Protein AF-A0A2N9HCP3-F1 (afdb_monomer)

Structure (mmCIF, N/CA/C/O backbone):
data_AF-A0A2N9HCP3-F1
#
_entry.id   AF-A0A2N9HCP3-F1
#
loop_
_atom_site.group_PDB
_atom_site.id
_atom_site.type_symbol
_atom_site.label_atom_id
_atom_site.label_alt_id
_atom_site.label_comp_id
_atom_site.label_asym_id
_atom_site.label_entity_id
_atom_site.label_seq_id
_atom_site.pdbx_PDB_ins_code
_atom_site.Cartn_x
_atom_site.Cartn_y
_atom_site.Cartn_z
_atom_site.occupancy
_atom_site.B_iso_or_equiv
_atom_site.auth_seq_id
_atom_site.auth_comp_id
_atom_site.auth_asym_id
_atom_site.auth_atom_id
_atom_site.pdbx_PDB_model_num
ATOM 1 N N . MET A 1 1 ? 8.131 -17.422 -1.091 1.00 90.94 1 MET A N 1
ATOM 2 C CA . MET A 1 1 ? 7.825 -18.192 0.134 1.00 90.94 1 MET A CA 1
ATOM 3 C C . MET A 1 1 ? 8.214 -17.453 1.401 1.00 90.94 1 MET A C 1
ATOM 5 O O . MET A 1 1 ? 7.305 -17.164 2.160 1.00 90.94 1 MET A O 1
ATOM 9 N N . LEU A 1 2 ? 9.488 -17.087 1.620 1.00 93.19 2 LEU A N 1
ATOM 10 C CA . LEU A 1 2 ? 9.896 -16.408 2.864 1.00 93.19 2 LEU A CA 1
ATOM 11 C C . LEU A 1 2 ? 9.061 -15.152 3.173 1.00 93.19 2 LEU A C 1
ATOM 13 O O . LEU A 1 2 ? 8.519 -15.057 4.262 1.00 93.19 2 LEU A O 1
ATOM 17 N N . GLY A 1 3 ? 8.860 -14.251 2.203 1.00 93.44 3 GLY A N 1
ATOM 18 C CA . GLY A 1 3 ? 8.042 -13.052 2.434 1.00 93.44 3 GLY A CA 1
ATOM 19 C C . GLY A 1 3 ? 6.576 -13.341 2.785 1.00 93.44 3 GLY A C 1
ATOM 20 O O . GLY A 1 3 ? 6.014 -12.707 3.671 1.00 93.44 3 GLY A O 1
ATOM 21 N N . SER A 1 4 ? 5.968 -14.349 2.151 1.00 95.44 4 SER A N 1
ATOM 22 C CA . SER A 1 4 ? 4.615 -14.809 2.492 1.00 95.44 4 SER A CA 1
ATOM 23 C C . SER A 1 4 ? 4.559 -15.384 3.908 1.00 95.44 4 SER A C 1
ATOM 25 O O . SER A 1 4 ? 3.630 -15.086 4.647 1.00 95.44 4 SER A O 1
ATOM 27 N N . LEU A 1 5 ? 5.575 -16.158 4.305 1.00 93.81 5 LEU A N 1
ATOM 28 C CA . LEU A 1 5 ? 5.695 -16.676 5.666 1.00 93.81 5 LEU A CA 1
ATOM 29 C C . LEU A 1 5 ? 5.814 -15.536 6.683 1.00 93.81 5 LEU A C 1
ATOM 31 O O . LEU A 1 5 ? 5.150 -15.583 7.707 1.00 93.81 5 LEU A O 1
ATOM 35 N N . THR A 1 6 ? 6.594 -14.491 6.396 1.00 93.25 6 THR A N 1
ATOM 36 C CA . THR A 1 6 ? 6.708 -13.317 7.275 1.00 93.25 6 THR A CA 1
ATOM 37 C C . THR A 1 6 ? 5.353 -12.625 7.493 1.00 93.25 6 THR A C 1
ATOM 39 O O . THR A 1 6 ? 5.028 -12.269 8.621 1.00 93.25 6 THR A O 1
ATOM 42 N N . ILE A 1 7 ? 4.524 -12.498 6.449 1.00 95.31 7 ILE A N 1
ATOM 43 C CA . ILE A 1 7 ? 3.150 -11.968 6.564 1.00 95.31 7 ILE A CA 1
ATOM 44 C C . ILE A 1 7 ? 2.271 -12.895 7.414 1.00 95.31 7 ILE A C 1
ATOM 46 O O . ILE A 1 7 ? 1.548 -12.432 8.290 1.00 95.31 7 ILE A O 1
ATOM 50 N N . VAL A 1 8 ? 2.357 -14.212 7.209 1.00 96.69 8 VAL A N 1
ATOM 51 C CA . VAL A 1 8 ? 1.625 -15.190 8.033 1.00 96.69 8 VAL A CA 1
ATOM 52 C C . VAL A 1 8 ? 2.047 -15.098 9.502 1.00 96.69 8 VAL A C 1
ATOM 54 O O . VAL A 1 8 ? 1.189 -15.117 10.380 1.00 96.69 8 VAL A O 1
ATOM 57 N N . VAL A 1 9 ? 3.343 -14.922 9.779 1.00 90.12 9 VAL A N 1
ATOM 58 C CA . VAL A 1 9 ? 3.865 -14.699 11.136 1.00 90.12 9 VAL A CA 1
ATOM 59 C C . VAL A 1 9 ? 3.240 -13.451 11.761 1.00 90.12 9 VAL A C 1
ATOM 61 O O . VAL A 1 9 ? 2.775 -13.539 12.893 1.00 90.12 9 VAL A O 1
ATOM 64 N N . ALA A 1 10 ? 3.133 -12.332 11.031 1.00 89.00 10 ALA A N 1
ATOM 65 C CA . ALA A 1 10 ? 2.427 -11.144 11.521 1.00 89.00 10 ALA A CA 1
ATOM 66 C C . ALA A 1 10 ? 0.981 -11.470 11.932 1.00 89.00 10 ALA A C 1
ATOM 68 O O . ALA A 1 10 ? 0.579 -11.158 13.052 1.00 89.00 10 ALA A O 1
ATOM 69 N N . HIS A 1 11 ? 0.222 -12.144 11.060 1.00 97.00 11 HIS A N 1
ATOM 70 C CA . HIS A 1 11 ? -1.175 -12.499 11.326 1.00 97.00 11 HIS A CA 1
ATOM 71 C C . HIS A 1 11 ? -1.348 -13.484 12.494 1.00 97.00 11 HIS A C 1
ATOM 73 O O . HIS A 1 11 ? -2.288 -13.363 13.280 1.00 97.00 11 HIS A O 1
ATOM 79 N N . HIS A 1 12 ? -0.441 -14.448 12.637 1.00 95.12 12 HIS A N 1
ATOM 80 C CA . HIS A 1 12 ? -0.489 -15.415 13.730 1.00 95.12 12 HIS A CA 1
ATOM 81 C C . HIS A 1 12 ? -0.080 -14.786 15.066 1.00 95.12 12 HIS A C 1
ATOM 83 O O . HIS A 1 12 ? -0.744 -15.023 16.067 1.00 95.12 12 HIS A O 1
ATOM 89 N N . MET A 1 13 ? 0.965 -13.954 15.103 1.00 86.38 13 MET A N 1
ATOM 90 C CA . MET A 1 13 ? 1.481 -13.394 16.358 1.00 86.38 13 MET A CA 1
ATOM 91 C C . MET A 1 13 ? 0.506 -12.441 17.056 1.00 86.38 13 MET A C 1
ATOM 93 O O . MET A 1 13 ? 0.482 -12.416 18.286 1.00 86.38 13 MET A O 1
ATOM 97 N N . TYR A 1 14 ? -0.297 -11.670 16.313 1.00 91.69 14 TYR A N 1
ATOM 98 C CA . TYR A 1 14 ? -1.253 -10.758 16.954 1.00 91.69 14 TYR A CA 1
ATOM 99 C C . TYR A 1 14 ? -2.490 -11.486 17.492 1.00 91.69 14 TYR A C 1
ATOM 101 O O . TYR A 1 14 ? -3.024 -11.114 18.533 1.00 91.69 14 TYR A O 1
ATOM 109 N N . SER A 1 15 ? -2.951 -12.519 16.780 1.00 92.88 15 SER A N 1
ATOM 110 C CA . SER A 1 15 ? -4.164 -13.270 17.124 1.00 92.88 15 SER A CA 1
ATOM 111 C C . SER A 1 15 ? -3.888 -14.428 18.089 1.00 92.88 15 SER A C 1
ATOM 113 O O . SER A 1 15 ? -4.799 -14.892 18.775 1.00 92.88 15 SER A O 1
ATOM 115 N N . MET A 1 16 ? -2.634 -14.875 18.182 1.00 92.00 16 MET A N 1
ATOM 116 C CA . MET A 1 16 ? -2.144 -15.882 19.124 1.00 92.00 16 MET A CA 1
ATOM 117 C C . MET A 1 16 ? -0.826 -15.396 19.758 1.00 92.00 16 MET A C 1
ATOM 119 O O . MET A 1 16 ? 0.238 -15.913 19.411 1.00 92.00 16 MET A O 1
ATOM 123 N N . PRO A 1 17 ? -0.862 -14.389 20.658 1.00 86.12 17 PRO A N 1
ATOM 124 C CA . PRO A 1 17 ? 0.331 -13.815 21.280 1.00 86.12 17 PRO A CA 1
ATOM 125 C C . PRO A 1 17 ? 1.179 -14.895 21.972 1.00 86.12 17 PRO A C 1
ATOM 127 O O . PRO A 1 17 ? 0.749 -15.441 22.989 1.00 86.12 17 PRO A O 1
ATOM 130 N N . PRO A 1 18 ? 2.382 -15.219 21.457 1.00 83.56 18 PRO A N 1
ATOM 131 C CA . PRO A 1 18 ? 3.138 -16.379 21.932 1.00 83.56 18 PRO A CA 1
ATOM 132 C C . PRO A 1 18 ? 3.980 -16.083 23.180 1.00 83.56 18 PRO A C 1
ATOM 134 O O . PRO A 1 18 ? 4.555 -17.000 23.764 1.00 83.56 18 PRO A O 1
ATOM 137 N N . TYR A 1 19 ? 4.086 -14.811 23.579 1.00 78.75 19 TYR A N 1
ATOM 138 C CA . TYR A 1 19 ? 4.931 -14.368 24.686 1.00 78.75 19 TYR A CA 1
ATOM 139 C C . TYR A 1 19 ? 4.096 -13.817 25.853 1.00 78.75 19 TYR A C 1
ATOM 141 O O . TYR A 1 19 ? 3.109 -13.110 25.615 1.00 78.75 19 TYR A O 1
ATOM 149 N N . PRO A 1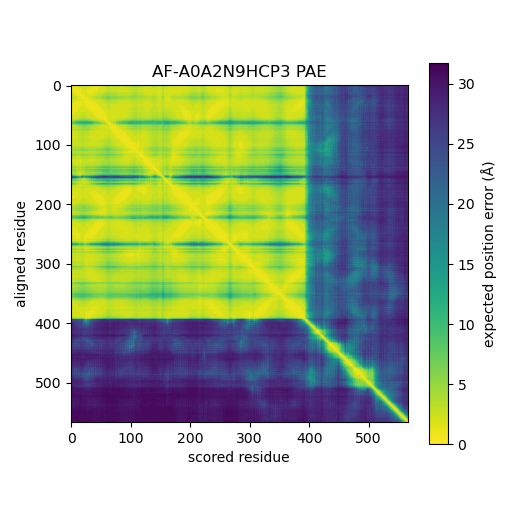 20 ? 4.494 -14.082 27.115 1.00 76.00 20 PRO A N 1
ATOM 150 C CA . PRO A 1 20 ? 3.836 -13.516 28.290 1.00 76.00 20 PRO A CA 1
ATOM 151 C C . PRO A 1 20 ? 3.773 -11.986 28.233 1.00 76.00 20 PRO A C 1
ATOM 153 O O . PRO A 1 20 ? 4.736 -11.340 27.828 1.00 76.00 20 PRO A O 1
ATOM 156 N N . TYR A 1 21 ? 2.638 -11.415 28.647 1.00 80.69 21 TYR A N 1
ATOM 157 C CA . TYR A 1 21 ? 2.368 -9.966 28.709 1.00 80.69 21 TYR A CA 1
ATOM 158 C C . TYR A 1 21 ? 2.412 -9.197 27.376 1.00 80.69 21 TYR A C 1
ATOM 160 O O . TYR A 1 21 ? 2.069 -8.016 27.346 1.00 80.69 21 TYR A O 1
ATOM 168 N N . LEU A 1 22 ? 2.732 -9.859 26.260 1.00 77.81 22 LEU A N 1
ATOM 169 C CA . LEU A 1 22 ? 2.772 -9.236 24.937 1.00 77.81 22 LEU A CA 1
ATOM 170 C C . LEU A 1 22 ? 1.396 -8.726 24.491 1.00 77.81 22 LEU A C 1
ATOM 172 O O . LEU A 1 22 ? 1.299 -7.681 23.861 1.00 77.81 22 LEU A O 1
ATOM 176 N N . ALA A 1 23 ? 0.324 -9.459 24.799 1.00 77.94 23 ALA A N 1
ATOM 177 C CA . ALA A 1 23 ? -1.033 -9.126 24.357 1.00 77.94 23 ALA A CA 1
ATOM 178 C C . ALA A 1 23 ? -1.521 -7.755 24.869 1.00 77.94 23 ALA A C 1
ATOM 180 O O . ALA A 1 23 ? -2.246 -7.055 24.170 1.00 77.94 23 ALA A O 1
ATOM 181 N N . THR A 1 24 ? -1.085 -7.355 26.066 1.00 83.25 24 THR A N 1
ATOM 182 C CA . THR A 1 24 ? -1.418 -6.061 26.686 1.00 83.25 24 THR A CA 1
ATOM 183 C C . THR A 1 24 ? -0.412 -4.951 26.385 1.00 83.25 24 THR A C 1
ATOM 185 O O . THR A 1 24 ? -0.650 -3.789 26.726 1.00 83.25 24 THR A O 1
ATOM 188 N N . ASP A 1 25 ? 0.708 -5.291 25.746 1.00 83.44 25 ASP A N 1
ATOM 189 C CA . ASP A 1 25 ? 1.641 -4.331 25.167 1.00 83.44 25 ASP A CA 1
ATOM 190 C C . ASP A 1 25 ? 1.242 -4.040 23.712 1.00 83.44 25 ASP A C 1
ATOM 192 O O . ASP A 1 25 ? 1.786 -4.580 22.742 1.00 83.44 25 ASP A O 1
ATOM 196 N N . TYR A 1 26 ? 0.242 -3.167 23.570 1.00 89.06 26 TYR A N 1
ATOM 197 C CA . TYR A 1 26 ? -0.317 -2.783 22.273 1.00 89.06 26 TYR A CA 1
ATOM 198 C C . TYR A 1 26 ? 0.733 -2.172 21.336 1.00 89.06 26 TYR A C 1
ATOM 200 O O . TYR A 1 26 ? 0.665 -2.364 20.121 1.00 89.06 26 TYR A O 1
ATOM 208 N N . GLY A 1 27 ? 1.727 -1.467 21.889 1.00 84.56 27 GLY A N 1
ATOM 209 C CA . GLY A 1 27 ? 2.794 -0.854 21.104 1.00 84.56 27 GLY A CA 1
ATOM 210 C C . GLY A 1 27 ? 3.689 -1.895 20.452 1.00 84.56 27 GLY A C 1
ATOM 211 O O . GLY A 1 27 ? 3.954 -1.817 19.247 1.00 84.56 27 GLY A O 1
ATOM 212 N N . THR A 1 28 ? 4.087 -2.916 21.208 1.00 80.81 28 THR A N 1
ATOM 213 C CA . THR A 1 28 ? 4.877 -4.025 20.667 1.00 80.81 28 THR A CA 1
ATOM 214 C C . THR A 1 28 ? 4.066 -4.851 19.665 1.00 80.81 28 THR A C 1
ATOM 216 O O . THR A 1 28 ? 4.587 -5.175 18.598 1.00 80.81 28 THR A O 1
ATOM 219 N N . GLN A 1 29 ? 2.780 -5.117 19.922 1.00 83.88 29 GLN A N 1
ATOM 220 C CA . GLN A 1 29 ? 1.900 -5.814 18.970 1.00 83.88 29 GLN A CA 1
ATOM 221 C C . GLN A 1 29 ? 1.777 -5.078 17.627 1.00 83.88 29 GLN A C 1
ATOM 223 O O . GLN A 1 29 ? 2.025 -5.661 16.568 1.00 83.88 29 GLN A O 1
ATOM 228 N N . LEU A 1 30 ? 1.470 -3.775 17.661 1.00 92.56 30 LEU A N 1
ATOM 229 C CA . LEU A 1 30 ? 1.380 -2.943 16.457 1.00 92.56 30 LEU A CA 1
ATOM 230 C C . LEU A 1 30 ? 2.705 -2.891 15.692 1.00 92.56 30 LEU A C 1
ATOM 232 O O . LEU A 1 30 ? 2.720 -2.981 14.459 1.00 92.56 30 LEU A O 1
ATOM 236 N N . SER A 1 31 ? 3.815 -2.786 16.421 1.00 85.81 31 SER A N 1
ATOM 237 C CA . SER A 1 31 ? 5.159 -2.743 15.848 1.00 85.81 31 SER A CA 1
ATOM 238 C C . SER A 1 31 ? 5.525 -4.051 15.159 1.00 85.81 31 SER A C 1
ATOM 240 O O . SER A 1 31 ? 5.950 -4.028 14.006 1.00 85.81 31 SER A O 1
ATOM 242 N N . LEU A 1 32 ? 5.338 -5.190 15.832 1.00 80.81 32 LEU A N 1
ATOM 243 C CA . LEU A 1 32 ? 5.680 -6.507 15.298 1.00 80.81 32 LEU A CA 1
ATOM 244 C C . LEU A 1 32 ? 4.843 -6.849 14.069 1.00 80.81 32 LEU A C 1
ATOM 246 O O . LEU A 1 32 ? 5.414 -7.305 13.076 1.00 80.81 32 LEU A O 1
ATOM 250 N N . PHE A 1 33 ? 3.534 -6.582 14.109 1.00 96.25 33 PHE A N 1
ATOM 251 C CA . PHE A 1 33 ? 2.654 -6.774 12.959 1.00 96.25 33 PHE A CA 1
ATOM 252 C C . PHE A 1 33 ? 3.134 -5.932 11.771 1.00 96.25 33 PHE A C 1
ATOM 254 O O . PHE A 1 33 ? 3.464 -6.467 10.713 1.00 96.25 33 PHE A O 1
ATOM 261 N N . THR A 1 34 ? 3.274 -4.618 11.967 1.00 93.06 34 THR A N 1
ATOM 262 C CA . THR A 1 34 ? 3.684 -3.681 10.909 1.00 93.06 34 THR A CA 1
ATOM 263 C C . THR A 1 34 ? 5.061 -4.026 10.334 1.00 93.06 34 THR A C 1
ATOM 265 O O . THR A 1 34 ? 5.252 -4.019 9.119 1.00 93.06 34 THR A O 1
ATOM 268 N N . HIS A 1 35 ? 6.021 -4.372 11.192 1.00 87.31 35 HIS A N 1
ATOM 269 C CA . HIS A 1 35 ? 7.385 -4.724 10.805 1.00 87.31 35 HIS A CA 1
ATOM 270 C C . HIS A 1 35 ? 7.434 -5.964 9.902 1.00 87.31 35 HIS A C 1
ATOM 272 O O . HIS A 1 35 ? 8.016 -5.925 8.815 1.00 87.31 35 HIS A O 1
ATOM 278 N N . HIS A 1 36 ? 6.789 -7.052 10.323 1.00 88.00 36 HIS A N 1
ATOM 279 C CA . HIS A 1 36 ? 6.761 -8.303 9.568 1.00 88.00 36 HIS A CA 1
ATOM 280 C C . HIS A 1 36 ? 5.973 -8.161 8.255 1.00 88.00 36 HIS A C 1
ATOM 282 O O . HIS A 1 36 ? 6.387 -8.714 7.233 1.00 88.00 36 HIS A O 1
ATOM 288 N N . MET A 1 37 ? 4.905 -7.355 8.238 1.00 97.50 37 MET A N 1
ATOM 289 C CA . MET A 1 37 ? 4.178 -7.022 7.008 1.00 97.50 37 MET A CA 1
ATOM 290 C C . MET A 1 37 ? 5.080 -6.320 5.981 1.00 97.50 37 MET A C 1
ATOM 292 O O . MET A 1 37 ? 5.126 -6.735 4.820 1.00 97.50 37 MET A O 1
ATOM 296 N N . TRP A 1 38 ? 5.855 -5.311 6.402 1.00 97.38 38 TRP A N 1
ATOM 297 C CA . TRP A 1 38 ? 6.799 -4.619 5.517 1.00 97.38 38 TRP A CA 1
ATOM 298 C C . TRP A 1 38 ? 7.891 -5.547 4.987 1.00 97.38 38 TRP A C 1
ATOM 300 O O . TRP A 1 38 ? 8.102 -5.602 3.773 1.00 97.38 38 TRP A O 1
ATOM 310 N N . ILE A 1 39 ? 8.553 -6.314 5.861 1.00 88.69 39 ILE A N 1
ATOM 311 C CA . ILE A 1 39 ? 9.579 -7.286 5.443 1.00 88.69 39 ILE A CA 1
ATOM 312 C C . ILE A 1 39 ? 8.998 -8.269 4.424 1.00 88.69 39 ILE A C 1
ATOM 314 O O . ILE A 1 39 ? 9.605 -8.516 3.379 1.00 88.69 39 ILE A O 1
ATOM 318 N N . GLY A 1 40 ? 7.805 -8.796 4.695 1.00 93.44 40 GLY A N 1
ATOM 319 C CA . GLY A 1 40 ? 7.133 -9.723 3.801 1.00 93.44 40 GLY A CA 1
ATOM 320 C C . GLY A 1 40 ? 6.874 -9.136 2.414 1.00 93.44 40 GLY A C 1
ATOM 321 O O . GLY A 1 40 ? 7.213 -9.767 1.408 1.00 93.44 40 GLY A O 1
ATOM 322 N N . GLY A 1 41 ? 6.364 -7.903 2.354 1.00 96.06 41 GLY A N 1
ATOM 323 C CA . GLY A 1 41 ? 6.152 -7.166 1.107 1.00 96.06 41 GLY A CA 1
ATOM 324 C C . GLY A 1 41 ? 7.439 -6.983 0.293 1.00 96.06 41 GLY A C 1
ATOM 325 O O . GLY A 1 41 ? 7.474 -7.326 -0.893 1.00 96.06 41 GLY A O 1
ATOM 326 N N . PHE A 1 42 ? 8.525 -6.525 0.926 1.00 97.25 42 PHE A N 1
ATOM 327 C CA . PHE A 1 42 ? 9.826 -6.361 0.264 1.00 97.25 42 PHE A CA 1
ATOM 328 C C . PHE A 1 42 ? 10.375 -7.679 -0.292 1.00 97.25 42 PHE A C 1
ATOM 330 O O . PHE A 1 42 ? 10.833 -7.724 -1.437 1.00 97.25 42 PHE A O 1
ATOM 337 N N . LEU A 1 43 ? 10.294 -8.767 0.477 1.00 95.12 43 LEU A N 1
ATOM 338 C CA . LEU A 1 43 ? 10.767 -10.084 0.045 1.00 95.12 43 LEU A CA 1
ATOM 339 C C . LEU A 1 43 ? 9.932 -10.661 -1.110 1.00 95.12 43 LEU A C 1
ATOM 341 O O . LEU A 1 43 ? 10.485 -11.327 -1.986 1.00 95.12 43 LEU A O 1
ATOM 345 N N . ILE A 1 44 ? 8.620 -10.400 -1.151 1.00 98.19 44 ILE A N 1
ATOM 346 C CA . ILE A 1 44 ? 7.748 -10.812 -2.264 1.00 98.19 44 ILE A CA 1
ATOM 347 C C . ILE A 1 44 ? 8.113 -10.060 -3.551 1.00 98.19 44 ILE A C 1
ATOM 349 O O . ILE A 1 44 ? 8.277 -10.688 -4.600 1.00 98.19 44 ILE A O 1
ATOM 353 N N . VAL A 1 45 ? 8.306 -8.739 -3.480 1.00 98.25 45 VAL A N 1
ATOM 354 C CA . VAL A 1 45 ? 8.759 -7.944 -4.636 1.00 98.25 45 VAL A CA 1
ATOM 355 C C . VAL A 1 45 ? 10.149 -8.398 -5.093 1.00 98.25 45 VAL A C 1
ATOM 357 O O . VAL A 1 45 ? 10.384 -8.564 -6.292 1.00 98.25 45 VAL A O 1
ATOM 360 N N . GLY A 1 46 ? 11.052 -8.677 -4.148 1.00 96.81 46 GLY A N 1
ATOM 361 C CA . GLY A 1 46 ? 12.372 -9.242 -4.422 1.00 96.81 46 GLY A CA 1
ATOM 362 C C . GLY A 1 46 ? 12.301 -10.587 -5.150 1.00 96.81 46 GLY A C 1
ATOM 363 O O . GLY A 1 46 ? 13.009 -10.790 -6.134 1.00 96.81 46 GLY A O 1
ATOM 364 N N . ALA A 1 47 ? 11.395 -11.483 -4.753 1.00 98.19 47 ALA A N 1
ATOM 365 C CA . ALA A 1 47 ? 11.205 -12.762 -5.438 1.00 98.19 47 ALA A CA 1
ATOM 366 C C . ALA A 1 47 ? 10.813 -12.575 -6.915 1.00 98.19 47 ALA A C 1
ATOM 368 O O . ALA A 1 47 ? 11.381 -13.230 -7.790 1.00 98.19 47 ALA A O 1
ATOM 369 N N . ALA A 1 48 ? 9.905 -11.642 -7.215 1.00 97.94 48 ALA A N 1
ATOM 370 C CA . ALA A 1 48 ? 9.540 -11.323 -8.595 1.00 97.94 48 ALA A CA 1
ATOM 371 C C . ALA A 1 48 ? 10.691 -10.671 -9.381 1.00 97.94 48 ALA A C 1
ATOM 373 O O . ALA A 1 48 ? 10.891 -10.987 -10.555 1.00 97.94 48 ALA A O 1
ATOM 374 N N . ALA A 1 49 ? 11.483 -9.808 -8.736 1.00 98.25 49 ALA A N 1
ATOM 375 C CA . ALA A 1 49 ? 12.680 -9.231 -9.342 1.00 98.25 49 ALA A CA 1
ATOM 376 C C . ALA A 1 49 ? 13.673 -10.324 -9.764 1.00 98.25 49 ALA A C 1
ATOM 378 O O . ALA A 1 49 ? 14.137 -10.334 -10.903 1.00 98.25 49 ALA A O 1
ATOM 379 N N . HIS A 1 50 ? 13.942 -11.285 -8.878 1.00 98.56 50 HIS A N 1
ATOM 380 C CA . HIS A 1 50 ? 14.834 -12.408 -9.162 1.00 98.56 50 HIS A CA 1
ATOM 381 C C . HIS A 1 50 ? 14.261 -13.377 -10.202 1.00 98.56 50 HIS A C 1
ATOM 383 O O . HIS A 1 50 ? 15.013 -13.859 -11.045 1.00 98.56 50 HIS A O 1
ATOM 389 N N . ALA A 1 51 ? 12.943 -13.597 -10.226 1.00 98.38 51 ALA A N 1
ATOM 390 C CA . ALA A 1 51 ? 12.299 -14.361 -11.293 1.00 98.38 51 ALA A CA 1
ATOM 391 C C . ALA A 1 51 ? 12.505 -13.699 -12.667 1.00 98.38 51 ALA A C 1
ATOM 393 O O . ALA A 1 51 ? 12.829 -14.373 -13.641 1.00 98.38 51 ALA A O 1
ATOM 394 N N . ALA A 1 52 ? 12.389 -12.372 -12.756 1.00 98.19 52 ALA A N 1
ATOM 395 C CA . ALA A 1 52 ? 12.663 -11.654 -13.996 1.00 98.19 52 ALA A CA 1
ATOM 396 C C . ALA A 1 52 ? 14.154 -11.669 -14.382 1.00 98.19 52 ALA A C 1
ATOM 398 O O . ALA A 1 52 ? 14.471 -11.780 -15.566 1.00 98.19 52 ALA A O 1
ATOM 399 N N . ILE A 1 53 ? 15.070 -11.588 -13.410 1.00 98.38 53 ILE A N 1
ATOM 400 C CA . ILE A 1 53 ? 16.515 -11.733 -13.655 1.00 98.38 53 ILE A CA 1
ATOM 401 C C . ILE A 1 53 ? 16.815 -13.114 -14.244 1.00 98.38 53 ILE A C 1
ATOM 403 O O . ILE A 1 53 ? 17.485 -13.184 -15.274 1.00 98.38 53 ILE A O 1
ATOM 407 N N . PHE A 1 54 ? 16.260 -14.175 -13.651 1.00 98.31 54 PHE A N 1
ATOM 408 C CA . PHE A 1 54 ? 16.353 -15.542 -14.166 1.00 98.31 54 PHE A CA 1
ATOM 409 C C . PHE A 1 54 ? 15.841 -15.628 -15.611 1.00 98.31 54 PHE A C 1
ATOM 411 O O . PHE A 1 54 ? 16.542 -16.123 -16.490 1.00 98.31 54 PHE A O 1
ATOM 418 N N . MET A 1 55 ? 14.662 -15.059 -15.896 1.00 97.94 55 MET A N 1
ATOM 419 C CA . MET A 1 55 ? 14.099 -15.053 -17.252 1.00 97.94 55 MET A CA 1
ATOM 420 C C . MET A 1 55 ? 15.004 -14.365 -18.281 1.00 97.94 55 MET A C 1
ATOM 422 O O . MET A 1 55 ? 15.017 -14.760 -19.446 1.00 97.94 55 MET A O 1
ATOM 426 N N . VAL A 1 56 ? 15.741 -13.324 -17.892 1.00 97.56 56 VAL A N 1
ATOM 427 C CA . VAL A 1 56 ? 16.643 -12.610 -18.806 1.00 97.56 56 VAL A CA 1
ATOM 428 C C . VAL A 1 56 ? 17.967 -13.348 -18.982 1.00 97.56 56 VAL A C 1
ATOM 430 O O . VAL A 1 56 ? 18.430 -13.463 -20.113 1.00 97.56 56 VAL A O 1
ATOM 433 N N . ARG A 1 57 ? 18.582 -13.812 -17.889 1.00 97.25 57 ARG A N 1
ATOM 434 C CA . ARG A 1 57 ? 19.972 -14.293 -17.888 1.00 97.25 57 ARG A CA 1
ATOM 435 C C . ARG A 1 57 ? 20.112 -15.800 -18.060 1.00 97.25 57 ARG A C 1
ATOM 437 O O . ARG A 1 57 ? 20.991 -16.227 -18.796 1.00 97.25 57 ARG A O 1
ATOM 444 N N . ASP A 1 58 ? 19.243 -16.569 -17.414 1.00 97.06 58 ASP A N 1
ATOM 445 C CA . ASP A 1 58 ? 19.478 -17.998 -17.179 1.00 97.06 58 ASP A CA 1
ATOM 446 C C . ASP A 1 58 ? 18.447 -18.891 -17.889 1.00 97.06 58 ASP A C 1
ATOM 448 O O . ASP A 1 58 ? 18.673 -20.085 -18.074 1.00 97.06 58 ASP A O 1
ATOM 452 N N . TYR A 1 59 ? 17.300 -18.335 -18.296 1.00 95.38 59 TYR A N 1
ATOM 453 C CA . TYR A 1 59 ? 16.297 -19.080 -19.053 1.00 95.38 59 TYR A CA 1
ATOM 454 C C . TYR A 1 59 ? 16.794 -19.414 -20.465 1.00 95.38 59 TYR A C 1
ATOM 456 O O . TYR A 1 59 ? 17.038 -18.521 -21.286 1.00 95.38 59 TYR A O 1
ATOM 464 N N . ASP A 1 60 ? 16.825 -20.711 -20.759 1.00 93.88 60 ASP A N 1
ATOM 465 C CA . ASP A 1 60 ? 17.129 -21.272 -22.068 1.00 93.88 60 ASP A CA 1
ATOM 466 C C . ASP A 1 60 ? 15.900 -22.026 -22.621 1.00 93.88 60 ASP A C 1
ATOM 468 O O . ASP A 1 60 ? 15.461 -23.014 -22.023 1.00 93.88 60 ASP A O 1
ATOM 472 N N . PRO A 1 61 ? 15.320 -21.588 -23.756 1.00 90.44 61 PRO A N 1
ATOM 473 C CA . PRO A 1 61 ? 14.165 -22.252 -24.354 1.00 90.44 61 PRO A CA 1
ATOM 474 C C . PRO A 1 61 ? 14.472 -23.667 -24.869 1.00 90.44 61 PRO A C 1
ATOM 476 O O . PRO A 1 61 ? 13.545 -24.463 -25.006 1.00 90.44 61 PRO A O 1
ATOM 479 N N . THR A 1 62 ? 15.738 -24.006 -25.143 1.00 91.12 62 THR A N 1
ATOM 480 C CA . THR A 1 62 ? 16.110 -25.329 -25.673 1.00 91.12 62 THR A CA 1
ATOM 481 C C . THR A 1 62 ? 16.002 -26.425 -24.613 1.00 91.12 62 THR A C 1
ATOM 483 O O . THR A 1 62 ? 15.553 -27.530 -24.907 1.00 91.12 62 THR A O 1
ATOM 486 N N . THR A 1 63 ? 16.324 -26.103 -23.358 1.00 91.00 63 THR A N 1
ATOM 487 C CA . THR A 1 63 ? 16.265 -27.041 -22.223 1.00 91.00 63 THR A CA 1
ATOM 488 C C . THR A 1 63 ? 14.887 -27.103 -21.561 1.00 91.00 63 THR A C 1
ATOM 490 O O . THR A 1 63 ? 14.625 -27.995 -20.756 1.00 91.00 63 THR A O 1
ATOM 493 N N . ARG A 1 64 ? 13.992 -26.165 -21.891 1.00 88.00 64 ARG A N 1
ATOM 494 C CA . ARG A 1 64 ? 12.667 -25.992 -21.270 1.00 88.00 64 ARG A CA 1
ATOM 495 C C . ARG A 1 64 ? 11.508 -26.176 -22.249 1.00 88.00 64 ARG A C 1
ATOM 497 O O . ARG A 1 64 ? 10.408 -25.686 -22.015 1.00 88.00 64 ARG A O 1
ATOM 504 N N . TYR A 1 65 ? 11.734 -26.885 -23.351 1.00 89.06 65 TYR A N 1
ATOM 505 C CA . TYR A 1 65 ? 10.725 -27.066 -24.390 1.00 89.06 65 TYR A CA 1
ATOM 506 C C . TYR A 1 65 ? 9.468 -27.789 -23.875 1.00 89.06 65 TYR A C 1
ATOM 508 O O . TYR A 1 65 ? 9.541 -28.896 -23.344 1.00 89.06 65 TYR A O 1
ATOM 516 N N . ASN A 1 66 ? 8.299 -27.171 -24.084 1.00 92.25 66 ASN A N 1
ATOM 517 C CA . ASN A 1 66 ? 6.972 -27.705 -23.754 1.00 92.25 66 ASN A CA 1
ATOM 518 C C . ASN A 1 66 ? 6.761 -28.131 -22.285 1.00 92.25 66 ASN A C 1
ATOM 520 O O . ASN A 1 66 ? 5.792 -28.842 -21.985 1.00 92.25 66 ASN A O 1
ATOM 524 N N . ASP A 1 67 ? 7.618 -27.662 -21.375 1.00 95.44 67 ASP A N 1
ATOM 525 C CA . ASP A 1 67 ? 7.412 -27.793 -19.937 1.00 95.44 67 ASP A CA 1
ATOM 526 C C . ASP A 1 67 ? 6.341 -26.800 -19.442 1.00 95.44 67 ASP A C 1
ATOM 528 O O . ASP A 1 67 ? 5.703 -26.077 -20.217 1.00 95.44 67 ASP A O 1
ATOM 532 N N . LEU A 1 68 ? 6.093 -26.778 -18.131 1.00 96.94 68 LEU A N 1
ATOM 533 C CA . LEU A 1 68 ? 5.108 -25.866 -17.547 1.00 96.94 68 LEU A CA 1
ATOM 534 C C . LEU A 1 68 ? 5.468 -24.389 -17.775 1.00 96.94 68 LEU A C 1
ATOM 536 O O . LEU A 1 68 ? 4.573 -23.584 -18.031 1.00 96.94 68 LEU A O 1
ATOM 540 N N . LEU A 1 69 ? 6.753 -24.029 -17.714 1.00 95.38 69 LEU A N 1
ATOM 541 C CA . LEU A 1 69 ? 7.207 -22.650 -17.872 1.00 95.38 69 LEU A CA 1
ATOM 542 C C . LEU A 1 69 ? 7.037 -22.178 -19.320 1.00 95.38 69 LEU A C 1
ATOM 544 O O . LEU A 1 69 ? 6.473 -21.108 -19.547 1.00 95.38 69 LEU A O 1
ATOM 548 N N . ASP A 1 70 ? 7.450 -22.983 -20.299 1.00 94.56 70 ASP A N 1
ATOM 549 C CA . ASP A 1 70 ? 7.240 -22.678 -21.718 1.00 94.56 70 ASP A CA 1
ATOM 550 C C . ASP A 1 70 ? 5.749 -22.555 -22.059 1.00 94.56 70 ASP A C 1
ATOM 552 O O . ASP A 1 70 ? 5.332 -21.609 -22.737 1.00 94.56 70 ASP A O 1
ATOM 556 N N . ARG A 1 71 ? 4.910 -23.456 -21.530 1.00 96.31 71 ARG A N 1
ATOM 557 C CA . ARG A 1 71 ? 3.456 -23.360 -21.703 1.00 96.31 71 ARG A CA 1
ATOM 558 C C . ARG A 1 71 ? 2.942 -22.020 -21.196 1.00 96.31 71 ARG A C 1
ATOM 560 O O . ARG A 1 71 ? 2.271 -21.340 -21.966 1.00 96.31 71 ARG A O 1
ATOM 567 N N . VAL A 1 72 ? 3.288 -21.616 -19.970 1.00 97.69 72 VAL A N 1
ATOM 568 C CA . VAL A 1 72 ? 2.895 -20.319 -19.379 1.00 97.69 72 VAL A CA 1
ATOM 569 C C . VAL A 1 72 ? 3.309 -19.138 -20.262 1.00 97.69 72 VAL A C 1
ATOM 571 O O . VAL A 1 72 ? 2.505 -18.237 -20.508 1.00 97.69 72 VAL A O 1
ATOM 574 N N . LEU A 1 73 ? 4.529 -19.149 -20.805 1.00 96.56 73 LEU A N 1
ATOM 575 C CA . LEU A 1 73 ? 5.010 -18.078 -21.683 1.00 96.56 73 LEU A CA 1
ATOM 576 C C . LEU A 1 73 ? 4.201 -17.974 -22.983 1.00 96.56 73 LEU A C 1
ATOM 578 O O . LEU A 1 73 ? 3.942 -16.860 -23.444 1.00 96.56 73 LEU A O 1
ATOM 582 N N . ARG A 1 74 ? 3.746 -19.101 -23.547 1.00 96.38 74 ARG A N 1
ATOM 583 C CA . ARG A 1 74 ? 2.942 -19.125 -24.783 1.00 96.38 74 ARG A CA 1
ATOM 584 C C . ARG A 1 74 ? 1.556 -18.496 -24.639 1.00 96.38 74 ARG A C 1
ATOM 586 O O . ARG A 1 74 ? 1.035 -17.981 -25.623 1.00 96.38 74 ARG A O 1
ATOM 593 N N . HIS A 1 75 ? 0.974 -18.481 -23.440 1.00 96.94 75 HIS A N 1
ATOM 594 C CA . HIS A 1 75 ? -0.330 -17.855 -23.173 1.00 96.94 75 HIS A CA 1
ATOM 595 C C . HIS A 1 75 ? -0.252 -16.665 -22.201 1.00 96.94 75 HIS A C 1
ATOM 597 O O . HIS A 1 75 ? -1.254 -16.271 -21.602 1.00 96.94 75 HIS A O 1
ATOM 603 N N . ARG A 1 76 ? 0.921 -16.026 -22.087 1.00 98.00 76 ARG A N 1
ATOM 604 C CA . ARG A 1 76 ? 1.152 -14.863 -21.210 1.00 98.00 76 ARG A CA 1
ATOM 605 C C . ARG A 1 76 ? 0.191 -13.691 -21.432 1.00 98.00 76 ARG A C 1
ATOM 607 O O . ARG A 1 76 ? -0.173 -13.018 -20.472 1.00 98.00 76 ARG A O 1
ATOM 614 N N . ASP A 1 77 ? -0.238 -13.453 -22.674 1.00 97.06 77 ASP A N 1
ATOM 615 C CA . ASP A 1 77 ? -1.204 -12.393 -22.996 1.00 97.06 77 ASP A CA 1
ATOM 616 C C . ASP A 1 77 ? -2.583 -12.695 -22.381 1.00 97.06 77 ASP A C 1
ATOM 618 O O . ASP A 1 77 ? -3.243 -11.791 -21.865 1.00 97.06 77 ASP A O 1
ATOM 622 N N . ALA A 1 78 ? -3.005 -13.965 -22.375 1.00 97.44 78 ALA A N 1
ATOM 623 C CA . ALA A 1 78 ? -4.252 -14.384 -21.739 1.00 97.44 78 ALA A CA 1
ATOM 624 C C . ALA A 1 78 ? -4.174 -14.191 -20.218 1.00 97.44 78 ALA A C 1
ATOM 626 O O . ALA A 1 78 ? -5.062 -13.571 -19.642 1.00 97.44 78 ALA A O 1
ATOM 627 N N . ILE A 1 79 ? -3.081 -14.621 -19.578 1.00 98.19 79 ILE A N 1
ATOM 628 C CA . ILE A 1 79 ? -2.879 -14.452 -18.128 1.00 98.19 79 ILE A CA 1
ATOM 629 C C . ILE A 1 79 ? -2.962 -12.971 -17.734 1.00 98.19 79 ILE A C 1
ATOM 631 O O . ILE A 1 79 ? -3.727 -12.603 -16.843 1.00 98.19 79 ILE A O 1
ATOM 635 N N . ILE A 1 80 ? -2.201 -12.106 -18.413 1.00 98.00 80 ILE A N 1
ATOM 636 C CA . ILE A 1 80 ? -2.145 -10.680 -18.068 1.00 98.00 80 ILE A CA 1
ATOM 637 C C . ILE A 1 80 ? -3.454 -9.952 -18.393 1.00 98.00 80 ILE A C 1
ATOM 639 O O . ILE A 1 80 ? -3.851 -9.082 -17.624 1.00 98.00 80 ILE A O 1
ATOM 643 N N . SER A 1 81 ? -4.152 -10.296 -19.479 1.00 96.00 81 SER A N 1
ATOM 644 C CA . SER A 1 81 ? -5.444 -9.668 -19.802 1.00 96.00 81 SER A CA 1
ATOM 645 C C . SER A 1 81 ? -6.546 -10.033 -18.805 1.00 96.00 81 SER A C 1
ATOM 647 O O . SER A 1 81 ? -7.283 -9.142 -18.382 1.00 96.00 81 SER A O 1
ATOM 649 N N . HIS A 1 82 ? -6.619 -11.291 -18.361 1.00 97.69 82 HIS A N 1
ATOM 650 C CA . HIS A 1 82 ? -7.572 -11.705 -17.327 1.00 97.69 82 HIS A CA 1
ATOM 651 C C . HIS A 1 82 ? -7.243 -11.059 -15.983 1.00 97.69 82 HIS A C 1
ATOM 653 O O . HIS A 1 82 ? -8.131 -10.518 -15.332 1.00 97.69 82 HIS A O 1
ATOM 659 N N . LEU A 1 83 ? -5.967 -11.040 -15.587 1.00 95.81 83 LEU A N 1
ATOM 660 C CA . LEU A 1 83 ? -5.563 -10.392 -14.342 1.00 95.81 83 LEU A CA 1
ATOM 661 C C . LEU A 1 83 ? -5.813 -8.876 -14.379 1.00 95.81 83 LEU A C 1
ATOM 663 O O . LEU A 1 83 ? -6.249 -8.303 -13.387 1.00 95.81 83 LEU A O 1
ATOM 667 N N . ASN A 1 84 ? -5.621 -8.228 -15.531 1.00 94.12 84 ASN A N 1
ATOM 668 C CA . ASN A 1 84 ? -6.003 -6.831 -15.726 1.00 94.12 84 ASN A CA 1
ATOM 669 C C . ASN A 1 84 ? -7.515 -6.619 -15.544 1.00 94.12 84 ASN A C 1
ATOM 671 O O . ASN A 1 84 ? -7.920 -5.694 -14.844 1.00 94.12 84 ASN A O 1
ATOM 675 N N . TRP A 1 85 ? -8.348 -7.488 -16.125 1.00 95.62 85 TRP A N 1
ATOM 676 C CA . TRP A 1 85 ? -9.797 -7.445 -15.922 1.00 95.62 85 TRP A CA 1
ATOM 677 C C . TRP A 1 85 ? -10.173 -7.612 -14.443 1.00 95.62 85 TRP A C 1
ATOM 679 O O . TRP A 1 85 ? -10.943 -6.802 -13.934 1.00 95.62 85 TRP A O 1
ATOM 689 N N . VAL A 1 86 ? -9.576 -8.579 -13.733 1.00 95.94 86 VAL A N 1
ATOM 690 C CA . VAL A 1 86 ? -9.798 -8.775 -12.288 1.00 95.94 86 VAL A CA 1
ATOM 691 C C . VAL A 1 86 ? -9.418 -7.522 -11.498 1.00 95.94 86 VAL A C 1
ATOM 693 O O . VAL A 1 86 ? -10.183 -7.094 -10.641 1.00 95.94 86 VAL A O 1
ATOM 696 N N . CYS A 1 87 ? -8.278 -6.892 -11.793 1.00 93.12 87 CYS A N 1
ATOM 697 C CA . CYS A 1 87 ? -7.865 -5.656 -11.126 1.00 93.12 87 CYS A CA 1
ATOM 698 C C . CYS A 1 87 ? -8.863 -4.511 -11.348 1.00 93.12 87 CYS A C 1
ATOM 700 O O . CYS A 1 87 ? -9.189 -3.795 -10.404 1.00 93.12 87 CYS A O 1
ATOM 702 N N . ILE A 1 88 ? -9.363 -4.346 -12.576 1.00 86.81 88 ILE A N 1
ATOM 703 C CA . ILE A 1 88 ? -10.373 -3.330 -12.902 1.00 86.81 88 ILE A CA 1
ATOM 704 C C . ILE A 1 88 ? -11.683 -3.632 -12.164 1.00 86.81 88 ILE A C 1
ATOM 706 O O . ILE A 1 88 ? -12.252 -2.744 -11.532 1.00 86.81 88 ILE A O 1
ATOM 710 N N . PHE A 1 89 ? -12.134 -4.887 -12.203 1.00 91.00 89 PHE A N 1
ATOM 711 C CA . PHE A 1 89 ? -13.330 -5.341 -11.502 1.00 91.00 89 PHE A CA 1
ATOM 712 C C . PHE A 1 89 ? -13.227 -5.074 -9.998 1.00 91.00 89 PHE A C 1
ATOM 714 O O . PHE A 1 89 ? -14.095 -4.404 -9.442 1.00 91.00 89 PHE A O 1
ATOM 721 N N . LEU A 1 90 ? -12.146 -5.526 -9.356 1.00 91.69 90 LEU A N 1
ATOM 722 C CA . LEU A 1 90 ? -11.913 -5.312 -7.932 1.00 91.69 90 LEU A CA 1
ATOM 723 C C . LEU A 1 90 ? -11.836 -3.822 -7.601 1.00 91.69 90 LEU A C 1
ATOM 725 O O . LEU A 1 90 ? -12.451 -3.409 -6.628 1.00 91.69 90 LEU A O 1
ATOM 729 N N . GLY A 1 91 ? -11.156 -3.001 -8.405 1.00 86.81 91 GLY A N 1
ATOM 730 C CA . GLY A 1 91 ? -11.082 -1.554 -8.183 1.00 86.81 91 GLY A CA 1
ATOM 731 C C . GLY A 1 91 ? -12.461 -0.884 -8.172 1.00 86.81 91 GLY A C 1
ATOM 732 O O . GLY A 1 91 ? -12.786 -0.156 -7.234 1.00 86.81 91 GLY A O 1
ATOM 733 N N . PHE A 1 92 ? -13.306 -1.178 -9.166 1.00 86.94 92 PHE A N 1
ATOM 734 C CA . PHE A 1 92 ? -14.666 -0.628 -9.230 1.00 86.94 92 PHE A CA 1
ATOM 735 C C . PHE A 1 92 ? -15.575 -1.138 -8.105 1.00 86.94 92 PHE A C 1
ATOM 737 O O . PHE A 1 92 ? -16.323 -0.350 -7.535 1.00 86.94 92 PHE A O 1
ATOM 744 N N . HIS A 1 93 ? -15.490 -2.420 -7.746 1.00 94.31 93 HIS A N 1
ATOM 745 C CA . HIS A 1 93 ? -16.386 -3.048 -6.763 1.00 94.31 93 HIS A CA 1
ATOM 746 C C . HIS A 1 93 ? -15.821 -3.069 -5.334 1.00 94.31 93 HIS A C 1
ATOM 748 O O . HIS A 1 93 ? -16.381 -3.723 -4.461 1.00 94.31 93 HIS A O 1
ATOM 754 N N . SER A 1 94 ? -14.721 -2.358 -5.077 1.00 94.62 94 SER A N 1
ATOM 755 C CA . SER A 1 94 ? -14.204 -2.112 -3.726 1.00 94.62 94 SER A CA 1
ATOM 756 C C . SER A 1 94 ? -14.078 -0.614 -3.477 1.00 94.62 94 SER A C 1
ATOM 758 O O . SER A 1 94 ? -14.912 -0.031 -2.794 1.00 94.62 94 SER A O 1
ATOM 760 N N . PHE A 1 95 ? -13.102 0.047 -4.101 1.00 90.62 95 PHE A N 1
ATOM 761 C CA . PHE A 1 95 ? -12.875 1.483 -3.940 1.00 90.62 95 PHE A CA 1
ATOM 762 C C . PHE A 1 95 ? -14.046 2.323 -4.470 1.00 90.62 95 PHE A C 1
ATOM 764 O O . PHE A 1 95 ? -14.388 3.346 -3.883 1.00 90.62 95 PHE A O 1
ATOM 771 N N . GLY A 1 96 ? -14.734 1.863 -5.520 1.00 84.94 96 GLY A N 1
ATOM 772 C CA . GLY A 1 96 ? -15.964 2.513 -5.984 1.00 84.94 96 GLY A CA 1
ATOM 773 C C . GLY A 1 96 ? -17.087 2.529 -4.937 1.00 84.94 96 GLY A C 1
ATOM 774 O O . GLY A 1 96 ? -17.841 3.498 -4.887 1.00 84.94 96 GLY A O 1
ATOM 775 N N . LEU A 1 97 ? -17.160 1.525 -4.052 1.00 92.69 97 LEU A N 1
ATOM 776 C CA . LEU A 1 97 ? -18.145 1.487 -2.960 1.00 92.69 97 LEU A CA 1
ATOM 777 C C . LEU A 1 97 ? -17.841 2.536 -1.883 1.00 92.69 97 LEU A C 1
ATOM 779 O O . LEU A 1 97 ? -18.761 3.145 -1.345 1.00 92.69 97 LEU A O 1
ATOM 783 N N . TYR A 1 98 ? -16.561 2.806 -1.624 1.00 91.19 98 TYR A N 1
ATOM 784 C CA . TYR A 1 98 ? -16.150 3.902 -0.746 1.00 91.19 98 TYR A CA 1
ATOM 785 C C . TYR A 1 98 ? -16.571 5.264 -1.307 1.00 91.19 98 TYR A C 1
ATOM 787 O O . TYR A 1 98 ? -17.185 6.053 -0.595 1.00 91.19 98 TYR A O 1
ATOM 795 N N . ILE A 1 99 ? -16.321 5.510 -2.599 1.00 87.31 99 ILE A N 1
ATOM 796 C CA . ILE A 1 99 ? -16.752 6.747 -3.274 1.00 87.31 99 ILE A CA 1
ATOM 797 C C . ILE A 1 99 ? -18.279 6.883 -3.251 1.00 87.31 99 ILE A C 1
ATOM 799 O O . ILE A 1 99 ? -18.797 7.977 -3.007 1.00 87.31 99 ILE A O 1
ATOM 803 N N . HIS A 1 100 ? -19.007 5.787 -3.494 1.00 90.94 100 HIS A N 1
ATOM 804 C CA . HIS A 1 100 ? -20.465 5.748 -3.368 1.00 90.94 100 HIS A CA 1
ATOM 805 C C . HIS A 1 100 ? -20.900 6.164 -1.962 1.00 90.94 100 HIS A C 1
ATOM 807 O O . HIS A 1 100 ? -21.705 7.082 -1.829 1.00 90.94 100 HIS A O 1
ATOM 813 N N . ASN A 1 101 ? -20.319 5.562 -0.923 1.00 92.00 101 ASN A N 1
ATOM 814 C CA . ASN A 1 101 ? -20.642 5.866 0.468 1.00 92.00 101 ASN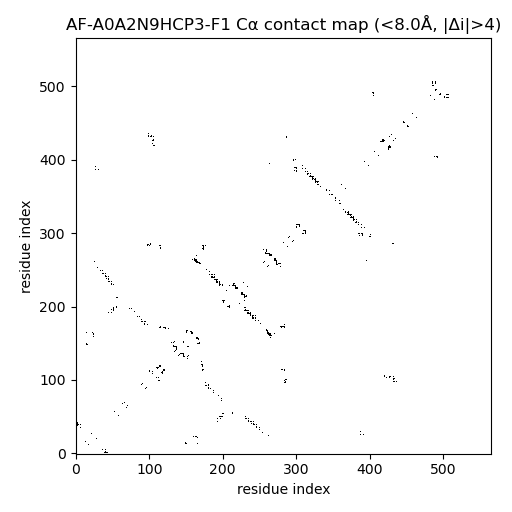 A CA 1
ATOM 815 C C . ASN A 1 101 ? -20.323 7.318 0.848 1.00 92.00 101 ASN A C 1
ATOM 817 O O . ASN A 1 101 ? -21.165 7.973 1.460 1.00 92.00 101 ASN A O 1
ATOM 821 N N . ASP A 1 102 ? -19.163 7.853 0.450 1.00 84.81 102 ASP A N 1
ATOM 822 C CA . ASP A 1 102 ? -18.830 9.271 0.648 1.00 84.81 102 ASP A CA 1
ATOM 823 C C . ASP A 1 102 ? -19.865 10.182 -0.025 1.00 84.81 102 ASP A C 1
ATOM 825 O O . ASP A 1 102 ? -20.299 11.177 0.553 1.00 84.81 102 ASP A O 1
ATOM 829 N N . THR A 1 103 ? -20.293 9.832 -1.241 1.00 81.75 103 THR A N 1
ATOM 830 C CA . THR A 1 103 ? -21.273 10.617 -2.001 1.00 81.75 103 THR A CA 1
ATOM 831 C C . THR A 1 103 ? -22.658 10.549 -1.360 1.00 81.75 103 THR A C 1
ATOM 833 O O . THR A 1 103 ? -23.291 11.585 -1.177 1.00 81.75 103 THR A O 1
ATOM 836 N N . MET A 1 104 ? -23.134 9.361 -0.979 1.00 84.00 104 MET A N 1
ATOM 837 C CA . MET A 1 104 ? -24.436 9.200 -0.321 1.00 84.00 104 MET A CA 1
ATOM 838 C C . MET A 1 104 ? -24.467 9.891 1.045 1.00 84.00 104 MET A C 1
ATOM 840 O O . MET A 1 104 ? -25.430 10.594 1.348 1.00 84.00 104 MET A O 1
ATOM 844 N N . SER A 1 105 ? -23.390 9.779 1.825 1.00 82.00 105 SER A N 1
ATOM 845 C CA . SER A 1 105 ? -23.234 10.497 3.093 1.00 82.00 105 SER A CA 1
ATOM 846 C C . SER A 1 105 ? -23.278 12.017 2.887 1.00 82.00 105 SER A C 1
ATOM 848 O O . SER A 1 105 ? -24.059 12.708 3.538 1.00 82.00 105 SER A O 1
ATOM 850 N N . ALA A 1 106 ? -22.533 12.543 1.906 1.00 79.69 106 ALA A N 1
ATOM 851 C CA . ALA A 1 106 ? -22.519 13.973 1.579 1.00 79.69 106 ALA A CA 1
ATOM 852 C C . ALA A 1 106 ? -23.857 14.509 1.052 1.00 79.69 106 ALA A C 1
ATOM 854 O O . ALA A 1 106 ? -24.186 15.675 1.267 1.00 79.69 106 ALA A O 1
ATOM 855 N N . LEU A 1 107 ? -24.649 13.666 0.390 1.00 78.25 107 LEU A N 1
ATOM 856 C CA . LEU A 1 107 ? -26.001 14.005 -0.053 1.00 78.25 107 LEU A CA 1
ATOM 857 C C . LEU A 1 107 ? -27.049 13.904 1.069 1.00 78.25 107 LEU A C 1
ATOM 859 O O . LEU A 1 107 ? -28.227 14.143 0.805 1.00 78.25 107 LEU A O 1
ATOM 863 N N . GLY A 1 108 ? -26.654 13.557 2.300 1.00 85.88 108 GLY A N 1
ATOM 864 C CA . GLY A 1 108 ? -27.577 13.368 3.421 1.00 85.88 108 GLY A CA 1
ATOM 865 C C . GLY A 1 108 ? -28.469 12.136 3.251 1.00 85.88 108 GLY A C 1
ATOM 866 O O . GLY A 1 108 ? -29.622 12.148 3.676 1.00 85.88 108 GLY A O 1
ATOM 867 N N . ARG A 1 109 ? -27.960 11.088 2.590 1.00 88.50 109 ARG A N 1
ATOM 868 C CA . ARG A 1 109 ? -28.670 9.833 2.298 1.00 88.50 109 ARG A CA 1
ATOM 869 C C . ARG A 1 109 ? -28.002 8.622 2.972 1.00 88.50 109 ARG A C 1
ATOM 871 O O . ARG A 1 109 ? -27.569 7.700 2.277 1.00 88.50 109 ARG A O 1
ATOM 878 N N . PRO A 1 110 ? -27.900 8.583 4.315 1.00 89.69 110 PRO A N 1
ATOM 879 C CA . PRO A 1 110 ? -27.241 7.480 5.017 1.00 89.69 110 PRO A CA 1
ATOM 880 C C . PRO A 1 110 ? -27.934 6.123 4.812 1.00 89.69 110 PRO A C 1
ATOM 882 O O . PRO A 1 110 ? -27.271 5.092 4.832 1.00 89.69 110 PRO A O 1
ATOM 885 N N . GLN A 1 111 ? -29.244 6.108 4.545 1.00 93.25 111 GLN A N 1
ATOM 886 C CA . GLN A 1 111 ? -30.003 4.889 4.242 1.00 93.25 111 GLN A CA 1
ATOM 887 C C . GLN A 1 111 ? -29.604 4.210 2.920 1.00 93.25 111 GLN A C 1
ATOM 889 O O . GLN A 1 111 ? -29.944 3.053 2.703 1.00 93.25 111 GLN A O 1
ATOM 894 N N . ASP A 1 112 ? -28.901 4.922 2.035 1.00 94.50 112 ASP A N 1
ATOM 895 C CA . ASP A 1 112 ? -28.452 4.415 0.733 1.00 94.50 112 ASP A CA 1
ATOM 896 C C . ASP A 1 112 ? -26.962 4.015 0.744 1.00 94.50 112 ASP A C 1
ATOM 898 O O . ASP A 1 112 ? -26.374 3.722 -0.301 1.00 94.50 112 ASP A O 1
ATOM 902 N N . MET A 1 113 ? -26.328 4.030 1.921 1.00 93.88 113 MET A N 1
ATOM 903 C CA . MET A 1 113 ? -24.937 3.621 2.105 1.00 93.88 113 MET A CA 1
ATOM 904 C C . MET A 1 113 ? -24.811 2.104 2.274 1.00 93.88 113 MET A C 1
ATOM 906 O O . MET A 1 113 ? -25.682 1.439 2.838 1.00 93.88 113 MET A O 1
ATOM 910 N N . PHE A 1 114 ? -23.669 1.568 1.846 1.00 97.12 114 PHE A N 1
ATOM 911 C CA . PHE A 1 114 ? -23.224 0.233 2.222 1.00 97.12 114 PHE A CA 1
ATOM 912 C C . PHE A 1 114 ? -22.657 0.266 3.643 1.00 97.12 114 PHE A C 1
ATOM 914 O O . PHE A 1 114 ? -21.526 0.712 3.854 1.00 97.12 114 PHE A O 1
ATOM 921 N N . SER A 1 115 ? -23.454 -0.172 4.615 1.00 95.62 115 SER A N 1
ATOM 922 C CA . SER A 1 115 ? -23.120 -0.192 6.042 1.00 95.62 115 SER A CA 1
ATOM 923 C C . SER A 1 115 ? -23.923 -1.275 6.766 1.00 95.62 115 SER A C 1
ATOM 925 O O . SER A 1 115 ? -24.881 -1.826 6.224 1.00 95.62 115 SER A O 1
ATOM 927 N N . ASP A 1 116 ? -23.578 -1.552 8.024 1.00 95.38 116 ASP A N 1
ATOM 928 C CA . ASP A 1 116 ? -24.313 -2.533 8.833 1.00 95.38 116 ASP A CA 1
ATOM 929 C C . ASP A 1 116 ? -25.748 -2.088 9.183 1.00 95.38 116 ASP A C 1
ATOM 931 O O . ASP A 1 116 ? -26.592 -2.921 9.508 1.00 95.38 116 ASP A O 1
ATOM 935 N N . THR A 1 117 ? -26.056 -0.791 9.090 1.00 93.50 117 THR A N 1
ATOM 936 C CA . THR A 1 117 ? -27.367 -0.215 9.447 1.00 93.50 117 THR A CA 1
ATOM 937 C C . THR A 1 117 ? -28.265 0.084 8.247 1.00 93.50 117 THR A C 1
ATOM 939 O O . THR A 1 117 ? -29.437 0.404 8.438 1.00 93.50 117 THR A O 1
ATOM 942 N N . ALA A 1 118 ? -27.736 -0.017 7.027 1.00 93.50 118 ALA A N 1
ATOM 943 C CA . ALA A 1 118 ? -28.449 0.260 5.786 1.00 93.50 118 ALA A CA 1
ATOM 944 C C . ALA A 1 118 ? -28.312 -0.927 4.816 1.00 93.50 118 ALA A C 1
ATOM 946 O O . ALA A 1 118 ? -28.875 -1.995 5.067 1.00 93.50 118 ALA A O 1
ATOM 947 N N . ILE A 1 119 ? -27.572 -0.777 3.713 1.00 95.75 119 ILE A N 1
ATOM 948 C CA . ILE A 1 119 ? -27.370 -1.853 2.738 1.00 95.75 119 ILE A CA 1
ATOM 949 C C . ILE A 1 119 ? -26.178 -2.708 3.180 1.00 95.75 119 ILE A C 1
ATOM 951 O O . ILE A 1 119 ? -25.020 -2.339 2.992 1.00 95.75 119 ILE A O 1
ATOM 955 N N . GLN A 1 120 ? -26.458 -3.867 3.767 1.00 97.44 120 GLN A N 1
ATOM 956 C CA . GLN A 1 120 ? -25.420 -4.713 4.354 1.00 97.44 120 GLN A CA 1
ATOM 957 C C . GLN A 1 120 ? -24.671 -5.536 3.302 1.00 97.44 120 GLN A C 1
ATOM 959 O O . GLN A 1 120 ? -25.281 -6.179 2.446 1.00 97.44 120 GLN A O 1
ATOM 964 N N . LEU A 1 121 ? -23.344 -5.598 3.430 1.00 97.38 121 LEU A N 1
ATOM 965 C CA . LEU A 1 121 ? -22.488 -6.522 2.681 1.00 97.38 121 LEU A CA 1
ATOM 966 C C . LEU A 1 121 ? -21.695 -7.367 3.680 1.00 97.38 121 LEU A C 1
ATOM 968 O O . LEU A 1 121 ? -20.527 -7.105 3.956 1.00 97.38 121 LEU A O 1
ATOM 972 N N . GLN A 1 122 ? -22.357 -8.365 4.266 1.00 97.12 122 GLN A N 1
ATOM 973 C CA . GLN A 1 122 ? -21.766 -9.175 5.330 1.00 97.12 122 GLN A CA 1
ATOM 974 C C . GLN A 1 122 ? -20.706 -10.154 4.792 1.00 97.12 122 GLN A C 1
ATOM 976 O O . GLN A 1 122 ? -20.951 -10.849 3.798 1.00 97.12 122 GLN A O 1
ATOM 981 N N . PRO A 1 123 ? -19.549 -10.303 5.466 1.00 97.44 123 PRO A N 1
ATOM 982 C CA . PRO A 1 123 ? -18.532 -11.289 5.119 1.00 97.44 123 PRO A CA 1
ATOM 983 C C . PRO A 1 123 ? -18.916 -12.688 5.638 1.00 97.44 123 PRO A C 1
ATOM 985 O O . PRO A 1 123 ? -18.212 -13.288 6.451 1.00 97.44 123 PRO A O 1
ATOM 988 N N . VAL A 1 124 ? -20.032 -13.232 5.139 1.00 98.06 124 VAL A N 1
ATOM 989 C CA . VAL A 1 124 ? -20.661 -14.472 5.638 1.00 98.06 124 VAL A CA 1
ATOM 990 C C . VAL A 1 124 ? -19.725 -15.681 5.636 1.00 98.06 124 VAL A C 1
ATOM 992 O O . VAL A 1 124 ? -19.756 -16.489 6.559 1.00 98.06 124 VAL A O 1
ATOM 995 N N . PHE A 1 125 ? -18.839 -15.7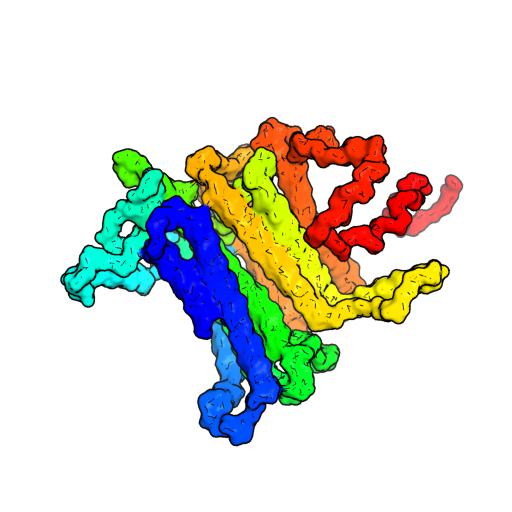94 4.642 1.00 98.12 125 PHE A N 1
ATOM 996 C CA . PHE A 1 125 ? -17.861 -16.882 4.592 1.00 98.12 125 PHE A CA 1
ATOM 997 C C . PHE A 1 125 ? -16.817 -16.766 5.704 1.00 98.12 125 PHE A C 1
ATOM 999 O O . PHE A 1 125 ? -16.438 -17.776 6.288 1.00 98.12 125 PHE A O 1
ATOM 1006 N N . ALA A 1 126 ? -16.373 -15.550 6.029 1.00 96.75 126 ALA A N 1
ATOM 1007 C CA . ALA A 1 126 ? -15.432 -15.343 7.122 1.00 96.75 126 ALA A CA 1
ATOM 1008 C C . ALA A 1 126 ? -16.103 -15.635 8.470 1.00 96.75 126 ALA A C 1
ATOM 1010 O O . ALA A 1 126 ? -15.547 -16.384 9.264 1.00 96.75 126 ALA A O 1
ATOM 1011 N N . GLN A 1 127 ? -17.326 -15.140 8.683 1.00 96.25 127 GLN A N 1
ATOM 1012 C CA . GLN A 1 127 ? -18.124 -15.426 9.884 1.00 96.25 127 GLN A CA 1
ATOM 1013 C C . GLN A 1 127 ? -18.382 -16.934 10.054 1.00 96.25 127 GLN A C 1
ATOM 1015 O O . GLN A 1 127 ? -18.277 -17.471 11.155 1.00 96.25 127 GLN A O 1
ATOM 1020 N N . TRP A 1 128 ? -18.651 -17.654 8.961 1.00 97.25 128 TRP A N 1
ATOM 1021 C CA . TRP A 1 128 ? -18.791 -19.112 8.981 1.00 97.25 128 TRP A CA 1
ATOM 1022 C C . TRP A 1 128 ? -17.500 -19.826 9.417 1.00 97.25 128 TRP A C 1
ATOM 1024 O O . TRP A 1 128 ? -17.555 -20.748 10.236 1.00 97.25 128 TRP A O 1
ATOM 1034 N N . ILE A 1 129 ? -16.333 -19.375 8.940 1.00 96.19 129 ILE A N 1
ATOM 1035 C CA . ILE A 1 129 ? -15.033 -19.891 9.397 1.00 96.19 129 ILE A CA 1
ATOM 1036 C C . ILE A 1 129 ? -14.796 -19.565 10.879 1.00 96.19 129 ILE A C 1
ATOM 1038 O O . ILE A 1 129 ? -14.375 -20.452 11.621 1.00 96.19 129 ILE A O 1
ATOM 1042 N N . GLN A 1 130 ? -15.112 -18.343 11.333 1.00 94.19 130 GLN A N 1
ATOM 1043 C CA . GLN A 1 130 ? -15.016 -17.965 12.752 1.00 94.19 130 GLN A CA 1
ATOM 1044 C C . GLN A 1 130 ? -15.847 -18.919 13.625 1.00 94.19 130 GLN A C 1
ATOM 1046 O O . GLN A 1 130 ? -15.316 -19.513 14.561 1.00 94.19 130 GLN A O 1
ATOM 1051 N N . ASN A 1 131 ? -17.107 -19.162 13.254 1.00 94.25 131 ASN A N 1
ATOM 1052 C CA . ASN A 1 131 ? -17.999 -20.075 13.973 1.00 94.25 131 ASN A CA 1
ATOM 1053 C C . ASN A 1 131 ? -17.488 -21.521 13.973 1.00 94.25 131 ASN A C 1
ATOM 1055 O O . ASN A 1 131 ? -17.546 -22.196 14.998 1.00 94.25 131 ASN A O 1
ATOM 1059 N N . THR A 1 132 ? -16.946 -21.992 12.848 1.00 94.75 132 THR A N 1
ATOM 1060 C CA . THR A 1 132 ? -16.371 -23.342 12.750 1.00 94.75 132 THR A CA 1
ATOM 1061 C C . THR A 1 132 ? -15.196 -23.513 13.715 1.00 94.75 132 THR A C 1
ATOM 1063 O O . THR A 1 132 ? -15.105 -24.530 14.395 1.00 94.75 132 THR A O 1
ATOM 1066 N N . HIS A 1 133 ? -14.315 -22.515 13.824 1.00 93.94 133 HIS A N 1
ATOM 1067 C CA . HIS A 1 133 ? -13.183 -22.556 14.755 1.00 93.94 133 HIS A CA 1
ATOM 1068 C C . HIS A 1 133 ? -13.592 -22.353 16.219 1.00 93.94 133 HIS A C 1
ATOM 1070 O O . HIS A 1 133 ? -13.000 -22.976 17.101 1.00 93.94 133 HIS A O 1
ATOM 1076 N N . ALA A 1 134 ? -14.593 -21.513 16.488 1.00 91.69 134 ALA A N 1
ATOM 1077 C CA . ALA A 1 134 ? -15.124 -21.295 17.832 1.00 91.69 134 ALA A CA 1
ATOM 1078 C C . ALA A 1 134 ? -15.794 -22.560 18.397 1.00 91.69 134 ALA A C 1
ATOM 1080 O O . ALA A 1 134 ? -15.629 -22.867 19.573 1.00 91.69 134 ALA A O 1
ATOM 1081 N N . LEU A 1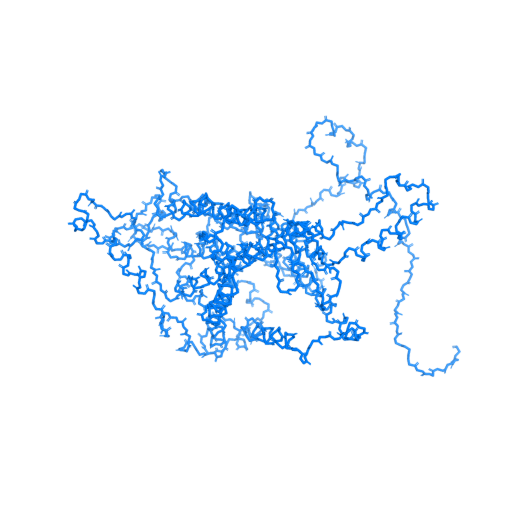 135 ? -16.499 -23.320 17.550 1.00 93.00 135 LEU A N 1
ATOM 1082 C CA . LEU A 1 135 ? -17.200 -24.556 17.920 1.00 93.00 135 LEU A CA 1
ATOM 1083 C C . LEU A 1 135 ? -16.346 -25.828 17.782 1.00 93.00 135 LEU A C 1
ATOM 1085 O O . LEU A 1 135 ? -16.827 -26.921 18.068 1.00 93.00 135 LEU A O 1
ATOM 1089 N N . ALA A 1 136 ? -15.095 -25.718 17.327 1.00 93.38 136 ALA A N 1
ATOM 1090 C CA . ALA A 1 136 ? -14.218 -26.872 17.145 1.00 93.38 136 ALA A CA 1
ATOM 1091 C C . ALA A 1 136 ? -13.893 -27.639 18.448 1.00 93.38 136 ALA A C 1
ATOM 1093 O O . ALA A 1 136 ? -13.900 -28.877 18.402 1.00 93.38 136 ALA A O 1
ATOM 1094 N N . PRO A 1 137 ? -13.604 -26.980 19.593 1.00 92.88 137 PRO A N 1
ATOM 1095 C CA . PRO A 1 137 ? -13.276 -27.671 20.844 1.00 92.88 137 PRO A CA 1
ATOM 1096 C C . PRO A 1 137 ? -14.406 -28.599 21.297 1.00 92.88 137 PRO A C 1
ATOM 1098 O O . PRO A 1 137 ? -15.570 -28.211 21.319 1.00 92.88 137 PRO A O 1
ATOM 1101 N N . GLY A 1 138 ? -14.077 -29.848 21.630 1.00 92.31 138 GLY A N 1
ATOM 1102 C CA . GLY A 1 138 ? -15.060 -30.855 22.053 1.00 92.31 138 GLY A CA 1
ATOM 1103 C C . GLY A 1 138 ? -15.909 -31.471 20.928 1.00 92.31 138 GLY A C 1
ATOM 1104 O O . GLY A 1 138 ? -16.514 -32.516 21.151 1.00 92.31 138 GLY A O 1
ATOM 1105 N N . ALA A 1 139 ? -15.918 -30.890 19.721 1.00 93.94 139 ALA A N 1
ATOM 1106 C CA . ALA A 1 139 ? -16.617 -31.424 18.550 1.00 93.94 139 ALA A CA 1
ATOM 1107 C C . ALA A 1 139 ? -15.629 -31.968 17.506 1.00 93.94 139 ALA A C 1
ATOM 1109 O O . ALA A 1 139 ? -15.249 -33.137 17.547 1.00 93.94 139 ALA A O 1
ATOM 1110 N N . THR A 1 140 ? -15.174 -31.129 16.573 1.00 96.38 140 THR A N 1
ATOM 1111 C CA . THR A 1 140 ? -14.208 -31.529 15.534 1.00 96.38 140 THR A CA 1
ATOM 1112 C C . THR A 1 140 ? -12.774 -31.622 16.060 1.00 96.38 140 THR A C 1
ATOM 1114 O O . THR A 1 140 ? -11.920 -32.209 15.399 1.00 96.38 140 THR A O 1
ATOM 1117 N N . ALA A 1 141 ? -12.507 -31.080 17.251 1.00 94.94 141 ALA A N 1
ATOM 1118 C CA . ALA A 1 141 ? -11.258 -31.222 17.991 1.00 94.94 141 ALA A CA 1
ATOM 1119 C C . ALA A 1 141 ? -11.532 -31.690 19.440 1.00 94.94 141 ALA A C 1
ATOM 1121 O O . ALA A 1 141 ? -11.434 -30.890 20.373 1.00 94.94 141 ALA A O 1
ATOM 1122 N N . PRO A 1 142 ? -11.853 -32.984 19.668 1.00 93.44 142 PRO A N 1
ATOM 1123 C CA . PRO A 1 142 ? -12.243 -33.491 20.991 1.00 93.44 142 PRO A CA 1
ATOM 1124 C C . PRO A 1 142 ? -11.175 -33.327 22.082 1.00 93.44 142 PRO A C 1
ATOM 1126 O O . PRO A 1 142 ? -11.507 -33.196 23.253 1.0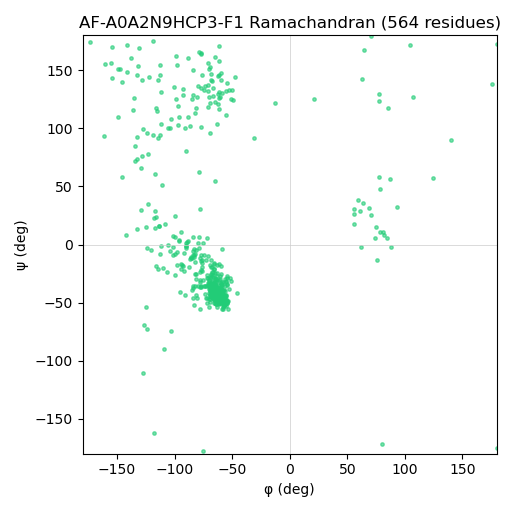0 93.44 142 PRO A O 1
ATOM 1129 N N . GLY A 1 143 ? -9.891 -33.340 21.705 1.00 94.06 143 GLY A N 1
ATOM 1130 C CA . GLY A 1 143 ? -8.772 -33.164 22.638 1.00 94.06 143 GLY A CA 1
ATOM 1131 C C . GLY A 1 143 ? -8.417 -31.705 22.947 1.00 94.06 143 GLY A C 1
ATOM 1132 O O . GLY A 1 143 ? -7.537 -31.468 23.770 1.00 94.06 143 GLY A O 1
ATOM 1133 N N . ALA A 1 144 ? -9.048 -30.734 22.280 1.00 92.12 144 ALA A N 1
ATOM 1134 C CA . ALA A 1 144 ? -8.809 -29.314 22.515 1.00 92.12 144 ALA A CA 1
ATOM 1135 C C . ALA A 1 144 ? -9.806 -28.767 23.544 1.00 92.12 144 ALA A C 1
ATOM 1137 O O . ALA A 1 144 ? -11.007 -29.012 23.442 1.00 92.12 144 ALA A O 1
ATOM 1138 N N . THR A 1 145 ? -9.307 -28.000 24.513 1.00 88.31 145 THR A N 1
ATOM 1139 C CA . THR A 1 145 ? -10.125 -27.352 25.552 1.00 88.31 145 THR A CA 1
ATOM 1140 C C . THR A 1 145 ? -10.569 -25.940 25.172 1.00 88.31 145 THR A C 1
ATOM 1142 O O . THR A 1 145 ? -11.561 -25.451 25.704 1.00 88.31 145 THR A O 1
ATOM 1145 N N . THR A 1 146 ? -9.858 -25.282 24.255 1.00 87.94 146 THR A N 1
ATOM 1146 C CA . THR A 1 146 ? -10.143 -23.926 23.768 1.00 87.94 146 THR A CA 1
ATOM 1147 C C . THR A 1 146 ? -9.968 -23.845 22.253 1.00 87.94 146 THR A C 1
ATOM 1149 O O . THR A 1 146 ? -9.340 -24.711 21.635 1.00 87.94 146 THR A O 1
ATOM 1152 N N . SER A 1 147 ? -10.561 -22.821 21.634 1.00 88.06 147 SER A N 1
ATOM 1153 C CA . SER A 1 147 ? -10.421 -22.551 20.201 1.00 88.06 147 SER A CA 1
ATOM 1154 C C . SER A 1 147 ? -8.974 -22.185 19.844 1.00 88.06 147 SER A C 1
ATOM 1156 O O . SER A 1 147 ? -8.188 -21.765 20.692 1.00 88.06 147 SER A O 1
ATOM 1158 N N . THR A 1 148 ? -8.615 -22.286 18.559 1.00 89.38 148 THR A N 1
ATOM 1159 C CA . THR A 1 148 ? -7.261 -21.956 18.066 1.00 89.38 148 THR A CA 1
ATOM 1160 C C . THR A 1 148 ? -6.819 -20.532 18.432 1.00 89.38 148 THR A C 1
ATOM 1162 O O . THR A 1 148 ? -5.640 -20.275 18.642 1.00 89.38 148 THR A O 1
ATOM 1165 N N . SER A 1 149 ? -7.767 -19.599 18.499 1.00 90.56 149 SER A N 1
ATOM 1166 C CA . SER A 1 149 ? -7.584 -18.237 18.999 1.00 90.56 149 SER A CA 1
ATOM 1167 C C . SER A 1 149 ? -8.892 -17.756 19.622 1.00 90.56 149 SER A C 1
ATOM 1169 O O . SER A 1 149 ? -9.983 -18.133 19.191 1.00 90.56 149 SER A O 1
ATOM 1171 N N . LEU A 1 150 ? -8.790 -16.862 20.599 1.00 87.69 150 LEU A N 1
ATOM 1172 C CA . LEU A 1 150 ? -9.946 -16.219 21.227 1.00 87.69 150 LEU A CA 1
ATOM 1173 C C . LEU A 1 150 ? -10.610 -15.182 20.301 1.00 87.69 150 LEU A C 1
ATOM 1175 O O . LEU A 1 150 ? -11.738 -14.764 20.538 1.00 87.69 150 LEU A O 1
ATOM 1179 N N . THR A 1 151 ? -9.939 -14.805 19.207 1.00 87.44 151 THR A N 1
ATOM 1180 C CA . THR A 1 151 ? -10.463 -13.853 18.213 1.00 87.44 151 THR A CA 1
ATOM 1181 C C . THR A 1 151 ? -11.642 -14.400 17.399 1.00 87.44 151 THR A C 1
ATOM 1183 O O . THR A 1 151 ? -12.389 -13.609 16.827 1.00 87.44 151 THR A O 1
ATOM 1186 N N . TRP A 1 152 ? -11.833 -15.727 17.352 1.00 82.19 152 TRP A N 1
ATOM 1187 C CA . TRP A 1 152 ? -12.903 -16.379 16.585 1.00 82.19 152 TRP A CA 1
ATOM 1188 C C . TRP A 1 152 ? -14.289 -16.282 17.246 1.00 82.19 152 TRP A C 1
ATOM 1190 O O . TRP A 1 152 ? -15.289 -16.461 16.561 1.00 82.19 152 TRP A O 1
ATOM 1200 N N . GLY A 1 153 ? -14.359 -16.004 18.553 1.00 73.00 153 GLY A N 1
ATOM 1201 C CA . GLY A 1 153 ? -15.596 -16.075 19.341 1.00 73.00 153 GLY A CA 1
ATOM 1202 C C . GLY A 1 153 ? -15.673 -17.305 20.252 1.00 73.00 153 GLY A C 1
ATOM 1203 O O . GLY A 1 153 ? -14.828 -18.195 20.187 1.00 73.00 153 GLY A O 1
ATOM 1204 N N . GLY A 1 154 ? -16.690 -17.342 21.120 1.00 61.97 154 GLY A N 1
ATOM 1205 C CA . GLY A 1 154 ? -17.032 -18.510 21.948 1.00 61.97 154 GLY A CA 1
ATOM 1206 C C . GLY A 1 154 ? -16.330 -18.635 23.307 1.00 61.97 154 GLY A C 1
ATOM 1207 O O . GLY A 1 154 ? -16.649 -19.559 24.047 1.00 61.97 154 GLY A O 1
ATOM 1208 N N . ALA A 1 155 ? -15.420 -17.725 23.663 1.00 61.34 155 ALA A N 1
ATOM 1209 C CA . ALA A 1 155 ? -14.714 -17.729 24.946 1.00 61.34 155 ALA A CA 1
ATOM 1210 C C . ALA A 1 155 ? -14.736 -16.345 25.617 1.00 61.34 155 ALA A C 1
ATOM 1212 O O . ALA A 1 155 ? -14.851 -15.324 24.932 1.00 61.34 155 ALA A O 1
ATOM 1213 N N . ASP A 1 156 ? -14.627 -16.337 26.949 1.00 70.50 156 ASP A N 1
ATOM 1214 C CA . ASP A 1 156 ? -14.643 -15.131 27.778 1.00 70.50 156 ASP A CA 1
ATOM 1215 C C . ASP A 1 156 ? -13.510 -14.161 27.413 1.00 70.50 156 ASP A C 1
ATOM 1217 O O . ASP A 1 156 ? -12.404 -14.551 27.027 1.00 70.50 156 ASP A O 1
ATOM 1221 N N . LEU A 1 157 ? -13.800 -12.870 27.565 1.00 80.06 157 LEU A N 1
ATOM 1222 C CA . LEU A 1 157 ? -12.834 -11.782 27.485 1.00 80.06 157 LEU A CA 1
ATOM 1223 C C . LEU A 1 157 ? -11.606 -12.079 28.358 1.00 80.06 157 LEU A C 1
ATOM 1225 O O . LEU A 1 157 ? -11.732 -12.253 29.569 1.00 80.06 157 LEU A O 1
ATOM 1229 N N . VAL A 1 158 ? -10.407 -12.053 27.769 1.00 85.31 158 VAL A N 1
ATOM 1230 C CA . VAL A 1 158 ? -9.165 -12.163 28.545 1.00 85.31 158 VAL A CA 1
ATOM 1231 C C . VAL A 1 158 ? -8.612 -10.772 28.788 1.00 85.31 158 VAL A C 1
ATOM 1233 O O . VAL A 1 158 ? -8.263 -10.056 27.847 1.00 85.31 158 VAL A O 1
ATOM 1236 N N . ALA A 1 159 ? -8.494 -10.406 30.061 1.00 86.25 159 ALA A N 1
ATOM 1237 C CA . ALA A 1 159 ? -7.904 -9.152 30.496 1.00 86.25 159 ALA A CA 1
ATOM 1238 C C . ALA A 1 159 ? -6.728 -9.393 31.448 1.00 86.25 159 ALA A C 1
ATOM 1240 O O . ALA A 1 159 ? -6.748 -10.309 32.268 1.00 86.25 159 ALA A O 1
ATOM 1241 N N . VAL A 1 160 ? -5.700 -8.550 31.349 1.00 83.12 160 VAL A N 1
ATOM 1242 C CA . VAL A 1 160 ? -4.530 -8.562 32.237 1.00 83.12 160 VAL A CA 1
ATOM 1243 C C . VAL A 1 160 ? -4.224 -7.122 32.638 1.00 83.12 160 VAL A C 1
ATOM 1245 O O . VAL A 1 160 ? -4.101 -6.246 31.786 1.00 83.12 160 VAL A O 1
ATOM 1248 N N . GLY A 1 161 ? -4.134 -6.853 33.944 1.00 80.62 161 GLY A N 1
ATOM 1249 C CA . GLY A 1 161 ? -3.792 -5.521 34.460 1.00 80.62 161 GLY A CA 1
ATOM 1250 C C . GLY A 1 161 ? -4.758 -4.409 34.026 1.00 80.62 161 GLY A C 1
ATOM 1251 O O . GLY A 1 161 ? -4.310 -3.318 33.685 1.00 80.62 161 GLY A O 1
ATOM 1252 N N . GLY A 1 162 ? -6.064 -4.698 33.967 1.00 84.69 162 GLY A N 1
ATOM 1253 C CA . GLY A 1 162 ? -7.090 -3.730 33.551 1.00 84.69 162 GLY A CA 1
ATOM 1254 C C . GLY A 1 162 ? -7.127 -3.438 32.044 1.00 84.69 162 GLY A C 1
ATOM 1255 O O . GLY A 1 162 ? -7.888 -2.574 31.612 1.00 84.69 162 GLY A O 1
ATOM 1256 N N . LYS A 1 163 ? -6.336 -4.152 31.230 1.00 86.88 163 LYS A N 1
ATOM 1257 C CA . LYS A 1 163 ? -6.311 -4.042 29.765 1.00 86.88 163 LYS A CA 1
ATOM 1258 C C . LYS A 1 163 ? -6.843 -5.305 29.104 1.00 86.88 163 LYS A C 1
ATOM 1260 O O . LYS A 1 163 ? -6.600 -6.412 29.585 1.00 86.88 163 LYS A O 1
ATOM 1265 N N . VAL A 1 164 ? -7.514 -5.135 27.970 1.00 89.75 164 VAL A N 1
ATOM 1266 C CA . VAL A 1 164 ? -7.970 -6.242 27.122 1.00 89.75 164 VAL A CA 1
ATOM 1267 C C . VAL A 1 164 ? -6.765 -6.896 26.442 1.00 89.75 164 VAL A C 1
ATOM 1269 O O . VAL A 1 164 ? -6.065 -6.255 25.667 1.00 89.75 164 VAL A O 1
ATOM 1272 N N . ALA A 1 165 ? -6.518 -8.177 26.709 1.00 85.06 165 ALA A N 1
ATOM 1273 C CA . ALA A 1 165 ? -5.475 -8.942 26.032 1.00 85.06 165 ALA A CA 1
ATOM 1274 C C . ALA A 1 165 ? -5.980 -9.488 24.686 1.00 85.06 165 ALA A C 1
ATOM 1276 O O . ALA A 1 165 ? -5.346 -9.281 23.653 1.00 85.06 165 ALA A O 1
ATOM 1277 N N . LEU A 1 166 ? -7.128 -10.170 24.695 1.00 85.31 166 LEU A N 1
ATOM 1278 C CA . LEU A 1 166 ? -7.775 -10.731 23.508 1.00 85.31 166 LEU A CA 1
ATOM 1279 C C . LEU A 1 166 ? -9.300 -10.666 23.660 1.00 85.31 166 LEU A C 1
ATOM 1281 O O . LEU A 1 166 ? -9.834 -10.936 24.737 1.00 85.31 166 LEU A O 1
ATOM 1285 N N . LEU A 1 167 ? -9.981 -10.338 22.562 1.00 87.50 167 LEU A N 1
ATOM 1286 C CA . LEU A 1 167 ? -11.440 -10.260 22.437 1.00 87.50 167 LEU A CA 1
ATOM 1287 C C . LEU A 1 167 ? -11.836 -10.811 21.053 1.00 87.50 167 LEU A C 1
ATOM 1289 O O . LEU A 1 167 ? -11.039 -10.683 20.113 1.00 87.50 167 LEU A O 1
ATOM 1293 N N . PRO A 1 168 ? -13.020 -11.435 20.901 1.00 91.06 168 PRO A N 1
ATOM 1294 C CA . PRO A 1 168 ? -13.559 -11.784 19.588 1.00 91.06 168 PRO A CA 1
ATOM 1295 C C . PRO A 1 168 ? -13.542 -10.592 18.623 1.00 91.06 168 PRO A C 1
ATOM 1297 O O . PRO A 1 168 ? -13.957 -9.498 18.982 1.00 91.06 168 PRO A O 1
ATOM 1300 N N . ILE A 1 169 ? -13.076 -10.782 17.390 1.00 94.25 169 ILE A N 1
ATOM 1301 C CA . ILE A 1 169 ? -13.016 -9.688 16.411 1.00 94.25 169 ILE A CA 1
ATOM 1302 C C . ILE A 1 169 ? -14.260 -9.783 15.522 1.00 94.25 169 ILE A C 1
ATOM 1304 O O . ILE A 1 169 ? -14.296 -10.656 14.647 1.00 94.25 169 ILE A O 1
ATOM 1308 N N . PRO A 1 170 ? -15.287 -8.931 15.721 1.00 92.88 170 PRO A N 1
ATOM 1309 C CA . PRO A 1 170 ? -16.477 -8.967 14.884 1.00 92.88 170 PRO A CA 1
ATOM 1310 C C . PRO A 1 170 ? -16.125 -8.533 13.462 1.00 92.88 170 PRO A C 1
ATOM 1312 O O . PRO A 1 170 ? -15.340 -7.603 13.270 1.00 92.88 170 PRO A O 1
ATOM 1315 N N . LEU A 1 171 ? -16.718 -9.194 12.469 1.00 96.62 171 LEU A N 1
ATOM 1316 C CA . LEU A 1 171 ? -16.543 -8.868 11.055 1.00 96.62 171 LEU A CA 1
ATOM 1317 C C . LEU A 1 171 ? -17.875 -8.392 10.476 1.00 96.62 171 LEU A C 1
ATOM 1319 O O . LEU A 1 171 ? -18.813 -9.184 10.402 1.00 96.62 171 LEU A O 1
ATOM 1323 N N . GLY A 1 172 ? -17.946 -7.127 10.066 1.00 97.12 172 GLY A N 1
ATOM 1324 C CA . GLY A 1 172 ? -19.130 -6.506 9.466 1.00 97.12 172 GLY A CA 1
ATOM 1325 C C . GLY A 1 172 ? -18.902 -6.024 8.033 1.00 97.12 172 GLY A C 1
ATOM 1326 O O . GLY A 1 172 ? -17.940 -6.404 7.358 1.00 97.12 172 GLY A O 1
ATOM 1327 N N . THR A 1 173 ? -19.780 -5.136 7.566 1.00 98.00 173 THR A N 1
ATOM 1328 C CA . THR A 1 173 ? -19.716 -4.542 6.218 1.00 98.00 173 THR A CA 1
ATOM 1329 C C . THR A 1 173 ? -18.420 -3.754 6.003 1.00 98.00 173 THR A C 1
ATOM 1331 O O . THR A 1 173 ? -17.802 -3.841 4.943 1.00 98.00 173 THR A O 1
ATOM 1334 N N . ALA A 1 174 ? -17.952 -3.031 7.023 1.00 97.81 174 ALA A N 1
ATOM 1335 C CA . ALA A 1 174 ? -16.665 -2.334 6.996 1.00 97.81 174 ALA A CA 1
ATOM 1336 C C . ALA A 1 174 ? -15.485 -3.283 6.710 1.00 97.81 174 ALA A C 1
ATOM 1338 O O . ALA A 1 174 ? -14.650 -3.019 5.837 1.00 97.81 174 ALA A O 1
ATOM 1339 N N . ASP A 1 175 ? -15.454 -4.428 7.398 1.00 98.38 175 ASP A N 1
ATOM 1340 C CA . ASP A 1 175 ? -14.433 -5.454 7.202 1.00 98.38 175 ASP A CA 1
ATOM 1341 C C . ASP A 1 175 ? -14.527 -6.053 5.790 1.00 98.38 175 ASP A C 1
ATOM 1343 O O . ASP A 1 175 ? -13.504 -6.234 5.126 1.00 98.38 175 ASP A O 1
ATOM 1347 N N . PHE A 1 176 ? -15.737 -6.292 5.273 1.00 98.56 176 PHE A N 1
ATOM 1348 C CA . PHE A 1 176 ? -15.930 -6.742 3.892 1.00 98.56 176 PHE A CA 1
ATOM 1349 C C . PHE A 1 176 ? -15.306 -5.770 2.878 1.00 98.56 176 PHE A C 1
ATOM 1351 O O . PHE A 1 176 ? -14.554 -6.200 1.995 1.00 98.56 176 PHE A O 1
ATOM 1358 N N . LEU A 1 177 ? -15.565 -4.465 3.017 1.00 98.00 177 LEU A N 1
ATOM 1359 C CA . LEU A 1 177 ? -15.052 -3.442 2.104 1.00 98.00 177 LEU A CA 1
ATOM 1360 C C . LEU A 1 177 ? -13.519 -3.398 2.104 1.00 98.00 177 LEU A C 1
ATOM 1362 O O . LEU A 1 177 ? -12.895 -3.445 1.040 1.00 98.00 177 LEU A O 1
ATOM 1366 N N . VAL A 1 178 ? -12.889 -3.333 3.281 1.00 98.25 178 VAL A N 1
ATOM 1367 C CA . VAL A 1 178 ? -11.425 -3.215 3.382 1.00 98.25 178 VAL A CA 1
ATOM 1368 C C . VAL A 1 178 ? -10.699 -4.488 2.925 1.00 98.25 178 VAL A C 1
ATOM 1370 O O . VAL A 1 178 ? -9.663 -4.397 2.265 1.00 98.25 178 VAL A O 1
ATOM 1373 N N . HIS A 1 179 ? -11.268 -5.680 3.144 1.00 98.69 179 HIS A N 1
ATOM 1374 C CA . HIS A 1 179 ? -10.687 -6.925 2.623 1.00 98.69 179 HIS A CA 1
ATOM 1375 C C . HIS A 1 179 ? -10.698 -6.981 1.089 1.00 98.69 179 HIS A C 1
ATOM 1377 O O . HIS A 1 179 ? -9.742 -7.480 0.489 1.00 98.69 179 HIS A O 1
ATOM 1383 N N . HIS A 1 180 ? -11.711 -6.408 0.431 1.00 98.50 180 HIS A N 1
ATOM 1384 C CA . HIS A 1 180 ? -11.715 -6.294 -1.030 1.00 98.50 180 HIS A CA 1
ATOM 1385 C C . HIS A 1 180 ? -10.712 -5.246 -1.541 1.00 98.50 180 HIS A C 1
ATOM 1387 O O . HIS A 1 180 ? -10.143 -5.436 -2.617 1.00 98.50 180 HIS A O 1
ATOM 1393 N N . ILE A 1 181 ? -10.400 -4.204 -0.758 1.00 98.50 181 ILE A N 1
ATOM 1394 C CA . ILE A 1 181 ? -9.276 -3.295 -1.050 1.00 98.50 181 ILE A CA 1
ATOM 1395 C C . ILE A 1 181 ? -7.929 -4.023 -0.919 1.00 98.50 181 ILE A C 1
ATOM 1397 O O . ILE A 1 181 ? -7.053 -3.849 -1.772 1.00 98.50 181 ILE A O 1
ATOM 1401 N N . HIS A 1 182 ? -7.748 -4.880 0.094 1.00 98.75 182 HIS A N 1
ATOM 1402 C CA . HIS A 1 182 ? -6.546 -5.719 0.191 1.00 98.75 182 HIS A CA 1
ATOM 1403 C C . HIS A 1 182 ? -6.417 -6.626 -1.033 1.00 98.75 182 HIS A C 1
ATOM 1405 O O . HIS A 1 182 ? -5.365 -6.661 -1.669 1.00 98.75 182 HIS A O 1
ATOM 1411 N N . ALA A 1 183 ? -7.501 -7.306 -1.419 1.00 98.38 183 ALA A N 1
ATOM 1412 C CA . ALA A 1 183 ? -7.514 -8.133 -2.617 1.00 98.38 183 ALA A CA 1
ATOM 1413 C C . ALA A 1 183 ? -7.139 -7.309 -3.858 1.00 98.38 183 ALA A C 1
ATOM 1415 O O . ALA A 1 183 ? -6.227 -7.697 -4.585 1.00 98.38 183 ALA A O 1
ATOM 1416 N N . PHE A 1 184 ? -7.770 -6.154 -4.072 1.00 98.50 184 PHE A N 1
ATOM 1417 C CA . PHE A 1 184 ? -7.470 -5.251 -5.184 1.00 98.50 184 PHE A CA 1
ATOM 1418 C C . PHE A 1 184 ? -5.983 -4.872 -5.246 1.00 98.50 184 PHE A C 1
ATOM 1420 O O . PHE A 1 184 ? -5.318 -5.097 -6.259 1.00 98.50 184 PHE A O 1
ATOM 1427 N N . THR A 1 185 ? -5.438 -4.334 -4.156 1.00 98.44 185 THR A N 1
ATOM 1428 C CA . THR A 1 185 ? -4.052 -3.841 -4.109 1.00 98.44 185 THR A CA 1
ATOM 1429 C C . THR A 1 185 ? -3.021 -4.964 -4.274 1.00 98.44 185 THR A C 1
ATOM 1431 O O . THR A 1 185 ? -2.019 -4.783 -4.978 1.00 98.44 185 THR A O 1
ATOM 1434 N N . ILE A 1 186 ? -3.285 -6.155 -3.724 1.00 98.50 186 ILE A N 1
ATOM 1435 C CA . ILE A 1 186 ? -2.457 -7.350 -3.937 1.00 98.50 186 ILE A CA 1
ATOM 1436 C C . ILE A 1 186 ? -2.504 -7.782 -5.408 1.00 98.50 186 ILE A C 1
ATOM 1438 O O . ILE A 1 186 ? -1.448 -7.986 -6.009 1.00 98.50 186 ILE A O 1
ATOM 1442 N N . HIS A 1 187 ? -3.689 -7.872 -6.021 1.00 98.69 187 HIS A N 1
ATOM 1443 C CA . HIS A 1 187 ? -3.824 -8.293 -7.420 1.00 98.69 187 HIS A CA 1
ATOM 1444 C C . HIS A 1 187 ? -3.137 -7.319 -8.382 1.00 98.69 187 HIS A C 1
ATOM 1446 O O . HIS A 1 187 ? -2.476 -7.767 -9.319 1.00 98.69 187 HIS A O 1
ATOM 1452 N N . VAL A 1 188 ? -3.199 -6.005 -8.135 1.00 98.62 188 VAL A N 1
ATOM 1453 C CA . VAL A 1 188 ? -2.465 -5.027 -8.956 1.00 98.62 188 VAL A CA 1
ATOM 1454 C C . VAL A 1 188 ? -0.952 -5.165 -8.775 1.00 98.62 188 VAL A C 1
ATOM 1456 O O . VAL A 1 188 ? -0.207 -5.120 -9.757 1.00 98.62 188 VAL A O 1
ATOM 1459 N N . THR A 1 189 ? -0.480 -5.408 -7.550 1.00 98.62 189 THR A N 1
ATOM 1460 C CA . THR A 1 189 ? 0.942 -5.689 -7.301 1.00 98.62 189 THR A CA 1
ATOM 1461 C C . THR A 1 189 ? 1.392 -6.928 -8.084 1.00 98.62 189 THR A C 1
ATOM 1463 O O . THR A 1 189 ? 2.400 -6.886 -8.791 1.00 98.62 189 THR A O 1
ATOM 1466 N N . VAL A 1 190 ? 0.609 -8.013 -8.042 1.00 98.75 190 VAL A N 1
ATOM 1467 C CA . VAL A 1 190 ? 0.871 -9.238 -8.814 1.00 98.75 190 VAL A CA 1
ATOM 1468 C C . VAL A 1 190 ? 0.824 -8.967 -10.317 1.00 98.75 190 VAL A C 1
ATOM 1470 O O . VAL A 1 190 ? 1.711 -9.430 -11.027 1.00 98.75 190 VAL A O 1
ATOM 1473 N N . LEU A 1 191 ? -0.139 -8.185 -10.813 1.00 98.62 191 LEU A N 1
ATOM 1474 C CA . LEU A 1 191 ? -0.253 -7.817 -12.228 1.00 98.62 191 LEU A CA 1
ATOM 1475 C C . LEU A 1 191 ? 1.032 -7.173 -12.742 1.00 98.62 191 LEU A C 1
ATOM 1477 O O . LEU A 1 191 ? 1.560 -7.582 -13.776 1.00 98.62 191 LEU A O 1
ATOM 1481 N N . ILE A 1 192 ? 1.546 -6.186 -12.012 1.00 98.38 192 ILE A N 1
ATOM 1482 C CA . ILE A 1 192 ? 2.752 -5.452 -12.395 1.00 98.38 192 ILE A CA 1
ATOM 1483 C C . ILE A 1 192 ? 3.966 -6.381 -12.390 1.00 98.38 192 ILE A C 1
ATOM 1485 O O . ILE A 1 192 ? 4.700 -6.448 -13.380 1.00 98.38 192 ILE A O 1
ATOM 1489 N N . LEU A 1 193 ? 4.160 -7.124 -11.300 1.00 98.69 193 LEU A N 1
ATOM 1490 C CA . LEU A 1 193 ? 5.314 -8.000 -11.123 1.00 98.69 193 LEU A CA 1
ATOM 1491 C C . LEU A 1 193 ? 5.306 -9.166 -12.119 1.00 98.69 193 LEU A C 1
ATOM 1493 O O . LEU A 1 193 ? 6.301 -9.399 -12.806 1.00 98.69 193 LEU A O 1
ATOM 1497 N N . LEU A 1 194 ? 4.174 -9.856 -12.265 1.00 98.69 194 LEU A N 1
ATOM 1498 C CA . LEU A 1 194 ? 4.024 -10.987 -13.179 1.00 98.69 194 LEU A CA 1
ATOM 1499 C C . LEU A 1 194 ? 4.172 -10.547 -14.637 1.00 98.69 194 LEU A C 1
ATOM 1501 O O . LEU A 1 194 ? 4.862 -11.211 -15.411 1.00 98.69 194 LEU A O 1
ATOM 1505 N N . LYS A 1 195 ? 3.608 -9.393 -15.016 1.00 98.56 195 LYS A N 1
ATOM 1506 C CA . LYS A 1 195 ? 3.836 -8.810 -16.344 1.00 98.56 195 LYS A CA 1
ATOM 1507 C C . LYS A 1 195 ? 5.320 -8.509 -16.569 1.00 98.56 195 LYS A C 1
ATOM 1509 O O . LYS A 1 195 ? 5.830 -8.776 -17.655 1.00 98.56 195 LYS A O 1
ATOM 1514 N N . GLY A 1 196 ? 6.018 -8.000 -15.554 1.00 98.12 196 GLY A N 1
ATOM 1515 C CA . GLY A 1 196 ? 7.463 -7.776 -15.601 1.00 98.12 196 GLY A CA 1
ATOM 1516 C C . GLY A 1 196 ? 8.254 -9.048 -15.901 1.00 98.12 196 GLY A C 1
ATOM 1517 O O . GLY A 1 196 ? 9.138 -9.019 -16.753 1.00 98.12 196 GLY A O 1
ATOM 1518 N N . VAL A 1 197 ? 7.891 -10.166 -15.268 1.00 98.62 197 VAL A N 1
ATOM 1519 C CA . VAL A 1 197 ? 8.528 -11.479 -15.470 1.00 98.62 197 VAL A CA 1
ATOM 1520 C C . VAL A 1 197 ? 8.203 -12.057 -16.854 1.00 98.62 197 VAL A C 1
ATOM 1522 O O . VAL A 1 197 ? 9.112 -12.375 -17.621 1.00 98.62 197 VAL A O 1
ATOM 1525 N N . LEU A 1 198 ? 6.920 -12.154 -17.217 1.00 98.31 198 LEU A N 1
ATOM 1526 C CA . LEU A 1 198 ? 6.478 -12.822 -18.452 1.00 98.31 198 LEU A CA 1
ATOM 1527 C C . LEU A 1 198 ? 6.887 -12.076 -19.736 1.00 98.31 198 LEU A C 1
ATOM 1529 O O . LEU A 1 198 ? 7.037 -12.686 -20.799 1.00 98.31 198 LEU A O 1
ATOM 1533 N N . PHE A 1 199 ? 7.076 -10.756 -19.654 1.00 98.38 199 PHE A N 1
ATOM 1534 C CA . PHE A 1 199 ? 7.475 -9.897 -20.777 1.00 98.38 199 PHE A CA 1
ATOM 1535 C C . PHE A 1 199 ? 8.922 -9.394 -20.667 1.00 98.38 199 PHE A C 1
ATOM 1537 O O . PHE A 1 199 ? 9.288 -8.427 -21.349 1.00 98.38 199 PHE A O 1
ATOM 1544 N N . ALA A 1 200 ? 9.744 -10.034 -19.826 1.00 97.94 200 ALA A N 1
ATOM 1545 C CA . ALA A 1 200 ? 11.150 -9.680 -19.643 1.00 97.94 200 ALA A CA 1
ATOM 1546 C C . ALA A 1 200 ? 11.986 -9.945 -20.906 1.00 97.94 200 ALA A C 1
ATOM 1548 O O . ALA A 1 200 ? 12.804 -9.115 -21.290 1.00 97.94 200 ALA A O 1
ATOM 1549 N N . ARG A 1 201 ? 11.750 -11.080 -21.581 1.00 97.56 201 ARG A N 1
ATOM 1550 C CA . ARG A 1 201 ? 12.535 -11.500 -22.756 1.00 97.56 201 ARG A CA 1
ATOM 1551 C C . ARG A 1 201 ? 12.076 -10.879 -24.069 1.00 97.56 201 ARG A C 1
ATOM 1553 O O . ARG A 1 201 ? 12.889 -10.615 -24.944 1.00 97.56 201 ARG A O 1
ATOM 1560 N N . SER A 1 202 ? 10.773 -10.680 -24.223 1.00 97.56 202 SER A N 1
ATOM 1561 C CA . SER A 1 202 ? 10.180 -10.154 -25.452 1.00 97.56 202 SER A CA 1
ATOM 1562 C C . SER A 1 202 ? 8.794 -9.588 -25.183 1.00 97.56 202 SER A C 1
ATOM 1564 O O . SER A 1 202 ? 8.101 -10.007 -24.251 1.00 97.56 202 SER A O 1
ATOM 1566 N N . SER A 1 203 ? 8.361 -8.655 -26.021 1.00 97.38 203 SER A N 1
ATOM 1567 C CA . SER A 1 203 ? 6.969 -8.226 -26.133 1.00 97.38 203 SER A CA 1
ATOM 1568 C C . SER A 1 203 ? 6.628 -7.966 -27.599 1.00 97.38 203 SER A C 1
ATOM 1570 O O . SER A 1 203 ? 7.514 -7.928 -28.447 1.00 97.38 203 SER A O 1
ATOM 1572 N N . ARG A 1 204 ? 5.346 -7.732 -27.906 1.00 95.88 204 ARG A N 1
ATOM 1573 C CA . ARG A 1 204 ? 4.934 -7.313 -29.259 1.00 95.88 204 ARG A CA 1
ATOM 1574 C C . ARG A 1 204 ? 5.576 -5.986 -29.692 1.00 95.88 204 ARG A C 1
ATOM 1576 O O . ARG A 1 204 ? 5.742 -5.754 -30.879 1.00 95.88 204 ARG A O 1
ATOM 1583 N N . LEU A 1 205 ? 5.926 -5.123 -28.731 1.00 95.38 205 LEU A N 1
ATOM 1584 C CA . LEU A 1 205 ? 6.529 -3.811 -28.988 1.00 95.38 205 LEU A CA 1
ATOM 1585 C C . LEU A 1 205 ? 8.054 -3.880 -29.162 1.00 95.38 205 LEU A C 1
ATOM 1587 O O . LEU A 1 205 ? 8.602 -3.153 -29.984 1.00 95.38 205 LEU A O 1
ATOM 1591 N N . ILE A 1 206 ? 8.725 -4.719 -28.365 1.00 96.56 206 ILE A N 1
ATOM 1592 C CA . ILE A 1 206 ? 10.184 -4.902 -28.372 1.00 96.56 206 ILE A CA 1
ATOM 1593 C C . ILE A 1 206 ? 10.452 -6.414 -28.393 1.00 96.56 206 ILE A C 1
ATOM 1595 O O . ILE A 1 206 ? 10.450 -7.052 -27.329 1.00 96.56 206 ILE A O 1
ATOM 1599 N N . PRO A 1 207 ? 10.603 -7.010 -29.589 1.00 96.50 207 PRO A N 1
ATOM 1600 C CA . PRO A 1 207 ? 10.780 -8.453 -29.740 1.00 96.50 207 PRO A CA 1
ATOM 1601 C C . PRO A 1 207 ? 12.085 -8.976 -29.127 1.00 96.50 207 PRO A C 1
ATOM 1603 O O . PRO A 1 207 ? 12.104 -10.066 -28.566 1.00 96.50 207 PRO A O 1
ATOM 1606 N N . ASP A 1 208 ? 13.147 -8.179 -29.177 1.00 96.06 208 ASP A N 1
ATOM 1607 C CA . ASP A 1 208 ? 14.524 -8.506 -28.797 1.00 96.06 208 ASP A CA 1
ATOM 1608 C C . ASP A 1 208 ? 14.910 -7.988 -27.400 1.00 96.06 208 ASP A C 1
ATOM 1610 O O . ASP A 1 208 ? 16.085 -7.801 -27.087 1.00 96.06 208 ASP A O 1
ATOM 1614 N N . LYS A 1 209 ? 13.922 -7.784 -26.518 1.00 97.50 209 LYS A N 1
ATOM 1615 C CA . LYS A 1 209 ? 14.123 -7.168 -25.196 1.00 97.50 209 LYS A CA 1
ATOM 1616 C C . LYS A 1 209 ? 15.176 -7.883 -24.336 1.00 97.50 209 LYS A C 1
ATOM 1618 O O . LYS A 1 209 ? 15.875 -7.227 -23.570 1.00 97.50 209 LYS A O 1
ATOM 1623 N N . ALA A 1 210 ? 15.324 -9.200 -24.480 1.00 96.31 210 ALA A N 1
ATOM 1624 C CA . ALA A 1 210 ? 16.349 -9.980 -23.787 1.00 96.31 210 ALA A CA 1
ATOM 1625 C C . ALA A 1 210 ? 17.773 -9.436 -24.021 1.00 96.31 210 ALA A C 1
ATOM 1627 O O . ALA A 1 210 ? 18.573 -9.428 -23.087 1.00 96.31 210 ALA A O 1
ATOM 1628 N N . ASN A 1 211 ? 18.062 -8.910 -25.218 1.00 97.06 211 ASN A N 1
ATOM 1629 C CA . ASN A 1 211 ? 19.377 -8.370 -25.578 1.00 97.06 211 ASN A CA 1
ATOM 1630 C C . ASN A 1 211 ? 19.681 -7.037 -24.878 1.00 97.06 211 ASN A C 1
ATOM 1632 O O . ASN A 1 211 ? 20.841 -6.713 -24.639 1.00 97.06 211 ASN A O 1
ATOM 1636 N N . LEU A 1 212 ? 18.645 -6.278 -24.502 1.00 96.88 212 LEU A N 1
ATOM 1637 C CA . LEU A 1 212 ? 18.775 -5.036 -23.728 1.00 96.88 212 LEU A CA 1
ATOM 1638 C C . LEU A 1 212 ? 19.059 -5.308 -22.237 1.00 96.88 212 LEU A C 1
ATOM 1640 O O . LEU A 1 212 ? 19.439 -4.408 -21.486 1.00 96.88 212 LEU A O 1
ATOM 164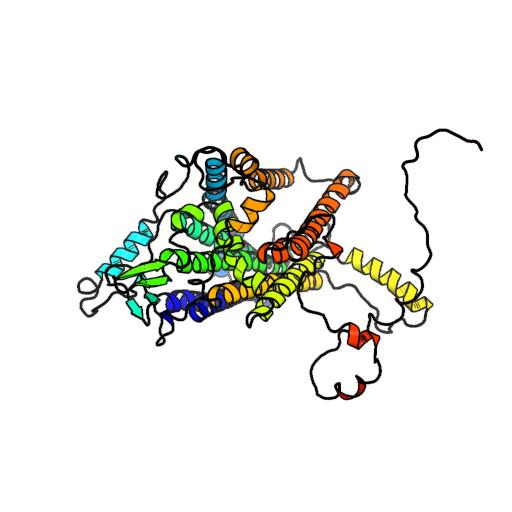4 N N . GLY A 1 213 ? 18.885 -6.558 -21.801 1.00 97.25 213 GLY A N 1
ATOM 1645 C CA . GLY A 1 213 ? 19.126 -7.004 -20.438 1.00 97.25 213 GLY A CA 1
ATOM 1646 C C . GLY A 1 213 ? 17.989 -6.680 -19.464 1.00 97.25 213 GLY A C 1
ATOM 1647 O O . GLY A 1 213 ? 16.898 -6.251 -19.822 1.00 97.25 213 GLY A O 1
ATOM 1648 N N . PHE A 1 214 ? 18.237 -6.917 -18.176 1.00 98.12 214 PHE A N 1
ATOM 1649 C CA . PHE A 1 214 ? 17.217 -6.763 -17.132 1.00 98.12 214 PHE A CA 1
ATOM 1650 C C . PHE A 1 214 ? 16.960 -5.293 -16.763 1.00 98.12 214 PHE A C 1
ATOM 1652 O O . PHE A 1 214 ? 15.824 -4.909 -16.474 1.00 98.12 214 PHE A O 1
ATOM 1659 N N . ARG A 1 215 ? 18.022 -4.478 -16.763 1.00 98.25 215 ARG A N 1
ATOM 1660 C CA . ARG A 1 215 ? 18.031 -3.112 -16.231 1.00 98.25 215 ARG A CA 1
ATOM 1661 C C . ARG A 1 215 ? 18.492 -2.117 -17.292 1.00 98.25 215 ARG A C 1
ATOM 1663 O O . ARG A 1 215 ? 19.688 -1.876 -17.435 1.00 98.25 215 ARG A O 1
ATOM 1670 N N . PHE A 1 216 ? 17.528 -1.506 -17.968 1.00 97.81 216 PHE A N 1
ATOM 1671 C CA . PHE A 1 216 ? 17.730 -0.451 -18.961 1.00 97.81 216 PHE A CA 1
ATOM 1672 C C . PHE A 1 216 ? 16.537 0.527 -18.918 1.00 97.81 216 PHE A C 1
ATOM 1674 O O . PHE A 1 216 ? 15.443 0.127 -18.526 1.00 97.81 216 PHE A O 1
ATOM 1681 N N . PRO A 1 217 ? 16.709 1.817 -19.262 1.00 93.12 217 PRO A N 1
ATOM 1682 C CA . PRO A 1 217 ? 15.677 2.825 -19.000 1.00 93.12 217 PRO A CA 1
ATOM 1683 C C . PRO A 1 217 ? 14.508 2.840 -20.002 1.00 93.12 217 PRO A C 1
ATOM 1685 O O . PRO A 1 217 ? 13.374 3.162 -19.614 1.00 93.12 217 PRO A O 1
ATOM 1688 N N . CYS A 1 218 ? 14.808 2.576 -21.277 1.00 95.25 218 CYS A N 1
ATOM 1689 C CA . CYS A 1 218 ? 13.911 2.570 -22.436 1.00 95.25 218 CYS A CA 1
ATOM 1690 C C . CYS A 1 218 ? 14.656 2.048 -23.684 1.00 95.25 218 CYS A C 1
ATOM 1692 O O . CYS A 1 218 ? 15.871 1.864 -23.638 1.00 95.25 218 CYS A O 1
ATOM 1694 N N . ASP A 1 219 ? 13.930 1.871 -24.788 1.00 95.44 219 ASP A N 1
ATOM 1695 C CA . ASP A 1 219 ? 14.433 1.634 -26.154 1.00 95.44 219 ASP A CA 1
ATOM 1696 C C . ASP A 1 219 ? 14.140 2.868 -27.045 1.00 95.44 219 ASP A C 1
ATOM 1698 O O . ASP A 1 219 ? 13.467 2.812 -28.076 1.00 95.44 219 ASP A O 1
ATOM 1702 N N . GLY A 1 220 ? 14.533 4.049 -26.553 1.00 91.62 220 GLY A N 1
ATOM 1703 C CA . GLY A 1 220 ? 14.347 5.333 -27.238 1.00 91.62 220 GLY A CA 1
ATOM 1704 C C . GLY A 1 220 ? 12.898 5.863 -27.320 1.00 91.62 220 GLY A C 1
ATOM 1705 O O . GLY A 1 220 ? 11.947 5.248 -26.830 1.00 91.62 220 GLY A O 1
ATOM 1706 N N . PRO A 1 221 ? 12.700 7.050 -27.928 1.00 92.44 221 PRO A N 1
ATOM 1707 C CA . PRO A 1 221 ? 11.387 7.697 -28.048 1.00 92.44 221 PRO A CA 1
ATOM 1708 C C . PRO A 1 221 ? 10.525 7.153 -29.202 1.00 92.44 221 PRO A C 1
ATOM 1710 O O . PRO A 1 221 ? 9.375 7.563 -29.356 1.00 92.44 221 PRO A O 1
ATOM 1713 N N . GLY A 1 222 ? 11.064 6.251 -30.029 1.00 88.44 222 GLY A N 1
ATOM 1714 C CA . GLY A 1 222 ? 10.345 5.639 -31.146 1.00 88.44 222 GLY A CA 1
ATOM 1715 C C . GLY A 1 222 ? 9.121 4.825 -30.705 1.00 88.44 222 GLY A C 1
ATOM 1716 O O . GLY A 1 222 ? 8.894 4.589 -29.519 1.00 88.44 222 GLY A O 1
ATOM 1717 N N . ARG A 1 223 ? 8.304 4.389 -31.675 1.00 83.69 223 ARG A N 1
ATOM 1718 C CA . ARG A 1 223 ? 7.092 3.567 -31.450 1.00 83.69 223 ARG A CA 1
ATOM 1719 C C . ARG A 1 223 ? 6.070 4.190 -30.473 1.00 83.69 223 ARG A C 1
ATOM 1721 O O . ARG A 1 223 ? 5.310 3.474 -29.830 1.00 83.69 223 ARG A O 1
ATOM 1728 N N . GLY A 1 224 ? 6.054 5.522 -30.362 1.00 89.88 224 GLY A N 1
ATOM 1729 C CA . GLY A 1 224 ? 5.183 6.266 -29.442 1.00 89.88 224 GLY A CA 1
ATOM 1730 C C . GLY A 1 224 ? 5.725 6.417 -28.013 1.00 89.88 224 GLY A C 1
ATOM 1731 O O . GLY A 1 224 ? 5.015 6.959 -27.170 1.00 89.88 224 GLY A O 1
ATOM 1732 N N . GLY A 1 225 ? 6.962 5.975 -27.754 1.00 89.12 225 GLY A N 1
ATOM 1733 C CA . GLY A 1 225 ? 7.641 6.039 -26.460 1.00 89.12 225 GLY A CA 1
ATOM 1734 C C . GLY A 1 225 ? 7.742 4.672 -25.779 1.00 89.12 225 GLY A C 1
ATOM 1735 O O . GLY A 1 225 ? 6.744 3.988 -25.571 1.00 89.12 225 GLY A O 1
ATOM 1736 N N . THR A 1 226 ? 8.958 4.276 -25.393 1.00 93.69 226 THR A N 1
ATOM 1737 C CA . THR A 1 226 ? 9.251 2.957 -24.791 1.00 93.69 226 THR A CA 1
ATOM 1738 C C . THR A 1 226 ? 9.787 3.059 -23.357 1.00 93.69 226 THR A C 1
ATOM 1740 O O . THR A 1 226 ? 10.566 2.226 -22.887 1.00 93.69 226 THR A O 1
ATOM 1743 N N . CYS A 1 227 ? 9.398 4.107 -22.632 1.00 95.12 227 CYS A N 1
ATOM 1744 C CA . CYS A 1 227 ? 9.770 4.275 -21.231 1.00 95.12 227 CYS A CA 1
ATOM 1745 C C . CYS A 1 227 ? 9.267 3.104 -20.374 1.00 95.12 227 CYS A C 1
ATOM 1747 O O . CYS A 1 227 ? 8.155 2.620 -20.567 1.00 95.12 227 CYS A O 1
ATOM 1749 N N . GLN A 1 228 ? 10.078 2.681 -19.399 1.00 96.25 228 GLN A N 1
ATOM 1750 C CA . GLN A 1 228 ? 9.687 1.713 -18.361 1.00 96.25 228 GLN A CA 1
ATOM 1751 C C . GLN A 1 228 ? 9.266 0.323 -18.875 1.00 96.25 228 GLN A C 1
ATOM 1753 O O . GLN A 1 228 ? 8.491 -0.399 -18.252 1.00 96.25 228 GLN A O 1
ATOM 1758 N N . VAL A 1 229 ? 9.807 -0.090 -20.022 1.00 96.56 229 VAL A N 1
ATOM 1759 C CA . VAL A 1 229 ? 9.546 -1.414 -20.610 1.00 96.56 229 VAL A CA 1
ATOM 1760 C C . VAL A 1 229 ? 10.400 -2.533 -20.010 1.00 96.56 229 VAL A C 1
ATOM 1762 O O . VAL A 1 229 ? 10.080 -3.705 -20.237 1.00 96.56 229 VAL A O 1
ATOM 1765 N N . SER A 1 230 ? 11.475 -2.202 -19.285 1.00 97.88 230 SER A N 1
ATOM 1766 C CA . SER A 1 230 ? 12.377 -3.185 -18.676 1.00 97.88 230 SER A CA 1
ATOM 1767 C C . SER A 1 230 ? 11.711 -3.909 -17.506 1.00 97.88 230 SER A C 1
ATOM 1769 O O . SER A 1 230 ? 10.778 -3.396 -16.882 1.00 97.88 230 SER A O 1
ATOM 1771 N N . ALA A 1 231 ? 12.183 -5.113 -17.181 1.00 97.81 231 ALA A N 1
ATOM 1772 C CA . ALA A 1 231 ? 11.658 -5.832 -16.026 1.00 97.81 231 ALA A CA 1
ATOM 1773 C C . ALA A 1 231 ? 12.070 -5.169 -14.699 1.00 97.81 231 ALA A C 1
ATOM 1775 O O . ALA A 1 231 ? 11.286 -5.175 -13.753 1.00 97.81 231 ALA A O 1
ATOM 1776 N N . TRP A 1 232 ? 13.236 -4.509 -14.648 1.00 98.62 232 TRP A N 1
ATOM 1777 C CA . TRP A 1 232 ? 13.621 -3.669 -13.510 1.00 98.62 232 TRP A CA 1
ATOM 1778 C C . TRP A 1 232 ? 12.603 -2.548 -13.254 1.00 98.62 232 TRP A C 1
ATOM 1780 O O . TRP A 1 232 ? 12.246 -2.288 -12.109 1.00 98.62 232 TRP A O 1
ATOM 1790 N N . ASP A 1 233 ? 12.064 -1.932 -14.309 1.00 98.25 233 ASP A N 1
ATOM 1791 C CA . ASP A 1 233 ? 11.039 -0.895 -14.159 1.00 98.25 233 ASP A CA 1
ATOM 1792 C C . ASP A 1 233 ? 9.700 -1.442 -13.644 1.00 98.25 233 ASP A C 1
ATOM 1794 O O . ASP A 1 233 ? 8.977 -0.739 -12.943 1.00 98.25 233 ASP A O 1
ATOM 1798 N N . HIS A 1 234 ? 9.380 -2.710 -13.918 1.00 98.44 234 HIS A N 1
ATOM 1799 C CA . HIS A 1 234 ? 8.206 -3.353 -13.319 1.00 98.44 234 HIS A CA 1
ATOM 1800 C C . HIS A 1 234 ? 8.423 -3.628 -11.825 1.00 98.44 234 HIS A C 1
ATOM 1802 O O . HIS A 1 234 ? 7.483 -3.497 -11.048 1.00 98.44 234 HIS A O 1
ATOM 1808 N N . VAL A 1 235 ? 9.653 -3.929 -11.391 1.00 98.56 235 VAL A N 1
ATOM 1809 C CA . VAL A 1 235 ? 9.998 -3.991 -9.957 1.00 98.56 235 VAL A CA 1
ATOM 1810 C C . VAL A 1 235 ? 9.854 -2.610 -9.316 1.00 98.56 235 VAL A C 1
ATOM 1812 O O . VAL A 1 235 ? 9.231 -2.491 -8.266 1.00 98.56 235 VAL A O 1
ATOM 1815 N N . PHE A 1 236 ? 10.360 -1.562 -9.973 1.00 98.50 236 PHE A N 1
ATOM 1816 C CA . PHE A 1 236 ? 10.196 -0.171 -9.538 1.00 98.50 236 PHE A CA 1
ATOM 1817 C C . PHE A 1 236 ? 8.717 0.199 -9.342 1.00 98.50 236 PHE A C 1
ATOM 1819 O O . PHE A 1 236 ? 8.363 0.698 -8.281 1.00 98.50 236 PHE A O 1
ATOM 1826 N N . LEU A 1 237 ? 7.839 -0.105 -10.304 1.00 97.88 237 LEU A N 1
ATOM 1827 C CA . LEU A 1 237 ? 6.393 0.135 -10.177 1.00 97.88 237 LEU A CA 1
ATOM 1828 C C . LEU A 1 237 ? 5.740 -0.757 -9.108 1.00 97.88 237 LEU A C 1
ATOM 1830 O O . LEU A 1 237 ? 4.870 -0.304 -8.364 1.00 97.88 237 LEU A O 1
ATOM 1834 N N . GLY A 1 238 ? 6.173 -2.016 -9.015 1.00 97.94 238 GLY A N 1
ATOM 1835 C CA . GLY A 1 238 ? 5.678 -2.982 -8.039 1.00 97.94 238 GLY A CA 1
ATOM 1836 C C . GLY A 1 238 ? 5.967 -2.569 -6.596 1.00 97.94 238 GLY A C 1
ATOM 1837 O O . GLY A 1 238 ? 5.154 -2.845 -5.722 1.00 97.94 238 GLY A O 1
ATOM 1838 N N . LEU A 1 239 ? 7.065 -1.848 -6.344 1.00 98.44 239 LEU A N 1
ATOM 1839 C CA . LEU A 1 239 ? 7.380 -1.300 -5.022 1.00 98.44 239 LEU A CA 1
ATOM 1840 C C . LEU A 1 239 ? 6.348 -0.267 -4.542 1.00 98.44 239 LEU A C 1
ATOM 1842 O O . LEU A 1 239 ? 5.976 -0.302 -3.373 1.00 98.44 239 LEU A O 1
ATOM 1846 N N . PHE A 1 240 ? 5.842 0.610 -5.417 1.00 98.31 240 PHE A N 1
ATOM 1847 C CA . PHE A 1 240 ? 4.797 1.577 -5.041 1.00 98.31 240 PHE A CA 1
ATOM 1848 C C . PHE A 1 240 ? 3.467 0.891 -4.723 1.00 98.31 240 PHE A C 1
ATOM 1850 O O . PHE A 1 240 ? 2.772 1.289 -3.791 1.00 98.31 240 PHE A O 1
ATOM 1857 N N . TRP A 1 241 ? 3.116 -0.153 -5.477 1.00 98.38 241 TRP A N 1
ATOM 1858 C CA . TRP A 1 241 ? 1.887 -0.911 -5.235 1.00 98.38 241 TRP A CA 1
ATOM 1859 C C . TRP A 1 241 ? 1.983 -1.824 -4.018 1.00 98.38 241 TRP A C 1
ATOM 1861 O O . TRP A 1 241 ? 1.016 -1.912 -3.267 1.00 98.38 241 TRP A O 1
ATOM 1871 N N . MET A 1 242 ? 3.155 -2.409 -3.758 1.00 98.56 242 MET A N 1
ATOM 1872 C CA . MET A 1 242 ? 3.440 -3.093 -2.498 1.00 98.56 242 MET A CA 1
ATOM 1873 C C . MET A 1 242 ? 3.329 -2.122 -1.321 1.00 98.56 242 MET A C 1
ATOM 1875 O O . MET A 1 242 ? 2.650 -2.440 -0.352 1.00 98.56 242 MET A O 1
ATOM 1879 N N . TYR A 1 243 ? 3.911 -0.922 -1.435 1.00 98.50 243 TYR A N 1
ATOM 1880 C CA . TYR A 1 243 ? 3.752 0.133 -0.435 1.00 98.50 243 TYR A CA 1
ATOM 1881 C C . TYR A 1 243 ? 2.282 0.448 -0.173 1.00 98.50 243 TYR A C 1
ATOM 1883 O O . TYR A 1 243 ? 1.844 0.389 0.969 1.00 98.50 243 TYR A O 1
ATOM 1891 N N . ASN A 1 244 ? 1.504 0.684 -1.228 1.00 95.50 244 ASN A N 1
ATOM 1892 C CA . ASN A 1 244 ? 0.077 0.951 -1.104 1.00 95.50 244 ASN A CA 1
ATOM 1893 C C . ASN A 1 244 ? -0.677 -0.210 -0.424 1.00 95.50 244 ASN A C 1
ATOM 1895 O O . ASN A 1 244 ? -1.439 0.011 0.512 1.00 95.50 244 ASN A O 1
ATOM 1899 N N . ALA A 1 245 ? -0.429 -1.452 -0.852 1.00 98.25 245 ALA A N 1
ATOM 1900 C CA . ALA A 1 245 ? -1.075 -2.640 -0.299 1.00 98.25 245 ALA A CA 1
ATOM 1901 C C . ALA A 1 245 ? -0.772 -2.817 1.196 1.00 98.25 245 ALA A C 1
ATOM 1903 O O . ALA A 1 245 ? -1.689 -2.974 2.000 1.00 98.25 245 ALA A O 1
ATOM 1904 N N . ILE A 1 246 ? 0.507 -2.753 1.582 1.00 98.19 246 ILE A N 1
ATOM 1905 C CA . ILE A 1 246 ? 0.918 -2.929 2.977 1.00 98.19 246 ILE A CA 1
ATOM 1906 C C . ILE A 1 246 ? 0.412 -1.774 3.844 1.00 98.19 246 ILE A C 1
ATOM 1908 O O . ILE A 1 246 ? -0.120 -2.043 4.918 1.00 98.19 246 ILE A O 1
ATOM 1912 N N . SER A 1 247 ? 0.499 -0.521 3.380 1.00 98.12 247 SER A N 1
ATOM 1913 C CA . SER A 1 247 ? -0.014 0.649 4.105 1.00 98.12 247 SER A CA 1
ATOM 1914 C C . SER A 1 247 ? -1.501 0.524 4.444 1.00 98.12 247 SER A C 1
ATOM 1916 O O . SER A 1 247 ? -1.886 0.786 5.582 1.00 98.12 247 SER A O 1
ATOM 1918 N N . VAL A 1 248 ? -2.339 0.070 3.505 1.00 97.81 248 VAL A N 1
ATOM 1919 C CA . VAL A 1 248 ? -3.769 -0.135 3.785 1.00 97.81 248 VAL A CA 1
ATOM 1920 C C . VAL A 1 248 ? -3.982 -1.258 4.803 1.00 97.81 248 VAL A C 1
ATOM 1922 O O . VAL A 1 248 ? -4.756 -1.076 5.739 1.00 97.81 248 VAL A O 1
ATOM 1925 N N . VAL A 1 249 ? -3.258 -2.380 4.691 1.00 98.69 249 VAL A N 1
ATOM 1926 C CA . VAL A 1 249 ? -3.389 -3.501 5.642 1.00 98.69 249 VAL A CA 1
ATOM 1927 C C . VAL A 1 249 ? -3.005 -3.089 7.065 1.00 98.69 249 VAL A C 1
ATOM 1929 O O . VAL A 1 249 ? -3.697 -3.446 8.018 1.00 98.69 249 VAL A O 1
ATOM 1932 N N . ILE A 1 250 ? -1.925 -2.324 7.235 1.00 98.56 250 ILE A N 1
ATOM 1933 C CA . ILE A 1 250 ? -1.487 -1.885 8.568 1.00 98.56 250 ILE A CA 1
ATOM 1934 C C . ILE A 1 250 ? -2.375 -0.765 9.131 1.00 98.56 250 ILE A C 1
ATOM 1936 O O . ILE A 1 250 ? -2.566 -0.708 10.344 1.00 98.56 250 ILE A O 1
ATOM 1940 N N . PHE A 1 251 ? -2.963 0.094 8.287 1.00 98.50 251 PHE A N 1
ATOM 1941 C CA . PHE A 1 251 ? -3.985 1.058 8.716 1.00 98.50 251 PHE A CA 1
ATOM 1942 C C . PHE A 1 251 ? -5.263 0.355 9.163 1.00 98.50 251 PHE A C 1
ATOM 1944 O O . PHE A 1 251 ? -5.784 0.673 10.230 1.00 98.50 251 PHE A O 1
ATOM 1951 N N . HIS A 1 252 ? -5.713 -0.646 8.405 1.00 98.69 252 HIS A N 1
ATOM 1952 C CA . HIS A 1 252 ? -6.813 -1.514 8.802 1.00 98.69 252 HIS A CA 1
ATOM 1953 C C . HIS A 1 252 ? -6.554 -2.169 10.152 1.00 98.69 252 HIS A C 1
ATOM 1955 O O . HIS A 1 252 ? -7.368 -2.021 11.058 1.00 98.69 252 HIS A O 1
ATOM 1961 N N . PHE A 1 253 ? -5.403 -2.822 10.312 1.00 98.50 253 PHE A N 1
ATOM 1962 C CA . PHE A 1 253 ? -5.030 -3.449 11.572 1.00 98.50 253 PHE A CA 1
ATOM 1963 C C . PHE A 1 253 ? -5.028 -2.441 12.729 1.00 98.50 253 PHE A C 1
ATOM 1965 O O . PHE A 1 253 ? -5.698 -2.651 13.735 1.00 98.50 253 PHE A O 1
ATOM 1972 N N . SER A 1 254 ? -4.328 -1.315 12.573 1.00 97.69 254 SER A N 1
ATOM 1973 C CA . SER A 1 254 ? -4.214 -0.296 13.620 1.00 97.69 254 SER A CA 1
ATOM 1974 C C . SER A 1 254 ? -5.575 0.253 14.055 1.00 97.69 254 SER A C 1
ATOM 1976 O O . SER A 1 254 ? -5.838 0.367 15.255 1.00 97.69 254 SER A O 1
ATOM 1978 N N . TRP A 1 255 ? -6.456 0.570 13.100 1.00 97.81 255 TRP A N 1
ATOM 1979 C CA . TRP A 1 255 ? -7.768 1.119 13.423 1.00 97.81 255 TRP A CA 1
ATOM 1980 C C . TRP A 1 255 ? -8.700 0.064 14.015 1.00 97.81 255 TRP A C 1
ATOM 1982 O O . TRP A 1 255 ? -9.305 0.314 15.056 1.00 97.81 255 TRP A O 1
ATOM 1992 N N . LYS A 1 256 ? -8.764 -1.130 13.411 1.00 97.50 256 LYS A N 1
ATOM 1993 C CA . LYS A 1 256 ? -9.614 -2.229 13.882 1.00 97.50 256 LYS A CA 1
ATOM 1994 C C . LYS A 1 256 ? -9.273 -2.614 15.316 1.00 97.50 256 LYS A C 1
ATOM 1996 O O . LYS A 1 256 ? -10.164 -2.714 16.156 1.00 97.50 256 LYS A O 1
ATOM 2001 N N . MET A 1 257 ? -7.982 -2.761 15.614 1.00 96.06 257 MET A N 1
ATOM 2002 C CA . MET A 1 257 ? -7.536 -3.135 16.952 1.00 96.06 257 MET A CA 1
ATOM 2003 C C . MET A 1 257 ? -7.835 -2.039 17.980 1.00 96.06 257 MET A C 1
ATOM 2005 O O . MET A 1 257 ? -8.314 -2.360 19.057 1.00 96.06 257 MET A O 1
ATOM 2009 N N . GLN A 1 258 ? -7.632 -0.754 17.671 1.00 95.06 258 GLN A N 1
ATOM 2010 C CA . GLN A 1 258 ? -7.963 0.336 18.606 1.00 95.06 258 GLN A CA 1
ATOM 2011 C C . GLN A 1 258 ? -9.476 0.558 18.791 1.00 95.06 258 GLN A C 1
ATOM 2013 O O . GLN A 1 258 ? -9.901 1.036 19.844 1.00 95.06 258 GLN A O 1
ATOM 2018 N N . SER A 1 259 ? -10.281 0.243 17.777 1.00 95.25 259 SER A N 1
ATOM 2019 C CA . SER A 1 259 ? -11.725 0.474 17.803 1.00 95.25 259 SER A CA 1
ATOM 2020 C C . SER A 1 259 ? -12.499 -0.641 18.482 1.00 95.25 259 SER A C 1
ATOM 2022 O O . SER A 1 259 ? -13.371 -0.342 19.293 1.00 95.25 259 SER A O 1
ATOM 2024 N N . ASP A 1 260 ? -12.184 -1.896 18.154 1.00 93.94 260 ASP A N 1
ATOM 2025 C CA . ASP A 1 260 ? -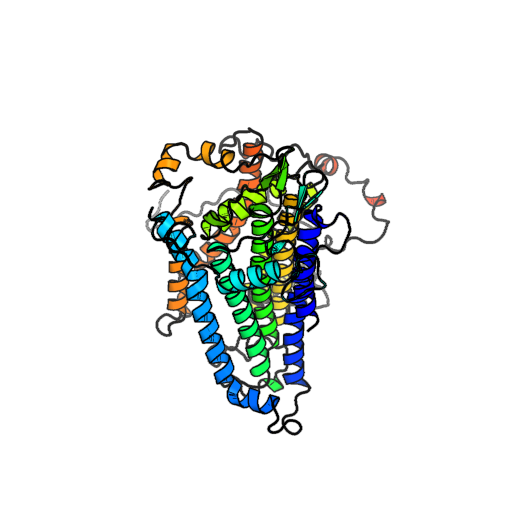13.072 -3.028 18.441 1.00 93.94 260 ASP A CA 1
ATOM 2026 C C . ASP A 1 260 ? -12.415 -4.086 19.347 1.00 93.94 260 ASP A C 1
ATOM 2028 O O . ASP A 1 260 ? -13.063 -5.058 19.726 1.00 93.94 260 ASP A O 1
ATOM 2032 N N . VAL A 1 261 ? -11.129 -3.933 19.698 1.00 93.00 261 VAL A N 1
ATOM 2033 C CA . VAL A 1 261 ? -10.388 -4.933 20.492 1.00 93.00 261 VAL A CA 1
ATOM 2034 C C . VAL A 1 261 ? -9.732 -4.305 21.716 1.00 93.00 261 VAL A C 1
ATOM 2036 O O . VAL A 1 261 ? -10.145 -4.545 22.847 1.00 93.00 261 VAL A O 1
ATOM 2039 N N . TRP A 1 262 ? -8.711 -3.480 21.513 1.00 93.38 262 TRP A N 1
ATOM 2040 C CA . TRP A 1 262 ? -7.911 -2.880 22.569 1.00 93.38 262 TRP A CA 1
ATOM 2041 C C . TRP A 1 262 ? -8.689 -1.819 23.338 1.00 93.38 262 TRP A C 1
ATOM 2043 O O . TRP A 1 262 ? -9.374 -0.967 22.769 1.00 93.38 262 TRP A O 1
ATOM 2053 N N . GLY A 1 263 ? -8.535 -1.857 24.656 1.00 90.81 263 GLY A N 1
ATOM 2054 C CA . GLY A 1 263 ? -9.238 -0.980 25.578 1.00 90.81 263 GLY A CA 1
ATOM 2055 C C . GLY A 1 263 ? -8.870 -1.256 27.028 1.00 90.81 263 GLY A C 1
ATOM 2056 O O . GLY A 1 263 ? -7.994 -2.084 27.313 1.00 90.81 263 GLY A O 1
ATOM 2057 N N . SER A 1 264 ? -9.547 -0.559 27.933 1.00 89.75 264 SER A N 1
ATOM 2058 C CA . SER A 1 264 ? -9.557 -0.872 29.360 1.00 89.75 264 SER A CA 1
ATOM 2059 C C . SER A 1 264 ? -10.801 -1.677 29.724 1.00 89.75 264 SER A C 1
ATOM 2061 O O . SER A 1 264 ? -11.830 -1.593 29.053 1.00 89.75 264 SER A O 1
ATOM 2063 N N . ILE A 1 265 ? -10.701 -2.463 30.792 1.00 88.06 265 ILE A N 1
ATOM 2064 C CA . ILE A 1 265 ? -11.840 -3.135 31.416 1.00 88.06 265 ILE A CA 1
ATOM 2065 C C . ILE A 1 265 ? -12.087 -2.506 32.789 1.00 88.06 265 ILE A C 1
ATOM 2067 O O . ILE A 1 265 ? -11.144 -2.304 33.555 1.00 88.06 265 ILE A O 1
ATOM 2071 N N . SER A 1 266 ? -13.337 -2.151 33.082 1.00 86.38 266 SER A N 1
ATOM 2072 C CA . SER A 1 266 ? -13.730 -1.671 34.410 1.00 86.38 266 SER A CA 1
ATOM 2073 C C . SER A 1 266 ? -13.903 -2.828 35.398 1.00 86.38 266 SER A C 1
ATOM 2075 O O . SER A 1 266 ? -14.072 -3.979 34.995 1.00 86.38 266 SER A O 1
ATOM 2077 N N . ASP A 1 267 ? -13.966 -2.520 36.696 1.00 81.06 267 ASP A N 1
ATOM 2078 C CA . ASP A 1 267 ? -14.254 -3.510 37.750 1.00 81.06 267 ASP A CA 1
ATOM 2079 C C . ASP A 1 267 ? -15.628 -4.192 37.576 1.00 81.06 267 ASP A C 1
ATOM 2081 O O . ASP A 1 267 ? -15.875 -5.263 38.124 1.00 81.06 267 ASP A O 1
ATOM 2085 N N . GLN A 1 268 ? -16.524 -3.587 36.786 1.00 79.75 268 GLN A N 1
ATOM 2086 C CA . GLN A 1 268 ? -17.837 -4.133 36.424 1.00 79.75 268 GLN A CA 1
ATOM 2087 C C . GLN A 1 268 ? -17.799 -5.016 35.162 1.00 79.75 268 GLN A C 1
ATOM 2089 O O . GLN A 1 268 ? -18.846 -5.454 34.693 1.00 79.75 268 GLN A O 1
ATOM 2094 N N . GLY A 1 269 ? -16.618 -5.253 34.580 1.00 81.12 269 GLY A N 1
ATOM 2095 C CA . GLY A 1 269 ? -16.443 -6.062 33.371 1.00 81.12 269 GLY A CA 1
ATOM 2096 C C . GLY A 1 269 ? -16.794 -5.346 32.061 1.00 81.12 269 GLY A C 1
ATOM 2097 O O . GLY A 1 269 ? -16.869 -5.990 31.017 1.00 81.12 269 GLY A O 1
ATOM 2098 N N . VAL A 1 270 ? -17.006 -4.024 32.085 1.00 86.31 270 VAL A N 1
ATOM 2099 C CA . VAL A 1 270 ? -17.346 -3.241 30.885 1.00 86.31 270 VAL A CA 1
ATOM 2100 C C . VAL A 1 270 ? -16.068 -2.838 30.152 1.00 86.31 270 VAL A C 1
ATOM 2102 O O . VAL A 1 270 ? -15.183 -2.210 30.737 1.00 86.31 270 VAL A O 1
ATOM 2105 N N . VAL A 1 271 ? -15.983 -3.171 28.862 1.00 89.00 271 VAL A N 1
ATOM 2106 C CA . VAL A 1 271 ? -14.858 -2.790 27.999 1.00 89.00 271 VAL A CA 1
ATOM 2107 C C . VAL A 1 271 ? -15.061 -1.382 27.452 1.00 89.00 271 VAL A C 1
ATOM 2109 O O . VAL A 1 271 ? -16.095 -1.073 26.866 1.00 89.00 271 VAL A O 1
ATOM 2112 N N . THR A 1 272 ? -14.045 -0.536 27.603 1.00 91.25 272 THR A N 1
ATOM 2113 C CA . THR A 1 272 ? -13.960 0.773 26.946 1.00 91.25 272 THR A CA 1
ATOM 2114 C C . THR A 1 272 ? -12.828 0.741 25.926 1.00 91.25 272 THR A C 1
ATOM 2116 O O . THR A 1 272 ? -11.651 0.779 26.289 1.00 91.25 272 THR A O 1
ATOM 2119 N N . HIS A 1 273 ? -13.178 0.643 24.643 1.00 91.81 273 HIS A N 1
ATOM 2120 C CA . HIS A 1 273 ? -12.201 0.630 23.553 1.00 91.81 273 HIS A CA 1
ATOM 2121 C C . HIS A 1 273 ? -11.517 1.986 23.368 1.00 91.81 273 HIS A C 1
ATOM 2123 O O . HIS A 1 273 ? -12.121 3.030 23.618 1.00 91.81 273 HIS A O 1
ATOM 2129 N N . ILE A 1 274 ? -10.282 1.978 22.853 1.00 90.69 274 ILE A N 1
ATOM 2130 C CA . ILE A 1 274 ? -9.459 3.189 22.683 1.00 90.69 274 ILE A CA 1
ATOM 2131 C C . ILE A 1 274 ? -10.169 4.253 21.830 1.00 90.69 274 ILE A C 1
ATOM 2133 O O . ILE A 1 274 ? -10.081 5.441 22.137 1.00 90.69 274 ILE A O 1
ATOM 2137 N N . THR A 1 275 ? -10.866 3.852 20.762 1.00 90.50 275 THR A N 1
ATOM 2138 C CA . THR A 1 275 ? -11.631 4.781 19.903 1.00 90.50 275 THR A CA 1
ATOM 2139 C C . THR A 1 275 ? -13.144 4.573 19.960 1.00 90.50 275 THR A C 1
ATOM 2141 O O . THR A 1 275 ? -13.862 5.086 19.104 1.00 90.50 275 THR A O 1
ATOM 2144 N N . GLY A 1 276 ? -13.638 3.846 20.968 1.00 89.62 276 GLY A N 1
ATOM 2145 C CA . GLY A 1 276 ? -15.071 3.713 21.243 1.00 89.62 276 GLY A CA 1
ATOM 2146 C C . GLY A 1 276 ? -15.895 3.028 20.145 1.00 89.62 276 GLY A C 1
ATOM 2147 O O . GLY A 1 276 ? -17.030 3.435 19.920 1.00 89.62 276 GLY A O 1
ATOM 2148 N N . GLY A 1 277 ? -15.350 2.028 19.440 1.00 90.81 277 GLY A N 1
ATOM 2149 C CA . GLY A 1 277 ? -16.117 1.264 18.444 1.00 90.81 277 GLY A CA 1
ATOM 2150 C C . GLY A 1 277 ? -16.472 2.043 17.171 1.00 90.81 277 GLY A C 1
ATOM 2151 O O . GLY A 1 277 ? -17.467 1.742 16.512 1.00 90.81 277 GLY A O 1
ATOM 2152 N N . ASN A 1 278 ? -15.699 3.074 16.817 1.00 92.69 278 ASN A N 1
ATOM 2153 C CA . ASN A 1 278 ? -15.998 3.936 15.671 1.00 92.69 278 ASN A CA 1
ATOM 2154 C C . ASN A 1 278 ? -15.712 3.308 14.288 1.00 92.69 278 ASN A C 1
ATOM 2156 O O . ASN A 1 278 ? -16.117 3.875 13.271 1.00 92.69 278 ASN A O 1
ATOM 2160 N N . PHE A 1 279 ? -15.059 2.144 14.214 1.00 96.38 279 PHE A N 1
ATOM 2161 C CA . PHE A 1 279 ? -14.670 1.506 12.952 1.00 96.38 279 PHE A CA 1
ATOM 2162 C C . PHE A 1 279 ? -15.874 1.151 12.073 1.00 96.38 279 PHE A C 1
ATOM 2164 O O . PHE A 1 279 ? -15.886 1.519 10.899 1.00 96.38 279 PHE A O 1
ATOM 2171 N N . ALA A 1 280 ? -16.911 0.508 12.616 1.00 92.88 280 ALA A N 1
ATOM 2172 C CA . ALA A 1 280 ? -18.050 0.023 11.826 1.00 92.88 280 ALA A CA 1
ATOM 2173 C C . ALA A 1 280 ? -18.798 1.138 11.069 1.00 92.88 280 ALA A C 1
ATOM 2175 O O . ALA A 1 280 ? -19.274 0.926 9.954 1.00 92.88 280 ALA A O 1
ATOM 2176 N N . GLN A 1 281 ? -18.879 2.339 11.652 1.00 85.81 281 GLN A N 1
ATOM 2177 C CA . GLN A 1 281 ? -19.585 3.474 11.048 1.00 85.81 281 GLN A CA 1
ATOM 2178 C C . GLN A 1 281 ? -18.660 4.337 10.186 1.00 85.81 281 GLN A C 1
ATOM 2180 O O . GLN A 1 281 ? -19.023 4.705 9.069 1.00 85.81 281 GLN A O 1
ATOM 2185 N N . SER A 1 282 ? -17.450 4.634 10.661 1.00 91.62 282 SER A N 1
ATOM 2186 C CA . SER A 1 282 ? -16.563 5.583 9.984 1.00 91.62 282 SER A CA 1
ATOM 2187 C C . SER A 1 282 ? -15.756 4.951 8.852 1.00 91.62 282 SER A C 1
ATOM 2189 O O . SER A 1 282 ? -15.558 5.579 7.812 1.00 91.62 282 SER A O 1
ATOM 2191 N N . SER A 1 283 ? -15.306 3.704 9.003 1.00 95.38 283 SER A N 1
ATOM 2192 C CA . SER A 1 283 ? -14.384 3.081 8.041 1.00 95.38 283 SER A CA 1
ATOM 2193 C C . SER A 1 283 ? -15.038 2.648 6.726 1.00 95.38 283 SER A C 1
ATOM 2195 O O . SER A 1 283 ? -14.349 2.136 5.854 1.00 95.38 283 SER A O 1
ATOM 2197 N N . THR A 1 284 ? -16.339 2.889 6.542 1.00 96.19 284 THR A N 1
ATOM 2198 C CA . THR A 1 284 ? -17.065 2.639 5.283 1.00 96.19 284 THR A CA 1
ATOM 2199 C C . THR A 1 284 ? -16.922 3.778 4.260 1.00 96.19 284 THR A C 1
ATOM 2201 O O . THR A 1 284 ? -17.408 3.655 3.136 1.00 96.19 284 THR A O 1
ATOM 2204 N N . THR A 1 285 ? -16.256 4.882 4.626 1.00 92.12 285 THR A N 1
ATOM 2205 C CA . THR A 1 285 ? -16.071 6.100 3.806 1.00 92.12 285 THR A CA 1
ATOM 2206 C C . THR A 1 285 ? -14.610 6.550 3.817 1.00 92.12 285 THR A C 1
ATOM 2208 O O . THR A 1 285 ? -13.944 6.419 4.845 1.00 92.12 285 THR A O 1
ATOM 2211 N N . ILE A 1 286 ? -14.089 7.120 2.721 1.00 88.94 286 ILE A N 1
ATOM 2212 C CA . ILE A 1 286 ? -12.724 7.684 2.697 1.00 88.94 286 ILE A CA 1
ATOM 2213 C C . ILE A 1 286 ? -12.621 8.868 3.656 1.00 88.94 286 ILE A C 1
ATOM 2215 O O . ILE A 1 286 ? -11.603 9.020 4.335 1.00 88.94 286 ILE A O 1
ATOM 2219 N N . ASN A 1 287 ? -13.681 9.672 3.773 1.00 84.81 287 ASN A N 1
ATOM 2220 C CA . ASN A 1 287 ? -13.717 10.763 4.738 1.00 84.81 287 ASN A CA 1
ATOM 2221 C C . ASN A 1 287 ? -13.552 10.263 6.183 1.00 84.81 287 ASN A C 1
ATOM 2223 O O . ASN A 1 287 ? -12.843 10.890 6.966 1.00 84.81 287 ASN A O 1
ATOM 2227 N N . GLY A 1 288 ? -14.128 9.113 6.543 1.00 85.38 288 GLY A N 1
ATOM 2228 C CA . GLY A 1 288 ? -13.922 8.516 7.862 1.00 85.38 288 GLY A CA 1
ATOM 2229 C C . GLY A 1 288 ? -12.481 8.053 8.099 1.00 85.38 288 GLY A C 1
ATOM 2230 O O . GLY A 1 288 ? -11.926 8.347 9.158 1.00 85.38 288 GLY A O 1
ATOM 2231 N N . TRP A 1 289 ? -11.827 7.428 7.109 1.00 90.56 289 TRP A N 1
ATOM 2232 C CA . TRP A 1 289 ? -10.389 7.104 7.185 1.00 90.56 289 TRP A CA 1
ATOM 2233 C C . TRP A 1 289 ? -9.518 8.357 7.355 1.00 90.56 289 TRP A C 1
ATOM 2235 O O . TRP A 1 289 ? -8.524 8.337 8.083 1.00 90.56 289 TRP A O 1
ATOM 2245 N N . LEU A 1 290 ? -9.885 9.468 6.715 1.00 81.94 290 LEU A N 1
ATOM 2246 C CA . LEU A 1 290 ? -9.173 10.732 6.873 1.00 81.94 290 LEU A CA 1
ATOM 2247 C C . LEU A 1 290 ? -9.424 11.365 8.248 1.00 81.94 290 LEU A C 1
ATOM 2249 O O . LEU A 1 290 ? -8.471 11.744 8.920 1.00 81.94 290 LEU A O 1
ATOM 2253 N N . ARG A 1 291 ? -10.685 11.496 8.662 1.00 85.50 291 ARG A N 1
ATOM 2254 C CA . ARG A 1 291 ? -11.100 12.253 9.851 1.00 85.50 291 ARG A CA 1
ATOM 2255 C C . ARG A 1 291 ? -10.858 11.483 11.148 1.00 85.50 291 ARG A C 1
ATOM 2257 O O . ARG A 1 291 ? -10.180 11.979 12.045 1.00 85.50 291 ARG A O 1
ATOM 2264 N N . ASP A 1 292 ? -11.398 10.274 11.242 1.00 84.12 292 ASP A N 1
ATOM 2265 C CA . ASP A 1 292 ? -11.505 9.538 12.509 1.00 84.12 292 ASP A CA 1
ATOM 2266 C C . ASP A 1 292 ? -10.305 8.616 12.754 1.00 84.12 292 ASP A C 1
ATOM 2268 O O . ASP A 1 292 ? -10.039 8.221 13.892 1.00 84.12 292 ASP A O 1
ATOM 2272 N N . PHE A 1 293 ? -9.552 8.307 11.696 1.00 91.75 293 PHE A N 1
ATOM 2273 C CA . PHE A 1 293 ? -8.292 7.582 11.786 1.00 91.75 293 PHE A CA 1
ATOM 2274 C C . PHE A 1 293 ? -7.090 8.519 11.635 1.00 91.75 293 PHE A C 1
ATOM 2276 O O . PHE A 1 293 ? -6.450 8.833 12.635 1.00 91.75 293 PHE A O 1
ATOM 2283 N N . LEU A 1 294 ? -6.784 9.011 10.428 1.00 86.62 294 LEU A N 1
ATOM 2284 C CA . LEU A 1 294 ? -5.542 9.761 10.194 1.00 86.62 294 LEU A CA 1
ATOM 2285 C C . LEU A 1 294 ? -5.477 11.062 10.997 1.00 86.62 294 LEU A C 1
ATOM 2287 O O . LEU A 1 294 ? -4.516 11.291 11.726 1.00 86.62 294 LEU A O 1
ATOM 2291 N N . TRP A 1 295 ? -6.493 11.913 10.884 1.00 81.19 295 TRP A N 1
ATOM 2292 C CA . TRP A 1 295 ? -6.509 13.224 11.521 1.00 81.19 295 TRP A CA 1
ATOM 2293 C C . TRP A 1 295 ? -6.620 13.094 13.046 1.00 81.19 295 TRP A C 1
ATOM 2295 O O . TRP A 1 295 ? -5.790 13.648 13.768 1.00 81.19 295 TRP A O 1
ATOM 2305 N N . ALA A 1 296 ? -7.574 12.300 13.546 1.00 82.00 296 ALA A N 1
ATOM 2306 C CA . ALA A 1 296 ? -7.794 12.153 14.984 1.00 82.00 296 ALA A CA 1
ATOM 2307 C C . ALA A 1 296 ? -6.612 11.483 15.699 1.00 82.00 296 ALA A C 1
ATOM 2309 O O . ALA A 1 296 ? -6.229 11.909 16.787 1.00 82.00 296 ALA A O 1
ATOM 2310 N N . GLN A 1 297 ? -6.009 10.453 15.099 1.00 90.19 297 GLN A N 1
ATOM 2311 C CA . GLN A 1 297 ? -4.911 9.717 15.731 1.00 90.19 297 GLN A CA 1
ATOM 2312 C C . GLN A 1 297 ? -3.541 10.368 15.497 1.00 90.19 297 GLN A C 1
ATOM 2314 O O . GLN A 1 297 ? -2.567 9.995 16.147 1.00 90.19 297 GLN A O 1
ATOM 2319 N N . ALA A 1 298 ? -3.433 11.362 14.606 1.00 86.88 298 ALA A N 1
ATOM 2320 C CA . ALA A 1 298 ? -2.193 12.117 14.426 1.00 86.88 298 ALA A CA 1
ATOM 2321 C C . ALA A 1 298 ? -1.972 13.158 15.534 1.00 86.88 298 ALA A C 1
ATOM 2323 O O . ALA A 1 298 ? -0.882 13.726 15.627 1.00 86.88 298 ALA A O 1
ATOM 2324 N N . SER A 1 299 ? -2.961 13.402 16.405 1.00 85.31 299 SER A N 1
ATOM 2325 C CA . SER A 1 299 ? -2.846 14.403 17.469 1.00 85.31 299 SER A CA 1
ATOM 2326 C C . SER A 1 299 ? -1.652 14.133 18.391 1.00 85.31 299 SER A C 1
ATOM 2328 O O . SER A 1 299 ? -0.938 15.063 18.753 1.00 85.31 299 SER A O 1
ATOM 2330 N N . GLN A 1 300 ? -1.378 12.864 18.717 1.00 85.06 300 GLN A N 1
ATOM 2331 C CA . GLN A 1 300 ? -0.260 12.484 19.587 1.00 85.06 300 GLN A CA 1
ATOM 2332 C C . GLN A 1 300 ? 1.096 12.808 18.948 1.00 85.06 300 GLN A C 1
ATOM 2334 O O . GLN A 1 300 ? 1.968 13.368 19.612 1.00 85.06 300 GLN A O 1
ATOM 2339 N N . VAL A 1 301 ? 1.285 12.499 17.658 1.00 84.88 301 VAL A N 1
ATOM 2340 C CA . VAL A 1 301 ? 2.585 12.702 17.001 1.00 84.88 301 VAL A CA 1
ATOM 2341 C C . VAL A 1 301 ? 2.913 14.190 16.853 1.00 84.88 301 VAL A C 1
ATOM 2343 O O . VAL A 1 301 ? 4.040 14.596 17.137 1.00 84.88 301 VAL A O 1
ATOM 2346 N N . ILE A 1 302 ? 1.926 15.029 16.522 1.00 84.12 302 ILE A N 1
ATOM 2347 C CA . ILE A 1 302 ? 2.140 16.475 16.337 1.00 84.12 302 ILE A CA 1
ATOM 2348 C C . ILE A 1 302 ? 2.247 17.249 17.661 1.00 84.12 302 ILE A C 1
ATOM 2350 O O . ILE A 1 302 ? 2.880 18.301 17.703 1.00 84.12 302 ILE A O 1
ATOM 2354 N N . GLN A 1 303 ? 1.683 16.726 18.755 1.00 81.44 303 GLN A N 1
ATOM 2355 C CA . GLN A 1 303 ? 1.775 17.328 20.095 1.00 81.44 303 GLN A CA 1
ATOM 2356 C C . GLN A 1 303 ? 2.896 16.736 20.954 1.00 81.44 303 GLN A C 1
ATOM 2358 O O . GLN A 1 303 ? 3.070 17.128 22.103 1.00 81.44 303 GLN A O 1
ATOM 2363 N N . SER A 1 304 ? 3.695 15.824 20.401 1.00 81.31 304 SER A N 1
ATOM 2364 C CA . SER A 1 304 ? 4.763 15.137 21.137 1.00 81.31 304 SER A CA 1
ATOM 2365 C C . SER A 1 304 ? 5.942 16.042 21.534 1.00 81.31 304 SER A C 1
ATOM 2367 O O . SER A 1 304 ? 6.774 15.658 22.360 1.00 81.31 304 SER A O 1
ATOM 2369 N N . TYR A 1 305 ? 6.036 17.249 20.974 1.00 75.56 305 TYR A N 1
ATOM 2370 C CA . TYR A 1 305 ? 7.107 18.207 21.249 1.00 75.56 305 TYR A CA 1
ATOM 2371 C C . TYR A 1 305 ? 7.132 18.621 22.726 1.00 75.56 305 TYR A C 1
ATOM 2373 O O . TYR A 1 305 ? 6.112 19.006 23.289 1.00 75.56 305 TYR A O 1
ATOM 2381 N N . GLY A 1 306 ? 8.316 18.581 23.346 1.00 74.50 306 GLY A N 1
ATOM 2382 C CA . GLY A 1 306 ? 8.474 18.840 24.783 1.00 74.50 306 GLY A CA 1
ATOM 2383 C C . GLY A 1 306 ? 8.158 17.637 25.681 1.00 74.50 306 GLY A C 1
ATOM 2384 O O . GLY A 1 306 ? 8.144 17.784 26.898 1.00 74.50 306 GLY A O 1
ATOM 2385 N N . SER A 1 307 ? 7.938 16.454 25.098 1.00 84.19 307 SER A N 1
ATOM 2386 C CA . SER A 1 307 ? 7.802 15.181 25.816 1.00 84.19 307 SER A CA 1
ATOM 2387 C C . SER A 1 307 ? 8.888 14.176 25.405 1.00 84.19 307 SER A C 1
ATOM 2389 O O . SER A 1 307 ? 9.650 14.408 24.459 1.00 84.19 307 SER A O 1
ATOM 2391 N N . SER A 1 308 ? 8.918 13.016 26.067 1.00 80.88 308 SER A N 1
ATOM 2392 C CA . SER A 1 308 ? 9.760 11.873 25.682 1.00 80.88 308 SER A CA 1
ATOM 2393 C C . SER A 1 308 ? 9.434 11.310 24.290 1.00 80.88 308 SER A C 1
ATOM 2395 O O . SER A 1 308 ? 10.263 10.617 23.707 1.00 80.88 308 SER A O 1
ATOM 2397 N N . LEU A 1 309 ? 8.268 11.641 23.721 1.00 82.88 309 LEU A N 1
ATOM 2398 C CA . LEU A 1 309 ? 7.851 11.222 22.378 1.00 82.88 309 LEU A CA 1
ATOM 2399 C C . LEU A 1 309 ? 8.266 12.208 21.275 1.00 82.88 309 LEU A C 1
ATOM 2401 O O . LEU A 1 309 ? 8.013 11.944 20.102 1.00 82.88 309 LEU A O 1
ATOM 2405 N N . SER A 1 310 ? 8.911 13.328 21.621 1.00 80.25 310 SER A N 1
ATOM 2406 C CA . SER A 1 310 ? 9.279 14.401 20.679 1.00 80.25 310 SER A CA 1
ATOM 2407 C C . SER A 1 310 ? 10.126 13.933 19.492 1.00 80.25 310 SER A C 1
ATOM 2409 O O . SER A 1 310 ? 9.997 14.475 18.393 1.00 80.25 310 SER A O 1
ATOM 2411 N N . ALA A 1 311 ? 10.940 12.888 19.675 1.00 79.56 311 ALA A N 1
ATOM 2412 C CA . ALA A 1 311 ? 11.689 12.266 18.589 1.00 79.56 311 ALA A CA 1
ATOM 2413 C C . ALA A 1 311 ? 10.763 11.754 17.471 1.00 79.56 311 ALA A C 1
ATOM 2415 O O . ALA A 1 311 ? 11.061 11.964 16.298 1.00 79.56 311 ALA A O 1
ATOM 2416 N N . TYR A 1 312 ? 9.612 11.158 17.804 1.00 83.50 312 TYR A N 1
ATOM 2417 C CA . TYR A 1 312 ? 8.641 10.723 16.799 1.00 83.50 312 TYR A CA 1
ATOM 2418 C C . TYR A 1 312 ? 8.048 11.908 16.036 1.00 83.50 312 TYR A C 1
ATOM 2420 O O . TYR A 1 312 ? 7.922 11.828 14.819 1.00 83.50 312 TYR A O 1
ATOM 2428 N N . GLY A 1 313 ? 7.765 13.032 16.701 1.00 81.56 313 GLY A N 1
ATOM 2429 C CA . GLY A 1 313 ? 7.347 14.267 16.028 1.00 81.56 313 GLY A CA 1
ATOM 2430 C C . GLY A 1 313 ? 8.381 14.774 15.012 1.00 81.56 313 GLY A C 1
ATOM 2431 O O . GLY A 1 313 ? 8.027 15.118 13.883 1.00 81.56 313 GLY A O 1
ATOM 2432 N N . LEU A 1 314 ? 9.670 14.745 15.372 1.00 81.12 314 LEU A N 1
ATOM 2433 C CA . LEU A 1 314 ? 10.768 15.122 14.471 1.00 81.12 314 LEU A CA 1
ATOM 2434 C C . LEU A 1 314 ? 10.904 14.158 13.287 1.00 81.12 314 LEU A C 1
ATOM 2436 O O . LEU A 1 314 ? 11.003 14.601 12.141 1.00 81.12 314 LEU A O 1
ATOM 2440 N N . PHE A 1 315 ? 10.877 12.846 13.541 1.00 84.00 315 PHE A N 1
ATOM 2441 C CA . PHE A 1 315 ? 10.928 11.837 12.483 1.00 84.00 315 PHE A CA 1
ATOM 2442 C C . PHE A 1 315 ? 9.712 11.910 11.565 1.00 84.00 315 PHE A C 1
ATOM 2444 O O . PHE A 1 315 ? 9.871 11.750 10.360 1.00 84.00 315 PHE A O 1
ATOM 2451 N N . PHE A 1 316 ? 8.525 12.208 12.094 1.00 89.06 316 PHE A N 1
ATOM 2452 C CA . PHE A 1 316 ? 7.314 12.391 11.300 1.00 89.06 316 PHE A CA 1
ATOM 2453 C C . PHE A 1 316 ? 7.500 13.508 10.266 1.00 89.06 316 PHE A C 1
ATOM 2455 O O . PHE A 1 316 ? 7.275 13.285 9.079 1.00 89.06 316 PHE A O 1
ATOM 2462 N N . LEU A 1 317 ? 7.992 14.682 10.673 1.00 87.44 317 LEU A N 1
ATOM 2463 C CA . LEU A 1 317 ? 8.261 15.798 9.755 1.00 87.44 317 LEU A CA 1
ATOM 2464 C C . LEU A 1 317 ? 9.425 15.511 8.794 1.00 87.44 317 LEU A C 1
ATOM 2466 O O . LEU A 1 317 ? 9.307 15.750 7.591 1.00 87.44 317 LEU A O 1
ATOM 2470 N N . GLY A 1 318 ? 10.531 14.957 9.299 1.00 83.56 318 GLY A N 1
ATOM 2471 C CA . GLY A 1 318 ? 11.681 14.584 8.472 1.00 83.56 318 GLY A CA 1
ATOM 2472 C C . GLY A 1 318 ? 11.321 13.552 7.399 1.00 83.56 318 GLY A C 1
ATOM 2473 O O . GLY A 1 318 ? 11.762 13.655 6.256 1.00 83.56 318 GLY A O 1
ATOM 2474 N N . ALA A 1 319 ? 10.455 12.598 7.730 1.00 85.62 319 ALA A N 1
ATOM 2475 C CA . ALA A 1 319 ? 9.968 11.590 6.802 1.00 85.62 319 ALA A CA 1
ATOM 2476 C C . ALA A 1 319 ? 9.050 12.176 5.715 1.00 85.62 319 ALA A C 1
ATOM 2478 O O . ALA A 1 319 ? 9.212 11.833 4.543 1.00 85.62 319 ALA A O 1
ATOM 2479 N N . HIS A 1 320 ? 8.169 13.127 6.055 1.00 88.69 320 HIS A N 1
ATOM 2480 C CA . HIS A 1 320 ? 7.397 13.882 5.055 1.00 88.69 320 HIS A CA 1
ATOM 2481 C C . HIS A 1 320 ? 8.307 14.651 4.094 1.00 88.69 320 HIS A C 1
ATOM 2483 O O . HIS A 1 320 ? 8.076 14.632 2.884 1.00 88.69 320 HIS A O 1
ATOM 2489 N N . PHE A 1 321 ? 9.361 15.290 4.614 1.00 89.19 321 PHE A N 1
ATOM 2490 C CA . PHE A 1 321 ? 10.354 15.971 3.785 1.00 89.19 321 PHE A CA 1
ATOM 2491 C C . PHE A 1 321 ? 11.039 14.997 2.820 1.00 89.19 321 PHE A C 1
ATOM 2493 O O . PHE A 1 321 ? 11.092 15.261 1.622 1.00 89.19 321 PHE A O 1
ATOM 2500 N N . VAL A 1 322 ? 11.508 13.847 3.313 1.00 85.69 322 VAL A N 1
ATOM 2501 C CA . VAL A 1 322 ? 12.155 12.810 2.492 1.00 85.69 322 VAL A CA 1
ATOM 2502 C C . VAL A 1 322 ? 11.201 12.259 1.426 1.00 85.69 322 VAL A C 1
ATOM 2504 O O . VAL A 1 322 ? 11.597 12.087 0.270 1.00 85.69 322 VAL A O 1
ATOM 2507 N N . TRP A 1 323 ? 9.934 12.034 1.779 1.00 90.69 323 TRP A N 1
ATOM 2508 C CA . TRP A 1 323 ? 8.911 11.599 0.833 1.00 90.69 323 TRP A CA 1
ATOM 2509 C C . TRP A 1 323 ? 8.682 12.644 -0.267 1.00 90.69 323 TRP A C 1
ATOM 2511 O O . TRP A 1 323 ? 8.730 12.306 -1.448 1.00 90.69 323 TRP A O 1
ATOM 2521 N N . ALA A 1 324 ? 8.519 13.922 0.084 1.00 88.38 324 ALA A N 1
ATOM 2522 C CA . ALA A 1 324 ? 8.338 14.997 -0.893 1.00 88.38 324 ALA A CA 1
ATOM 2523 C C . ALA A 1 324 ? 9.593 15.208 -1.761 1.00 88.38 324 ALA A C 1
ATOM 2525 O O . ALA A 1 324 ? 9.492 15.386 -2.975 1.00 88.38 324 ALA A O 1
ATOM 2526 N N . PHE A 1 325 ? 10.783 15.106 -1.165 1.00 83.94 325 PHE A N 1
ATOM 2527 C CA . PHE A 1 325 ? 12.066 15.168 -1.866 1.00 83.94 325 PHE A CA 1
ATOM 2528 C C . PHE A 1 325 ? 12.189 14.073 -2.931 1.00 83.94 325 PHE A C 1
ATOM 2530 O O . PHE A 1 325 ? 12.729 14.308 -4.012 1.00 83.94 325 PHE A O 1
ATOM 2537 N N . SER A 1 326 ? 11.621 12.891 -2.679 1.00 87.06 326 SER A N 1
ATOM 2538 C CA . SER A 1 326 ? 11.590 11.804 -3.658 1.00 87.06 326 SER A CA 1
ATOM 2539 C C . SER A 1 326 ? 10.875 12.184 -4.960 1.00 87.06 326 SER A C 1
ATOM 2541 O O . SER A 1 326 ? 11.320 11.800 -6.046 1.00 87.06 326 SER A O 1
ATOM 2543 N N . LEU A 1 327 ? 9.814 12.997 -4.870 1.00 87.94 327 LEU A N 1
ATOM 2544 C CA . LEU A 1 327 ? 8.992 13.395 -6.013 1.00 87.94 327 LEU A CA 1
ATOM 2545 C C . LEU A 1 327 ? 9.785 14.229 -7.021 1.00 87.94 327 LEU A C 1
ATOM 2547 O O . LEU A 1 327 ? 9.537 14.130 -8.223 1.00 87.94 327 LEU A O 1
ATOM 2551 N N . MET A 1 328 ? 10.799 14.969 -6.559 1.00 88.12 328 MET A N 1
ATOM 2552 C CA . MET A 1 328 ? 11.730 15.683 -7.433 1.00 88.12 328 MET A CA 1
ATOM 2553 C C . MET A 1 328 ? 12.376 14.728 -8.443 1.00 88.12 328 MET A C 1
ATOM 2555 O O . MET A 1 328 ? 12.431 15.040 -9.629 1.00 88.12 328 MET A O 1
ATOM 2559 N N . PHE A 1 329 ? 12.820 13.546 -8.011 1.00 83.75 329 PHE A N 1
ATOM 2560 C CA . PHE A 1 329 ? 13.447 12.554 -8.893 1.00 83.75 329 PHE A CA 1
ATOM 2561 C C . PHE A 1 329 ? 12.433 11.776 -9.733 1.00 83.75 329 PHE A C 1
ATOM 2563 O O . PHE A 1 329 ? 12.760 11.349 -10.837 1.00 83.75 329 PHE A O 1
ATOM 2570 N N . LEU A 1 330 ? 11.222 11.569 -9.212 1.00 83.25 330 LEU A N 1
ATOM 2571 C CA . LEU A 1 330 ? 10.183 10.787 -9.885 1.00 83.25 330 LEU A CA 1
ATOM 2572 C C . LEU A 1 330 ? 9.482 11.570 -11.003 1.00 83.25 330 LEU A C 1
ATOM 2574 O O . LEU A 1 330 ? 9.082 10.970 -11.999 1.00 83.25 330 LEU A O 1
ATOM 2578 N N . PHE A 1 331 ? 9.341 12.889 -10.851 1.00 87.38 331 PHE A N 1
ATOM 2579 C CA . PHE A 1 331 ? 8.637 13.744 -11.813 1.00 87.38 331 PHE A CA 1
ATOM 2580 C C . PHE A 1 331 ? 9.563 14.464 -12.795 1.00 87.38 331 PHE A C 1
ATOM 2582 O O . PHE A 1 331 ? 9.097 14.920 -13.839 1.00 87.38 331 PHE A O 1
ATOM 2589 N N . SER A 1 332 ? 10.863 14.561 -12.500 1.00 83.44 332 SER A N 1
ATOM 2590 C CA . SER A 1 332 ? 11.835 15.194 -13.396 1.00 83.44 332 SER A CA 1
ATOM 2591 C C . SER A 1 332 ? 12.627 14.183 -14.231 1.00 83.44 332 SER A C 1
ATOM 2593 O O . SER A 1 332 ? 12.691 12.988 -13.944 1.00 83.44 332 SER A O 1
ATOM 2595 N N . GLY A 1 333 ? 13.242 14.678 -15.307 1.00 82.81 333 GLY A N 1
ATOM 2596 C CA . GLY A 1 333 ? 14.105 13.900 -16.190 1.00 82.81 333 GLY A CA 1
ATOM 2597 C C . GLY A 1 333 ? 15.563 14.348 -16.116 1.00 82.81 333 GLY A C 1
ATOM 2598 O O . GLY A 1 333 ? 15.863 15.510 -15.852 1.00 82.81 333 GLY A O 1
ATOM 2599 N N . ARG A 1 334 ? 16.485 13.430 -16.428 1.00 86.19 334 ARG A N 1
ATOM 2600 C CA . ARG A 1 334 ? 17.938 13.680 -16.428 1.00 86.19 334 ARG A CA 1
ATOM 2601 C C . ARG A 1 334 ? 18.363 14.892 -17.265 1.00 86.19 334 ARG A C 1
ATOM 2603 O O . ARG A 1 334 ? 19.294 15.579 -16.863 1.00 86.19 334 ARG A O 1
ATOM 2610 N N . GLY A 1 335 ? 17.732 15.113 -18.422 1.00 83.06 335 GLY A N 1
ATOM 2611 C CA . GLY A 1 335 ? 18.128 16.165 -19.371 1.00 83.06 335 GLY A CA 1
ATOM 2612 C C . GLY A 1 335 ? 18.178 17.547 -18.721 1.00 83.06 335 GLY A C 1
ATOM 2613 O O . GLY A 1 335 ? 19.221 18.188 -18.743 1.00 83.06 335 GLY A O 1
ATOM 2614 N N . TYR A 1 336 ? 17.105 17.914 -18.016 1.00 92.19 336 TYR A N 1
ATOM 2615 C CA . TYR A 1 336 ? 17.008 19.170 -17.268 1.00 92.19 336 TYR A CA 1
ATOM 2616 C C . TYR A 1 336 ? 18.168 19.361 -16.275 1.00 92.19 336 TYR A C 1
ATOM 2618 O O . TYR A 1 336 ? 18.837 20.390 -16.265 1.00 92.19 336 TYR A O 1
ATOM 2626 N N . TRP A 1 337 ? 18.456 18.339 -15.465 1.00 86.81 337 TRP A N 1
ATOM 2627 C CA . TRP A 1 337 ? 19.535 18.406 -14.476 1.00 86.81 337 TRP A CA 1
ATOM 2628 C C . TRP A 1 337 ? 20.925 18.462 -15.109 1.00 86.81 337 TRP A C 1
ATOM 2630 O O . TRP A 1 337 ? 21.830 19.067 -14.543 1.00 86.81 337 TRP A O 1
ATOM 2640 N N . GLN A 1 338 ? 21.114 17.828 -16.267 1.00 90.69 338 GLN A N 1
ATOM 2641 C CA . GLN A 1 338 ? 22.395 17.846 -16.966 1.00 90.69 338 GLN A CA 1
ATOM 2642 C C . GLN A 1 338 ? 22.704 19.242 -17.529 1.00 90.69 338 GLN A C 1
ATOM 2644 O O . GLN A 1 338 ? 23.824 19.712 -17.347 1.00 90.69 338 GLN A O 1
ATOM 2649 N N . GLU A 1 339 ? 21.717 19.925 -18.112 1.00 90.56 339 GLU A N 1
ATOM 2650 C CA . GLU A 1 339 ? 21.853 21.309 -18.600 1.00 90.56 339 GLU A CA 1
ATOM 2651 C C . GLU A 1 339 ? 22.115 22.301 -17.450 1.00 90.56 339 GLU A C 1
ATOM 2653 O O . GLU A 1 339 ? 22.951 23.205 -17.555 1.00 90.56 339 GLU A O 1
ATOM 2658 N N . LEU A 1 340 ? 21.470 22.095 -16.295 1.00 90.44 340 LEU A N 1
ATOM 2659 C CA . LEU A 1 340 ? 21.758 22.877 -15.091 1.00 90.44 340 LEU A CA 1
ATOM 2660 C C . LEU A 1 340 ? 23.204 22.668 -14.608 1.00 90.44 340 LEU A C 1
ATOM 2662 O O . LEU A 1 340 ? 23.905 23.634 -14.304 1.00 90.44 340 LEU A O 1
ATOM 2666 N N . ILE A 1 341 ? 23.676 21.416 -14.568 1.00 88.19 341 ILE A N 1
ATOM 2667 C CA . ILE A 1 341 ? 25.063 21.097 -14.197 1.00 88.19 341 ILE A CA 1
ATOM 2668 C C . ILE A 1 341 ? 26.050 21.763 -15.156 1.00 88.19 341 ILE A C 1
ATOM 2670 O O . ILE A 1 341 ? 27.083 22.250 -14.708 1.00 88.19 341 ILE A O 1
ATOM 2674 N N . GLU A 1 342 ? 25.750 21.832 -16.450 1.00 94.38 342 GLU A N 1
ATOM 2675 C CA . GLU A 1 342 ? 26.611 22.498 -17.434 1.00 94.38 342 GLU A CA 1
ATOM 2676 C C . GLU A 1 342 ? 26.779 23.992 -17.138 1.00 94.38 342 GLU A C 1
ATOM 2678 O O . GLU A 1 342 ? 27.902 24.504 -17.174 1.00 94.38 342 GLU A O 1
ATOM 2683 N N . SER A 1 343 ? 25.703 24.665 -16.726 1.00 94.31 343 SER A N 1
ATOM 2684 C CA . SER A 1 343 ? 25.753 26.066 -16.289 1.00 94.31 343 SER A CA 1
ATOM 2685 C C . SER A 1 343 ? 26.600 26.248 -15.018 1.00 94.31 343 SER A C 1
ATOM 2687 O O . SER A 1 343 ? 27.395 27.184 -14.912 1.00 94.31 343 SER A O 1
ATOM 2689 N N . ILE A 1 344 ? 26.498 25.319 -14.063 1.00 93.00 344 ILE A N 1
ATOM 2690 C CA . ILE A 1 344 ? 27.304 25.332 -12.830 1.00 93.00 344 ILE A CA 1
ATOM 2691 C C . ILE A 1 344 ? 28.785 25.069 -13.140 1.00 93.00 344 ILE A C 1
ATOM 2693 O O . ILE A 1 344 ? 29.665 25.746 -12.605 1.00 93.00 344 ILE A O 1
ATOM 2697 N N . VAL A 1 345 ? 29.079 24.114 -14.024 1.00 95.56 345 VAL A N 1
ATOM 2698 C CA . VAL A 1 345 ? 30.445 23.784 -14.458 1.00 95.56 345 VAL A CA 1
ATOM 2699 C C . VAL A 1 345 ? 31.090 24.962 -15.178 1.00 95.56 345 VAL A C 1
ATOM 2701 O O . VAL A 1 345 ? 32.269 25.233 -14.953 1.00 95.56 345 VAL A O 1
ATOM 2704 N N . TRP A 1 346 ? 30.337 25.705 -15.993 1.00 95.75 346 TRP A N 1
ATOM 2705 C CA . TRP A 1 346 ? 30.818 26.952 -16.588 1.00 95.75 346 TRP A CA 1
ATOM 2706 C C . TRP A 1 346 ? 31.300 27.943 -15.514 1.00 95.75 346 TRP A C 1
ATOM 2708 O O . TRP A 1 346 ? 32.421 28.451 -15.610 1.00 95.75 346 TRP A O 1
ATOM 2718 N N . ALA A 1 347 ? 30.519 28.145 -14.447 1.00 96.12 347 ALA A N 1
ATOM 2719 C CA . ALA A 1 347 ? 30.897 29.031 -13.346 1.00 96.12 347 ALA A CA 1
ATOM 2720 C C . ALA A 1 347 ? 32.155 28.533 -12.606 1.00 96.12 347 ALA A C 1
ATOM 2722 O O . ALA A 1 347 ? 33.070 29.310 -12.330 1.00 96.12 347 ALA A O 1
ATOM 2723 N N . HIS A 1 348 ? 32.253 27.224 -12.352 1.00 96.75 348 HIS A N 1
ATOM 2724 C CA . HIS A 1 348 ? 33.419 26.622 -11.695 1.00 96.75 348 HIS A CA 1
ATOM 2725 C C . HIS A 1 348 ? 34.690 26.726 -12.545 1.00 96.75 348 HIS A C 1
ATOM 2727 O O . HIS A 1 348 ? 35.764 27.014 -12.015 1.00 96.75 348 HIS A O 1
ATOM 2733 N N . ASN A 1 349 ? 34.579 26.543 -13.864 1.00 96.06 349 ASN A N 1
ATOM 2734 C CA . ASN A 1 349 ? 35.691 26.725 -14.795 1.00 96.06 349 ASN A CA 1
ATOM 2735 C C . ASN A 1 349 ? 36.175 28.175 -14.809 1.00 96.06 349 ASN A C 1
ATOM 2737 O O . ASN A 1 349 ? 37.382 28.421 -14.806 1.00 96.06 349 ASN A O 1
ATOM 2741 N N . LYS A 1 350 ? 35.252 29.144 -14.762 1.00 96.50 350 LYS A N 1
ATOM 2742 C CA . LYS A 1 350 ? 35.609 30.567 -14.715 1.00 96.50 350 LYS A CA 1
ATOM 2743 C C . LYS A 1 350 ? 36.420 30.919 -13.466 1.00 96.50 350 LYS A C 1
ATOM 2745 O O . LYS A 1 350 ? 37.335 31.735 -13.551 1.00 96.50 350 LYS A O 1
ATOM 2750 N N . LEU A 1 351 ? 36.117 30.268 -12.343 1.00 96.75 351 LEU A N 1
ATOM 2751 C CA . LEU A 1 351 ? 36.826 30.416 -11.070 1.00 96.75 351 LEU A CA 1
ATOM 2752 C C . LEU A 1 351 ? 37.998 29.434 -10.890 1.00 96.75 351 LEU A C 1
ATOM 2754 O O . LEU A 1 351 ? 38.652 29.468 -9.853 1.00 96.75 351 LEU A O 1
ATOM 2758 N N . LYS A 1 352 ? 38.290 28.581 -11.882 1.00 95.31 352 LYS A N 1
ATOM 2759 C CA . LYS A 1 352 ? 39.344 27.548 -11.833 1.00 95.31 352 LYS A CA 1
ATOM 2760 C C . LYS A 1 352 ? 39.219 26.574 -10.647 1.00 95.31 352 LYS A C 1
ATOM 2762 O O . LYS A 1 352 ? 40.219 26.051 -10.170 1.00 95.31 352 LYS A O 1
ATOM 2767 N N . VAL A 1 353 ? 37.992 26.308 -10.198 1.00 96.56 353 VAL A N 1
ATOM 2768 C CA . VAL A 1 353 ? 37.673 25.347 -9.120 1.00 96.56 353 VAL A CA 1
ATOM 2769 C C . VAL A 1 353 ? 36.873 24.145 -9.632 1.00 96.56 353 VAL A C 1
ATOM 2771 O O . VAL A 1 353 ? 36.243 23.426 -8.861 1.00 96.56 353 VAL A O 1
ATOM 2774 N N . ALA A 1 354 ? 36.849 23.934 -10.950 1.00 94.44 354 ALA A N 1
ATOM 2775 C CA . ALA A 1 354 ? 36.177 22.783 -11.533 1.00 94.44 354 ALA A CA 1
ATOM 2776 C C . ALA A 1 354 ? 36.897 21.477 -11.144 1.00 94.44 354 ALA A C 1
ATOM 2778 O O . ALA A 1 354 ? 38.126 21.409 -11.224 1.00 94.44 354 ALA A O 1
ATOM 2779 N N . PRO A 1 355 ? 36.155 20.432 -10.738 1.00 96.25 355 PRO A N 1
ATOM 2780 C CA . PRO A 1 355 ? 36.751 19.147 -10.401 1.00 96.25 355 PRO A CA 1
ATOM 2781 C C . PRO A 1 355 ? 37.275 18.430 -11.654 1.00 96.25 355 PRO A C 1
ATOM 2783 O O . PRO A 1 355 ? 36.715 18.565 -12.741 1.00 96.25 355 PRO A O 1
ATOM 2786 N N . ALA A 1 356 ? 38.313 17.602 -11.486 1.00 95.69 356 ALA A N 1
ATOM 2787 C CA . ALA A 1 356 ? 38.866 16.781 -12.570 1.00 95.69 356 ALA A CA 1
ATOM 2788 C C . ALA A 1 356 ? 37.897 15.675 -13.033 1.00 95.69 356 ALA A C 1
ATOM 2790 O O . ALA A 1 356 ? 37.839 15.342 -14.216 1.00 95.69 356 ALA A O 1
ATOM 2791 N N . ILE A 1 357 ? 37.113 15.113 -12.107 1.00 96.88 357 ILE A N 1
ATOM 2792 C CA . ILE A 1 357 ? 36.053 14.154 -12.432 1.00 96.88 357 ILE A CA 1
ATOM 2793 C C . ILE A 1 357 ? 34.826 14.943 -12.882 1.00 96.88 357 ILE A C 1
ATOM 2795 O O . ILE A 1 357 ? 34.245 15.704 -12.109 1.00 96.88 357 ILE A O 1
ATOM 2799 N N . GLN A 1 358 ? 34.422 14.743 -14.134 1.00 94.88 358 GLN A N 1
ATOM 2800 C CA . GLN A 1 358 ? 33.333 15.505 -14.727 1.00 94.88 358 GLN A CA 1
ATOM 2801 C C . GLN A 1 358 ? 31.994 15.221 -14.023 1.00 94.88 358 GLN A C 1
ATOM 2803 O O . GLN A 1 358 ? 31.545 14.070 -14.010 1.00 94.88 358 GLN A O 1
ATOM 2808 N N . PRO A 1 359 ? 31.305 16.247 -13.490 1.00 95.50 359 PRO A N 1
ATOM 2809 C CA . PRO A 1 359 ? 30.016 16.049 -12.850 1.00 95.50 359 PRO A CA 1
ATOM 2810 C C . PRO A 1 359 ? 28.955 15.713 -13.901 1.00 95.50 359 PRO A C 1
ATOM 2812 O O . PRO A 1 359 ? 28.829 16.369 -14.940 1.00 95.50 359 PRO A O 1
ATOM 2815 N N . ARG A 1 360 ? 28.178 14.665 -13.628 1.00 95.44 360 ARG A N 1
ATOM 2816 C CA . ARG A 1 360 ? 27.079 14.197 -14.475 1.00 95.44 360 ARG A CA 1
ATOM 2817 C C . ARG A 1 360 ? 25.816 14.057 -13.651 1.00 95.44 360 ARG A C 1
ATOM 2819 O O . ARG A 1 360 ? 25.858 13.559 -12.529 1.00 95.44 360 ARG A O 1
ATOM 2826 N N . ALA A 1 361 ? 24.686 14.426 -14.246 1.00 94.00 361 ALA A N 1
ATOM 2827 C CA . ALA A 1 361 ? 23.393 14.086 -13.678 1.00 94.00 361 ALA A CA 1
ATOM 2828 C C . ALA A 1 361 ? 23.244 12.560 -13.613 1.00 94.00 361 ALA A C 1
ATOM 2830 O O . ALA A 1 361 ? 23.716 11.842 -14.512 1.00 94.00 361 ALA A O 1
ATOM 2831 N N . LEU A 1 362 ? 22.544 12.090 -12.575 1.00 91.81 362 LEU A N 1
ATOM 2832 C CA . LEU A 1 362 ? 22.232 10.678 -12.359 1.00 91.81 362 LEU A CA 1
ATOM 2833 C C . LEU A 1 362 ? 21.690 10.031 -13.639 1.00 91.81 362 LEU A C 1
ATOM 2835 O O . LEU A 1 362 ? 20.958 10.655 -14.413 1.00 91.81 362 LEU A O 1
ATOM 2839 N N . SER A 1 363 ? 22.031 8.762 -13.871 1.00 97.06 363 SER A N 1
ATOM 2840 C CA . SER A 1 363 ? 21.406 8.008 -14.963 1.00 97.06 363 SER A CA 1
ATOM 2841 C C . SER A 1 363 ? 19.891 7.899 -14.747 1.00 97.06 363 SER A C 1
ATOM 2843 O O . SER A 1 363 ? 19.409 7.987 -13.621 1.00 97.06 363 SER A O 1
ATOM 2845 N N . ILE A 1 364 ? 19.123 7.660 -15.814 1.00 95.50 364 ILE A N 1
ATOM 2846 C CA . ILE A 1 364 ? 17.654 7.554 -15.728 1.00 95.50 364 ILE A CA 1
ATOM 2847 C C . ILE A 1 364 ? 17.233 6.466 -14.724 1.00 95.50 364 ILE A C 1
ATOM 2849 O O . ILE A 1 364 ? 16.350 6.683 -13.898 1.00 95.50 364 ILE A O 1
ATOM 2853 N N . VAL A 1 365 ? 17.900 5.308 -14.760 1.00 95.75 365 VAL A N 1
ATOM 2854 C CA . VAL A 1 365 ? 17.639 4.198 -13.832 1.00 95.75 365 VAL A CA 1
ATOM 2855 C C . VAL A 1 365 ? 18.024 4.573 -12.398 1.00 95.75 365 VAL A C 1
ATOM 2857 O O . VAL A 1 365 ? 17.275 4.271 -11.474 1.00 95.75 365 VAL A O 1
ATOM 2860 N N . GLN A 1 366 ? 19.150 5.267 -12.191 1.00 92.88 366 GLN A N 1
ATOM 2861 C CA . GLN A 1 366 ? 19.521 5.764 -10.860 1.00 92.88 366 GLN A CA 1
ATOM 2862 C C . GLN A 1 366 ? 18.527 6.803 -10.340 1.00 92.88 366 GLN A C 1
ATOM 2864 O O . GLN A 1 366 ? 18.168 6.726 -9.175 1.00 92.88 366 GLN A O 1
ATOM 2869 N N . GLY A 1 367 ? 18.036 7.723 -11.174 1.00 92.38 367 GLY A N 1
ATOM 2870 C CA . GLY A 1 367 ? 17.002 8.686 -10.781 1.00 92.38 367 GLY A CA 1
ATOM 2871 C C . GLY A 1 367 ? 15.731 7.988 -10.292 1.00 92.38 367 GLY A C 1
ATOM 2872 O O . GLY A 1 367 ? 15.238 8.296 -9.211 1.00 92.38 367 GLY A O 1
ATOM 2873 N N . ARG A 1 368 ? 15.272 6.958 -11.018 1.00 96.06 368 ARG A N 1
ATOM 2874 C CA . ARG A 1 368 ? 14.156 6.097 -10.584 1.00 96.06 368 ARG A CA 1
ATOM 2875 C C . ARG A 1 368 ? 14.458 5.390 -9.259 1.00 96.06 368 ARG A C 1
ATOM 2877 O O . ARG A 1 368 ? 13.613 5.387 -8.372 1.00 96.06 368 ARG A O 1
ATOM 2884 N N . ALA A 1 369 ? 15.656 4.820 -9.109 1.00 94.25 369 ALA A N 1
ATOM 2885 C CA . ALA A 1 369 ? 16.070 4.107 -7.899 1.00 94.25 369 ALA A CA 1
ATOM 2886 C C . ALA A 1 369 ? 16.141 5.033 -6.671 1.00 94.25 369 ALA A C 1
ATOM 2888 O O . ALA A 1 369 ? 15.625 4.691 -5.612 1.00 94.25 369 ALA A O 1
ATOM 2889 N N . VAL A 1 370 ? 16.737 6.218 -6.826 1.00 91.56 370 VAL A N 1
ATOM 2890 C CA . VAL A 1 370 ? 16.813 7.254 -5.787 1.00 91.56 370 VAL A CA 1
ATOM 2891 C C . VAL A 1 370 ? 15.412 7.732 -5.420 1.00 91.56 370 VAL A C 1
ATOM 2893 O O . VAL A 1 370 ? 15.098 7.803 -4.234 1.00 91.56 370 VAL A O 1
ATOM 2896 N N . GLY A 1 371 ? 14.557 7.983 -6.415 1.00 91.50 371 GLY A N 1
ATOM 2897 C CA . GLY A 1 371 ? 13.163 8.359 -6.203 1.00 91.50 371 GLY A CA 1
ATOM 2898 C C . GLY A 1 371 ? 12.391 7.312 -5.401 1.00 91.50 371 GLY A C 1
ATOM 2899 O O . GLY A 1 371 ? 11.870 7.625 -4.338 1.00 91.50 371 GLY A O 1
ATOM 2900 N N . VAL A 1 372 ? 12.361 6.046 -5.833 1.00 96.06 372 VAL A N 1
ATOM 2901 C CA . VAL A 1 372 ? 11.616 5.007 -5.095 1.00 96.06 372 VAL A CA 1
ATOM 2902 C C . VAL A 1 372 ? 12.204 4.742 -3.705 1.00 96.06 372 VAL A C 1
ATOM 2904 O O . VAL A 1 372 ? 11.448 4.519 -2.766 1.00 96.06 372 VAL A O 1
ATOM 2907 N N . ALA A 1 373 ? 13.528 4.831 -3.531 1.00 93.31 373 ALA A N 1
ATOM 2908 C CA . ALA A 1 373 ? 14.161 4.655 -2.225 1.00 93.31 373 ALA A CA 1
ATOM 2909 C C . ALA A 1 373 ? 13.709 5.726 -1.219 1.00 93.31 373 ALA A C 1
ATOM 2911 O O . ALA A 1 373 ? 13.289 5.384 -0.116 1.00 93.31 373 ALA A O 1
ATOM 2912 N N . HIS A 1 374 ? 13.738 7.006 -1.606 1.00 93.06 374 HIS A N 1
ATOM 2913 C CA . HIS A 1 374 ? 13.287 8.097 -0.734 1.00 93.06 374 HIS A CA 1
ATOM 2914 C C . HIS A 1 374 ? 11.765 8.082 -0.548 1.00 93.06 374 HIS A C 1
ATOM 2916 O O . HIS A 1 374 ? 11.288 8.379 0.543 1.00 93.06 374 HIS A O 1
ATOM 2922 N N . TYR A 1 375 ? 11.000 7.679 -1.567 1.00 97.12 375 TYR A N 1
ATOM 2923 C CA . TYR A 1 375 ? 9.547 7.547 -1.459 1.00 97.12 375 TYR A CA 1
ATOM 2924 C C . TYR A 1 375 ? 9.166 6.509 -0.399 1.00 97.12 375 TYR A C 1
ATOM 2926 O O . TYR A 1 375 ? 8.372 6.793 0.495 1.00 97.12 375 TYR A O 1
ATOM 2934 N N . LEU A 1 376 ? 9.765 5.315 -0.466 1.00 95.62 376 LEU A N 1
ATOM 2935 C CA . LEU A 1 376 ? 9.519 4.247 0.501 1.00 95.62 376 LEU A CA 1
ATOM 2936 C C . LEU A 1 376 ? 10.033 4.621 1.890 1.00 95.62 376 LEU A C 1
ATOM 2938 O O . LEU A 1 376 ? 9.307 4.445 2.863 1.00 95.62 376 LEU A O 1
ATOM 2942 N N . LEU A 1 377 ? 11.249 5.170 1.989 1.00 91.94 377 LEU A N 1
ATOM 2943 C CA . LEU A 1 377 ? 11.821 5.594 3.266 1.00 91.94 377 LEU A CA 1
ATOM 2944 C C . LEU A 1 377 ? 10.929 6.633 3.952 1.00 91.94 377 LEU A C 1
ATOM 2946 O O . LEU A 1 377 ? 10.559 6.444 5.106 1.00 91.94 377 LEU A O 1
ATOM 2950 N N . GLY A 1 378 ? 10.555 7.696 3.238 1.00 88.25 378 GLY A N 1
ATOM 2951 C CA . GLY A 1 378 ? 9.700 8.748 3.775 1.00 88.25 378 GLY A CA 1
ATOM 2952 C C . GLY A 1 378 ? 8.302 8.239 4.128 1.00 88.25 378 GLY A C 1
ATOM 2953 O O . GLY A 1 378 ? 7.828 8.471 5.232 1.00 88.25 378 GLY A O 1
ATOM 2954 N N . GLY A 1 379 ? 7.656 7.468 3.250 1.00 89.56 379 GLY A N 1
ATOM 2955 C CA . GLY A 1 379 ? 6.313 6.939 3.518 1.00 89.56 379 GLY A CA 1
ATOM 2956 C C . GLY A 1 379 ? 6.258 5.979 4.716 1.00 89.56 379 GLY A C 1
ATOM 2957 O O . GLY A 1 379 ? 5.393 6.102 5.591 1.00 89.56 379 GLY A O 1
ATOM 2958 N N . ILE A 1 380 ? 7.212 5.044 4.795 1.00 92.00 380 ILE A N 1
ATOM 2959 C CA . ILE A 1 380 ? 7.292 4.063 5.886 1.00 92.00 380 ILE A CA 1
ATOM 2960 C C . ILE A 1 380 ? 7.676 4.754 7.199 1.00 92.00 380 ILE A C 1
ATOM 2962 O O . ILE A 1 380 ? 7.039 4.493 8.217 1.00 92.00 380 ILE A O 1
ATOM 2966 N N . ALA A 1 381 ? 8.657 5.664 7.191 1.00 89.25 381 ALA A N 1
ATOM 2967 C CA . ALA A 1 381 ? 9.078 6.381 8.397 1.00 89.25 381 ALA A CA 1
ATOM 2968 C C . ALA A 1 381 ? 7.986 7.323 8.934 1.00 89.25 381 ALA A C 1
ATOM 2970 O O . ALA A 1 381 ? 7.809 7.416 10.149 1.00 89.25 381 ALA A O 1
ATOM 2971 N N . THR A 1 382 ? 7.198 7.952 8.053 1.00 95.19 382 THR A N 1
ATOM 2972 C CA . THR A 1 382 ? 6.017 8.735 8.445 1.00 95.19 382 THR A CA 1
ATOM 2973 C C . THR A 1 382 ? 5.011 7.859 9.187 1.00 95.19 382 THR A C 1
ATOM 2975 O O . THR A 1 382 ? 4.565 8.214 10.277 1.00 95.19 382 THR A O 1
ATOM 2978 N N . THR A 1 383 ? 4.690 6.688 8.628 1.00 93.31 383 THR A N 1
ATOM 2979 C CA . THR A 1 383 ? 3.739 5.748 9.242 1.00 93.31 383 THR A CA 1
ATOM 2980 C C . THR A 1 383 ? 4.270 5.186 10.561 1.00 93.31 383 THR A C 1
ATOM 2982 O O . THR A 1 383 ? 3.528 5.078 11.532 1.00 93.31 383 THR A O 1
ATOM 2985 N N . TRP A 1 384 ? 5.566 4.875 10.622 1.00 94.69 384 TRP A N 1
ATOM 2986 C CA . TRP A 1 384 ? 6.243 4.399 11.827 1.00 94.69 384 TRP A CA 1
ATOM 2987 C C . TRP A 1 384 ? 6.157 5.413 12.973 1.00 94.69 384 TRP A C 1
ATOM 2989 O O . TRP A 1 384 ? 5.735 5.060 14.074 1.00 94.69 384 TRP A O 1
ATOM 2999 N N . ALA A 1 385 ? 6.491 6.679 12.708 1.00 89.06 385 ALA A N 1
ATOM 3000 C CA . ALA A 1 385 ? 6.426 7.737 13.710 1.00 89.06 385 ALA A CA 1
ATOM 3001 C C . ALA A 1 385 ? 4.985 8.001 14.174 1.00 89.06 385 ALA A C 1
ATOM 3003 O O . ALA A 1 385 ? 4.743 8.156 15.370 1.00 89.06 385 ALA A O 1
ATOM 3004 N N . PHE A 1 386 ? 4.030 7.997 13.238 1.00 94.31 386 PHE A N 1
ATOM 3005 C CA . PHE A 1 386 ? 2.599 8.107 13.521 1.00 94.31 386 PHE A CA 1
ATOM 3006 C C . PHE A 1 386 ? 2.112 6.991 14.453 1.00 94.31 386 PHE A C 1
ATOM 3008 O O . PHE A 1 386 ? 1.554 7.279 15.510 1.00 94.31 386 PHE A O 1
ATOM 3015 N N . PHE A 1 387 ? 2.372 5.729 14.104 1.00 94.12 387 PHE A N 1
ATOM 3016 C CA . PHE A 1 387 ? 1.941 4.574 14.891 1.00 94.12 387 PHE A CA 1
ATOM 3017 C C . PHE A 1 387 ? 2.560 4.539 16.282 1.00 94.12 387 PHE A C 1
ATOM 3019 O O . PHE A 1 387 ? 1.831 4.355 17.255 1.00 94.12 387 PHE A O 1
ATOM 3026 N N . LEU A 1 388 ? 3.877 4.730 16.396 1.00 89.00 388 LEU A N 1
ATOM 3027 C CA . LEU A 1 388 ? 4.551 4.636 17.689 1.00 89.00 388 LEU A CA 1
ATOM 3028 C C . LEU A 1 388 ? 4.183 5.787 18.620 1.00 89.00 388 LEU A C 1
ATOM 3030 O O . LEU A 1 388 ? 3.873 5.541 19.783 1.00 89.00 388 LEU A O 1
ATOM 3034 N N . ALA A 1 389 ? 4.139 7.025 18.122 1.00 89.69 389 ALA A N 1
ATOM 3035 C CA . ALA A 1 389 ? 3.695 8.146 18.943 1.00 89.69 389 ALA A CA 1
ATOM 3036 C C . ALA A 1 389 ? 2.247 7.963 19.415 1.00 89.69 389 ALA A C 1
ATOM 3038 O O . ALA A 1 389 ? 1.947 8.242 20.574 1.00 89.69 389 ALA A O 1
ATOM 3039 N N . ARG A 1 390 ? 1.362 7.467 18.537 1.00 90.88 390 ARG A N 1
ATOM 3040 C CA . ARG A 1 390 ? -0.046 7.213 18.856 1.00 90.88 390 ARG A CA 1
ATOM 3041 C C . ARG A 1 390 ? -0.215 6.144 19.928 1.00 90.88 390 ARG A C 1
ATOM 3043 O O . ARG A 1 390 ? -0.953 6.367 20.879 1.00 90.88 390 ARG A O 1
ATOM 3050 N N . ILE A 1 391 ? 0.417 4.987 19.757 1.00 88.00 391 ILE A N 1
ATOM 3051 C CA . ILE A 1 391 ? 0.139 3.816 20.597 1.00 88.00 391 ILE A CA 1
ATOM 3052 C C . ILE A 1 391 ? 0.875 3.855 21.944 1.00 88.00 391 ILE A C 1
ATOM 3054 O O . ILE A 1 391 ? 0.413 3.240 22.901 1.00 88.00 391 ILE A O 1
ATOM 3058 N N . ILE A 1 392 ? 2.005 4.573 22.029 1.00 83.62 392 ILE A N 1
ATOM 3059 C CA . ILE A 1 392 ? 2.778 4.733 23.273 1.00 83.62 392 ILE A CA 1
ATOM 3060 C C . ILE A 1 392 ? 2.181 5.831 24.160 1.00 83.62 392 ILE A C 1
ATOM 3062 O O . ILE A 1 392 ? 2.208 5.710 25.385 1.00 83.62 392 ILE A O 1
ATOM 3066 N N . ALA A 1 393 ? 1.656 6.908 23.569 1.00 75.50 393 ALA A N 1
ATOM 3067 C CA . ALA A 1 393 ? 0.973 7.953 24.319 1.00 75.50 393 ALA A CA 1
ATOM 3068 C C . ALA A 1 393 ? -0.351 7.398 24.853 1.00 75.50 393 ALA A C 1
ATOM 3070 O O . ALA A 1 393 ? -1.317 7.388 24.102 1.00 75.50 393 ALA A O 1
ATOM 3071 N N . ASP A 1 394 ? -0.362 6.928 26.108 1.00 57.16 394 ASP A N 1
ATOM 3072 C CA . ASP A 1 394 ? -1.502 6.320 26.817 1.00 57.16 394 ASP A CA 1
ATOM 3073 C C . ASP A 1 394 ? -2.863 6.899 26.369 1.00 57.16 394 ASP A C 1
ATOM 3075 O O . ASP A 1 394 ? -3.317 7.929 26.888 1.00 57.16 394 ASP A O 1
ATOM 3079 N N . PRO A 1 395 ? -3.520 6.283 25.366 1.00 50.00 395 PRO A N 1
ATOM 3080 C CA . PRO A 1 395 ? -4.583 6.953 24.629 1.00 50.00 395 PRO A CA 1
ATOM 3081 C C . PRO A 1 395 ? -5.902 6.963 25.409 1.00 50.00 395 PRO A C 1
ATOM 3083 O O . PRO A 1 395 ? -6.864 7.578 24.961 1.00 50.00 395 PRO A O 1
ATOM 3086 N N . LEU A 1 396 ? -5.937 6.328 26.588 1.00 42.47 396 LEU A N 1
ATOM 3087 C CA . LEU A 1 396 ? -7.079 6.327 27.501 1.00 42.47 396 LEU A CA 1
ATOM 3088 C C . LEU A 1 396 ? -7.209 7.650 28.277 1.00 42.47 396 LEU A C 1
ATOM 3090 O O . LEU A 1 396 ? -8.310 7.997 28.697 1.00 42.47 396 LEU A O 1
ATOM 3094 N N . HIS A 1 397 ? -6.121 8.420 28.426 1.00 38.88 397 HIS A N 1
ATOM 3095 C CA . HIS A 1 397 ? -6.106 9.675 29.195 1.00 38.88 397 HIS A CA 1
ATOM 3096 C C . HIS A 1 397 ? -5.905 10.940 28.340 1.00 38.88 397 HIS A C 1
ATOM 3098 O O . HIS A 1 397 ? -5.943 12.056 28.866 1.00 38.88 397 HIS A O 1
ATOM 3104 N N . VAL A 1 398 ? -5.731 10.807 27.021 1.00 36.22 398 VAL A N 1
ATOM 3105 C CA . VAL A 1 398 ? -5.592 11.953 26.107 1.00 36.22 398 VAL A CA 1
ATOM 3106 C C . VAL A 1 398 ? -6.950 12.269 25.481 1.00 36.22 398 VAL A C 1
ATOM 3108 O O . VAL A 1 398 ? -7.453 11.517 24.650 1.00 36.22 398 VAL A O 1
ATOM 3111 N N . ARG A 1 399 ? -7.551 13.401 25.873 1.00 32.03 399 ARG A N 1
ATOM 3112 C CA . ARG A 1 399 ? -8.833 13.866 25.318 1.00 32.03 399 ARG A CA 1
ATOM 3113 C C . ARG A 1 399 ? -8.747 13.980 23.785 1.00 32.03 399 ARG A C 1
ATOM 3115 O O . ARG A 1 399 ? -7.809 14.612 23.293 1.00 32.03 399 ARG A O 1
ATOM 3122 N N . PRO A 1 400 ? -9.719 13.449 23.021 1.00 37.03 400 PRO A N 1
ATOM 3123 C CA . PRO A 1 400 ? -9.801 13.692 21.587 1.00 37.03 400 PRO A CA 1
ATOM 3124 C C . PRO A 1 400 ? -9.981 15.193 21.332 1.00 37.03 400 PRO A C 1
ATOM 3126 O O . PRO A 1 400 ? -10.987 15.783 21.714 1.00 37.03 400 PRO A O 1
ATOM 3129 N N . ILE A 1 401 ? -9.015 15.827 20.666 1.00 43.72 401 ILE A N 1
ATOM 3130 C CA . ILE A 1 401 ? -9.086 17.250 20.272 1.00 43.72 401 ILE A CA 1
ATOM 3131 C C . ILE A 1 401 ? -9.969 17.440 19.023 1.00 43.72 401 ILE A C 1
ATOM 3133 O O . ILE A 1 401 ? -10.109 18.550 18.518 1.00 43.72 401 ILE A O 1
ATOM 3137 N N . ALA A 1 402 ? -10.644 16.382 18.557 1.00 37.38 402 ALA A N 1
ATOM 3138 C CA . ALA A 1 402 ? -11.463 16.403 17.348 1.00 37.38 402 ALA A CA 1
ATOM 3139 C C . ALA A 1 402 ? -12.488 17.527 17.264 1.00 37.38 402 ALA A C 1
ATOM 3141 O O . ALA A 1 402 ? -12.703 18.066 16.183 1.00 37.38 402 ALA A O 1
ATOM 3142 N N . HIS A 1 403 ? -13.026 17.967 18.397 1.00 36.56 403 HIS A N 1
ATOM 3143 C CA . HIS A 1 403 ? -13.977 19.074 18.412 1.00 36.56 403 HIS A CA 1
ATOM 3144 C C . HIS A 1 403 ? -13.325 20.444 18.680 1.00 36.56 403 HIS A C 1
ATOM 3146 O O . HIS A 1 403 ? -13.842 21.470 18.257 1.00 36.56 403 HIS A O 1
ATOM 3152 N N . ALA A 1 404 ? -12.129 20.501 19.276 1.00 35.19 404 ALA A N 1
ATOM 3153 C CA . ALA A 1 404 ? -11.562 21.757 19.776 1.00 35.19 404 ALA A CA 1
ATOM 3154 C C . ALA A 1 404 ? -10.836 22.630 18.729 1.00 35.19 404 ALA A C 1
ATOM 3156 O O . ALA A 1 404 ? -10.504 23.765 19.046 1.00 35.19 404 ALA A O 1
ATOM 3157 N N . ILE A 1 405 ? -10.589 22.153 17.500 1.00 39.12 405 ILE A N 1
ATOM 3158 C CA . ILE A 1 405 ? -9.992 22.972 16.414 1.00 39.12 405 ILE A CA 1
ATOM 3159 C C . ILE A 1 405 ? -11.022 23.345 15.334 1.00 39.12 405 ILE A C 1
ATOM 3161 O O . ILE A 1 405 ? -10.857 24.357 14.649 1.00 39.12 405 ILE A O 1
ATOM 3165 N N . TRP A 1 406 ? -12.098 22.566 15.194 1.00 36.12 406 TRP A N 1
ATOM 3166 C CA . TRP A 1 406 ? -13.148 22.828 14.207 1.00 36.12 406 TRP A CA 1
ATOM 3167 C C . TRP A 1 406 ? -14.144 23.892 14.697 1.00 36.12 406 TRP A C 1
ATOM 3169 O O . TRP A 1 406 ? -14.445 24.836 13.963 1.00 36.12 406 TRP A O 1
ATOM 3179 N N . ASP A 1 407 ? -14.552 23.808 15.966 1.00 35.78 407 ASP A N 1
ATOM 3180 C CA . ASP A 1 407 ? -15.503 24.738 16.588 1.00 35.78 407 ASP A CA 1
ATOM 3181 C C . ASP A 1 407 ? -15.017 26.205 16.672 1.00 35.78 407 ASP A C 1
ATOM 3183 O O . ASP A 1 407 ? -15.822 27.102 16.405 1.00 35.78 407 ASP A O 1
ATOM 3187 N N . PRO A 1 408 ? -13.735 26.522 16.966 1.00 38.56 408 PRO A N 1
ATOM 3188 C CA . PRO A 1 408 ? -13.317 27.916 17.147 1.00 38.56 408 PRO A CA 1
ATOM 3189 C C . PRO A 1 408 ? -13.143 28.712 15.847 1.00 38.56 408 PRO A C 1
ATOM 3191 O O . PRO A 1 408 ? -13.158 29.941 15.886 1.00 38.56 408 PRO A O 1
ATOM 3194 N N . HIS A 1 409 ? -12.929 28.047 14.705 1.00 37.34 409 HIS A N 1
ATOM 3195 C CA . HIS A 1 409 ? -12.563 28.729 13.454 1.00 37.34 409 HIS A CA 1
ATOM 3196 C C . HIS A 1 409 ? -13.728 28.946 12.487 1.00 37.34 409 HIS A C 1
ATOM 3198 O O . HIS A 1 409 ? -13.679 29.885 11.694 1.00 37.34 409 HIS A O 1
ATOM 3204 N N . PHE A 1 410 ? -14.765 28.112 12.547 1.00 42.28 410 PHE A N 1
ATOM 3205 C CA . PHE A 1 410 ? -15.861 28.144 11.576 1.00 42.28 410 PHE A CA 1
ATOM 3206 C C . PHE A 1 410 ? -17.206 28.561 12.196 1.00 42.28 410 PHE A C 1
ATOM 3208 O O . PHE A 1 410 ? -18.063 29.091 11.486 1.00 42.28 410 PHE A O 1
ATOM 3215 N N . GLY A 1 411 ? -17.359 28.435 13.520 1.00 41.53 411 GLY A N 1
ATOM 3216 C CA . GLY A 1 411 ? -18.585 28.780 14.242 1.00 41.53 411 GLY A CA 1
ATOM 3217 C C . GLY A 1 411 ? -19.794 27.914 13.855 1.00 41.53 411 GLY A C 1
ATOM 3218 O O . GLY A 1 411 ? -19.797 27.219 12.838 1.00 41.53 411 GLY A O 1
ATOM 3219 N N . GLN A 1 412 ? -20.861 27.996 14.657 1.00 44.03 412 GLN A N 1
ATOM 3220 C CA . GLN A 1 412 ? -22.153 27.334 14.401 1.00 44.03 412 GLN A CA 1
ATOM 3221 C C . GLN A 1 412 ? -22.665 27.483 12.945 1.00 44.03 412 GLN A C 1
ATOM 3223 O O . GLN A 1 412 ? -23.091 26.485 12.364 1.00 44.03 412 GLN A O 1
ATOM 3228 N N . PRO A 1 413 ? -22.566 28.667 12.296 1.00 43.06 413 PRO A N 1
ATOM 3229 C CA . PRO A 1 413 ? -23.136 28.873 10.961 1.00 43.06 413 PRO A CA 1
ATOM 3230 C C . PRO A 1 413 ? -22.463 28.058 9.852 1.00 43.06 413 PRO A C 1
ATOM 3232 O O . PRO A 1 413 ? -23.118 27.646 8.899 1.00 43.06 413 PRO A O 1
ATOM 3235 N N . ALA A 1 414 ? -21.155 27.809 9.946 1.00 41.62 414 ALA A N 1
ATOM 3236 C CA . ALA A 1 414 ? -20.453 26.984 8.968 1.00 41.62 414 ALA A CA 1
ATOM 3237 C C . ALA A 1 414 ? -20.704 25.491 9.213 1.00 41.62 414 ALA A C 1
ATOM 3239 O O . ALA A 1 414 ? -20.873 24.738 8.257 1.00 41.62 414 ALA A O 1
ATOM 3240 N N . VAL A 1 415 ? -20.799 25.064 10.477 1.00 43.94 415 VAL A N 1
ATOM 3241 C CA . VAL A 1 415 ? -21.230 23.701 10.824 1.00 43.94 415 VAL A CA 1
ATOM 3242 C C . VAL A 1 415 ? -22.618 23.432 10.233 1.00 43.94 415 VAL A C 1
ATOM 3244 O O . VAL A 1 415 ? -22.792 22.427 9.557 1.00 43.94 415 VAL A O 1
ATOM 3247 N N . GLU A 1 416 ? -23.572 24.353 10.371 1.00 48.94 416 GLU A N 1
ATOM 3248 C CA . GLU A 1 416 ? -24.915 24.242 9.777 1.00 48.94 416 GLU A CA 1
ATOM 3249 C C . GLU A 1 416 ? -24.904 24.305 8.238 1.00 48.94 416 GLU A C 1
ATOM 3251 O O . GLU A 1 416 ? -25.647 23.579 7.577 1.00 48.94 416 GLU A O 1
ATOM 3256 N N . ALA A 1 417 ? -24.027 25.117 7.638 1.00 43.22 417 ALA A N 1
ATOM 3257 C CA . ALA A 1 417 ? -23.894 25.212 6.182 1.00 43.22 417 ALA A CA 1
ATOM 3258 C C . ALA A 1 417 ? -23.280 23.951 5.540 1.00 43.22 417 ALA A C 1
ATOM 3260 O O . ALA A 1 417 ? -23.628 23.612 4.405 1.00 43.22 417 ALA A O 1
ATOM 3261 N N . PHE A 1 418 ? -22.386 23.257 6.253 1.00 40.03 418 PHE A N 1
ATOM 3262 C CA . PHE A 1 418 ? -21.654 22.076 5.773 1.00 40.03 418 PHE A CA 1
ATOM 3263 C C . PHE A 1 418 ? -22.153 20.743 6.361 1.00 40.03 418 PHE A C 1
ATOM 3265 O O . PHE A 1 418 ? -21.632 19.690 6.002 1.00 40.03 418 PHE A O 1
ATOM 3272 N N . THR A 1 419 ? -23.166 20.756 7.228 1.00 43.12 419 THR A N 1
ATOM 3273 C CA . THR A 1 419 ? -23.792 19.556 7.808 1.00 43.12 419 THR A CA 1
ATOM 3274 C C . THR A 1 419 ? -25.259 19.533 7.395 1.00 43.12 419 THR A C 1
ATOM 3276 O O . THR A 1 419 ? -26.105 20.149 8.035 1.00 43.12 419 THR A O 1
ATOM 3279 N N . ARG A 1 420 ? -25.597 18.843 6.300 1.00 44.69 420 ARG A N 1
ATOM 3280 C CA . ARG A 1 420 ? -27.005 18.613 5.932 1.00 44.69 420 ARG A CA 1
ATOM 3281 C C . ARG A 1 420 ? -27.444 17.211 6.342 1.00 44.69 420 ARG A C 1
ATOM 3283 O O . ARG A 1 420 ? -26.743 16.243 6.080 1.00 44.69 420 ARG A O 1
ATOM 3290 N N . GLY A 1 421 ? -28.638 17.115 6.927 1.00 47.81 421 GLY A N 1
ATOM 3291 C CA . GLY A 1 421 ? -29.355 15.844 7.078 1.00 47.81 421 GLY A CA 1
ATOM 3292 C C . GLY A 1 421 ? -28.870 14.932 8.208 1.00 47.81 421 GLY A C 1
ATOM 3293 O O . GLY A 1 421 ? -28.690 13.743 7.983 1.00 47.81 421 GLY A O 1
ATOM 3294 N N . GLY A 1 422 ? -28.670 15.458 9.421 1.00 45.38 422 GLY A N 1
ATOM 3295 C CA . GLY A 1 422 ? -28.471 14.618 10.615 1.00 45.38 422 GLY A CA 1
ATOM 3296 C C . GLY A 1 422 ? -27.100 13.940 10.742 1.00 45.38 422 GLY A C 1
ATOM 3297 O O . GLY A 1 422 ? -26.948 13.034 11.557 1.00 45.38 422 GLY A O 1
ATOM 3298 N N . ALA A 1 423 ? -26.097 14.364 9.968 1.00 41.78 423 ALA A N 1
ATOM 3299 C CA . ALA A 1 423 ? -24.717 13.918 10.148 1.00 41.78 423 ALA A CA 1
ATOM 3300 C C . ALA A 1 423 ? -24.125 14.457 11.468 1.00 41.78 423 ALA A C 1
ATOM 3302 O O . ALA A 1 423 ? -24.349 15.608 11.834 1.00 41.78 423 ALA A O 1
ATOM 3303 N N . LEU A 1 424 ? -23.328 13.638 12.168 1.00 40.50 424 LEU A N 1
ATOM 3304 C CA . LEU A 1 424 ? -22.690 13.973 13.458 1.00 40.50 424 LEU A CA 1
ATOM 3305 C C . LEU A 1 424 ? -21.535 14.994 13.344 1.00 40.50 424 LEU A C 1
ATOM 3307 O O . LEU A 1 424 ? -20.836 15.252 14.319 1.00 40.50 424 LEU A O 1
ATOM 3311 N N . GLY A 1 425 ? -21.307 15.553 12.155 1.00 45.50 425 GLY A N 1
ATOM 3312 C CA . GLY A 1 425 ? -20.260 16.525 11.883 1.00 45.50 425 GLY A CA 1
ATOM 3313 C C . GLY A 1 425 ? -20.250 16.971 10.416 1.00 45.50 425 GLY A C 1
ATOM 3314 O O . GLY A 1 425 ? -20.957 16.397 9.584 1.00 45.50 425 GLY A O 1
ATOM 3315 N N . PRO A 1 426 ? -19.428 17.970 10.081 1.00 39.94 426 PRO A N 1
ATOM 3316 C CA . PRO A 1 426 ? -19.376 18.594 8.762 1.00 39.94 426 PRO A CA 1
ATOM 3317 C C . PRO A 1 426 ? -18.965 17.637 7.644 1.00 39.94 426 PRO A C 1
ATOM 3319 O O . PRO A 1 426 ? -17.924 16.976 7.699 1.00 39.94 426 PRO A O 1
ATOM 3322 N N . VAL A 1 427 ? -19.753 17.628 6.573 1.00 43.66 427 VAL A N 1
ATOM 3323 C CA . VAL A 1 427 ? -19.495 16.859 5.358 1.00 43.66 427 VAL A CA 1
ATOM 3324 C C . VAL A 1 427 ? -19.239 17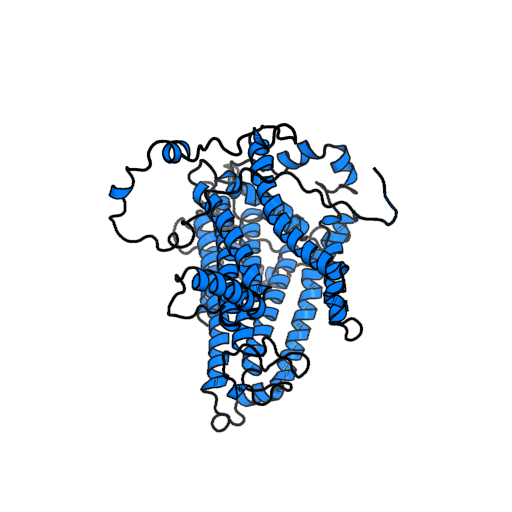.848 4.226 1.00 43.66 427 VAL A C 1
ATOM 3326 O O . VAL A 1 427 ? -20.151 18.347 3.573 1.00 43.66 427 VAL A O 1
ATOM 3329 N N . ASN A 1 428 ? -17.972 18.196 4.007 1.00 42.88 428 ASN A N 1
ATOM 3330 C CA . ASN A 1 428 ? -17.611 19.123 2.938 1.00 42.88 428 ASN A CA 1
ATOM 3331 C C . ASN A 1 428 ? -17.557 18.378 1.590 1.00 42.88 428 ASN A C 1
ATOM 3333 O O . ASN A 1 428 ? -16.817 17.404 1.445 1.00 42.88 428 ASN A O 1
ATOM 3337 N N . ILE A 1 429 ? -18.276 18.879 0.577 1.00 37.62 429 ILE A N 1
ATOM 3338 C CA . ILE A 1 429 ? -18.204 18.416 -0.823 1.00 37.62 429 ILE A CA 1
ATOM 3339 C C . ILE A 1 429 ? -16.753 18.389 -1.342 1.00 37.62 429 ILE A C 1
ATOM 3341 O O . ILE A 1 429 ? -16.419 17.533 -2.160 1.00 37.62 429 ILE A O 1
ATOM 3345 N N . ALA A 1 430 ? -15.866 19.249 -0.832 1.00 35.84 430 ALA A N 1
ATOM 3346 C CA . ALA A 1 430 ? -14.442 19.253 -1.182 1.00 35.84 430 ALA A CA 1
ATOM 3347 C C . ALA A 1 430 ? -13.684 17.967 -0.779 1.00 35.84 430 ALA A C 1
ATOM 3349 O O . ALA A 1 430 ? -12.683 17.640 -1.412 1.00 35.84 430 ALA A O 1
ATOM 3350 N N . TYR A 1 431 ? -14.169 17.222 0.225 1.00 38.75 431 TYR A N 1
ATOM 3351 C CA . TYR A 1 431 ? -13.627 15.916 0.637 1.00 38.75 431 TYR A CA 1
ATOM 3352 C C . TYR A 1 431 ? -14.456 14.731 0.125 1.00 38.75 431 TYR A C 1
ATOM 3354 O O . TYR A 1 431 ? -14.084 13.581 0.346 1.00 38.75 431 TYR A O 1
ATOM 3362 N N . SER A 1 432 ? -15.567 14.993 -0.569 1.00 41.00 432 SER A N 1
ATOM 3363 C CA . SER A 1 432 ? -16.378 13.937 -1.168 1.00 41.00 432 SER A CA 1
ATOM 3364 C C . SER A 1 432 ? -15.633 13.267 -2.327 1.00 41.00 432 SER A C 1
ATOM 3366 O O . SER A 1 432 ? -14.905 13.911 -3.093 1.00 41.00 432 SER A O 1
ATOM 3368 N N . GLY A 1 433 ? -15.868 11.965 -2.510 1.00 37.09 433 GLY A N 1
ATOM 3369 C CA . GLY A 1 433 ? -15.338 11.184 -3.630 1.00 37.09 433 GLY A CA 1
ATOM 3370 C C . GLY A 1 433 ? -15.745 11.704 -5.018 1.00 37.09 433 GLY A C 1
ATOM 3371 O O . GLY A 1 433 ? -15.248 11.195 -6.014 1.00 37.09 433 GLY A O 1
ATOM 3372 N N . VAL A 1 434 ? -16.581 12.746 -5.118 1.00 40.28 434 VAL A N 1
ATOM 3373 C CA . VAL A 1 434 ? -16.955 13.421 -6.371 1.00 40.28 434 VAL A CA 1
ATOM 3374 C C . VAL A 1 434 ? -15.739 14.042 -7.067 1.00 40.28 434 VAL A C 1
ATOM 3376 O O . VAL A 1 434 ? -15.593 13.898 -8.279 1.00 40.28 434 VAL A O 1
ATOM 3379 N N . TYR A 1 435 ? -14.817 14.675 -6.329 1.00 39.84 435 TYR A N 1
ATOM 3380 C CA . TYR A 1 435 ? -13.574 15.189 -6.925 1.00 39.84 435 TYR A CA 1
ATOM 3381 C C . TYR A 1 435 ? -12.668 14.050 -7.397 1.00 39.84 435 TYR A C 1
ATOM 3383 O O . TYR A 1 435 ? -12.120 14.110 -8.496 1.00 39.84 435 TYR A O 1
ATOM 3391 N N . GLN A 1 436 ? -12.554 12.985 -6.601 1.00 41.84 436 GLN A N 1
ATOM 3392 C CA . GLN A 1 436 ? -11.779 11.794 -6.956 1.00 41.84 436 GLN A CA 1
ATOM 3393 C C . GLN A 1 436 ? -12.367 11.113 -8.201 1.00 41.84 436 GLN A C 1
ATOM 3395 O O . GLN A 1 436 ? -11.616 10.781 -9.113 1.00 41.84 436 GLN A O 1
ATOM 3400 N N . TRP A 1 437 ? -13.698 11.021 -8.294 1.00 42.84 437 TRP A N 1
ATOM 3401 C CA . TRP A 1 437 ? -14.446 10.533 -9.451 1.00 42.84 437 TRP A CA 1
ATOM 3402 C C . TRP A 1 437 ? -14.141 11.354 -10.710 1.00 42.84 437 TRP A C 1
ATOM 3404 O O . TRP A 1 437 ? -13.750 10.771 -11.725 1.00 42.84 437 TRP A O 1
ATOM 3414 N N . TRP A 1 438 ? -14.186 12.691 -10.625 1.00 40.91 438 TRP A N 1
ATOM 3415 C CA . TRP A 1 438 ? -13.772 13.587 -11.712 1.00 40.91 438 TRP A CA 1
ATOM 3416 C C . TRP A 1 438 ? -12.304 13.405 -12.112 1.00 40.91 438 TRP A C 1
ATOM 3418 O O . TRP A 1 438 ? -12.010 13.399 -13.307 1.00 40.91 438 TRP A O 1
ATOM 3428 N N . TYR A 1 439 ? -11.388 13.185 -11.163 1.00 43.41 439 TYR A N 1
ATOM 3429 C CA . TYR A 1 439 ? -9.985 12.873 -11.465 1.00 43.41 439 TYR A CA 1
ATOM 3430 C C . TYR A 1 439 ? -9.821 11.519 -12.172 1.00 43.41 439 TYR A C 1
ATOM 3432 O O . TYR A 1 439 ? -9.049 11.428 -13.126 1.00 43.41 439 TYR A O 1
ATOM 3440 N N . THR A 1 440 ? -10.566 10.478 -11.784 1.00 45.69 440 THR A N 1
ATOM 3441 C CA . THR A 1 440 ? -10.577 9.187 -12.502 1.00 45.69 440 THR A CA 1
ATOM 3442 C C . THR A 1 440 ? -11.171 9.299 -13.903 1.00 45.69 440 THR A C 1
ATOM 3444 O O . THR A 1 440 ? -10.628 8.706 -14.833 1.00 45.69 440 THR A O 1
ATOM 3447 N N . ILE A 1 441 ? -12.237 10.084 -14.088 1.00 46.09 441 ILE A N 1
ATOM 3448 C CA . ILE A 1 441 ? -12.821 10.350 -15.411 1.00 46.09 441 ILE A CA 1
ATOM 3449 C C . ILE A 1 441 ? -11.850 11.154 -16.270 1.00 46.09 441 ILE A C 1
ATOM 3451 O O . ILE A 1 441 ? -11.632 10.804 -17.426 1.00 46.09 441 ILE A O 1
ATOM 3455 N N . ALA A 1 442 ? -11.217 12.188 -15.716 1.00 44.62 442 ALA A N 1
ATOM 3456 C CA . ALA A 1 442 ? -10.204 12.970 -16.411 1.00 44.62 442 ALA A CA 1
ATOM 3457 C C . ALA A 1 442 ? -8.997 12.101 -16.797 1.00 44.62 442 ALA A C 1
ATOM 3459 O O . ALA A 1 442 ? -8.526 12.185 -17.931 1.00 44.62 442 ALA A O 1
ATOM 3460 N N . GLY A 1 443 ? -8.537 11.219 -15.903 1.00 40.81 443 GLY A N 1
ATOM 3461 C CA . GLY A 1 443 ? -7.483 10.243 -16.181 1.00 40.81 443 GLY A CA 1
ATOM 3462 C C . GLY A 1 443 ? -7.874 9.246 -17.276 1.00 40.81 443 GLY A C 1
ATOM 3463 O O . GLY A 1 443 ? -7.094 9.003 -18.194 1.00 40.81 443 GLY A O 1
ATOM 3464 N N . TRP A 1 444 ? -9.103 8.724 -17.242 1.00 54.72 444 TRP A N 1
ATOM 3465 C CA . TRP A 1 444 ? -9.645 7.846 -18.282 1.00 54.72 444 TRP A CA 1
ATOM 3466 C C . TRP A 1 444 ? -9.795 8.559 -19.635 1.00 54.72 444 TRP A C 1
ATOM 3468 O O . TRP A 1 444 ? -9.441 7.987 -20.666 1.00 54.72 444 TRP A O 1
ATOM 3478 N N . LEU A 1 445 ? -10.240 9.820 -19.643 1.00 46.62 445 LEU A N 1
ATOM 3479 C CA . LEU A 1 445 ? -10.334 10.657 -20.842 1.00 46.62 445 LEU A CA 1
ATOM 3480 C C . LEU A 1 445 ? -8.952 10.910 -21.457 1.00 46.62 445 LEU A C 1
ATOM 3482 O O . LEU A 1 445 ? -8.808 10.778 -22.667 1.00 46.62 445 LEU A O 1
ATOM 3486 N N . HIS A 1 446 ? -7.916 11.164 -20.652 1.00 45.75 446 HIS A N 1
ATOM 3487 C CA . HIS A 1 446 ? -6.536 11.337 -21.137 1.00 45.75 446 HIS A CA 1
ATOM 3488 C C . HIS A 1 446 ? -5.931 10.062 -21.756 1.00 45.75 446 HIS A C 1
ATOM 3490 O O . HIS A 1 446 ? -4.978 10.145 -22.535 1.00 45.75 446 HIS A O 1
ATOM 3496 N N . LEU A 1 447 ? -6.475 8.883 -21.436 1.00 45.03 447 LEU A N 1
ATOM 3497 C CA . LEU A 1 447 ? -6.075 7.603 -22.029 1.00 45.03 447 LEU A CA 1
ATOM 3498 C C . LEU A 1 447 ? -6.786 7.313 -23.361 1.00 45.03 447 LEU A C 1
ATOM 3500 O O . LEU A 1 447 ? -6.373 6.406 -24.088 1.00 45.03 447 LEU A O 1
ATOM 3504 N N . GLN A 1 448 ? -7.816 8.086 -23.720 1.00 50.28 448 GLN A N 1
ATOM 3505 C CA . GLN A 1 448 ? -8.501 7.944 -25.000 1.00 50.28 448 GLN A CA 1
ATOM 3506 C C . GLN A 1 448 ? -7.632 8.505 -26.142 1.00 50.28 448 GLN A C 1
ATOM 3508 O O . GLN A 1 448 ? -7.152 9.638 -26.051 1.00 50.28 448 GLN A O 1
ATOM 3513 N N . PRO A 1 449 ? -7.471 7.786 -27.273 1.00 48.59 449 PRO A N 1
ATOM 3514 C CA . PRO A 1 449 ? -6.634 8.220 -28.400 1.00 48.59 449 PRO A CA 1
ATOM 3515 C C . PRO A 1 449 ? -6.977 9.614 -28.943 1.00 48.59 449 PRO A C 1
ATOM 3517 O O . PRO A 1 449 ? -6.105 10.311 -29.451 1.00 48.59 449 PRO A O 1
ATOM 3520 N N . LYS A 1 450 ? -8.246 10.017 -28.809 1.00 48.12 450 LYS A N 1
ATOM 3521 C CA . LYS A 1 450 ? -8.795 11.291 -29.288 1.00 48.12 450 LYS A CA 1
ATOM 3522 C C . LYS A 1 450 ? -8.417 12.501 -28.417 1.00 48.12 450 LYS A C 1
ATOM 3524 O O . LYS A 1 450 ? -8.555 13.626 -28.878 1.00 48.12 450 LYS A O 1
ATOM 3529 N N . TRP A 1 451 ? -7.944 12.270 -27.190 1.00 50.22 451 TRP A N 1
ATOM 3530 C CA . TRP A 1 451 ? -7.698 13.297 -26.166 1.00 50.22 451 TRP A CA 1
ATOM 3531 C C . TRP A 1 451 ? -6.255 13.274 -25.631 1.00 50.22 451 TRP A C 1
ATOM 3533 O O . TRP A 1 451 ? -5.955 13.879 -24.604 1.00 50.22 451 TRP A O 1
ATOM 3543 N N . LYS A 1 452 ? -5.339 12.587 -26.330 1.00 46.78 452 LYS A N 1
ATOM 3544 C CA . LYS A 1 452 ? -3.904 12.607 -26.015 1.00 46.78 452 LYS A CA 1
ATOM 3545 C C . LYS A 1 452 ? -3.358 14.042 -26.125 1.00 46.78 452 LYS A C 1
ATOM 3547 O O . LYS A 1 452 ? -3.503 14.646 -27.189 1.00 46.78 452 LYS A O 1
ATOM 3552 N N . PRO A 1 453 ? -2.684 14.581 -25.093 1.00 47.59 453 PRO A N 1
ATOM 3553 C CA . PRO A 1 453 ? -2.128 15.927 -25.160 1.00 47.59 453 PRO A CA 1
ATOM 3554 C C . PRO A 1 453 ? -0.994 15.990 -26.192 1.00 47.59 453 PRO A C 1
ATOM 3556 O O . PRO A 1 453 ? -0.061 15.185 -26.182 1.00 47.59 453 PRO A O 1
ATOM 3559 N N . SER A 1 454 ? -1.088 16.949 -27.111 1.00 56.41 454 SER A N 1
ATOM 3560 C CA . SER A 1 454 ? -0.080 17.226 -28.135 1.00 56.41 454 SER A CA 1
ATOM 3561 C C . SER A 1 454 ? 1.114 17.992 -27.552 1.00 56.41 454 SER A C 1
ATOM 3563 O O . SER A 1 454 ? 1.027 18.630 -26.507 1.00 56.41 454 SER A O 1
ATOM 3565 N N . VAL A 1 455 ? 2.240 18.029 -28.268 1.00 51.50 455 VAL A N 1
ATOM 3566 C CA . VAL A 1 455 ? 3.407 18.855 -27.886 1.00 51.50 455 VAL A CA 1
ATOM 3567 C C . VAL A 1 455 ? 3.060 20.355 -27.816 1.00 51.50 455 VAL A C 1
ATOM 3569 O O . VAL A 1 455 ? 3.685 21.101 -27.064 1.00 51.50 455 VAL A O 1
ATOM 3572 N N . SER A 1 456 ? 2.033 20.812 -28.544 1.00 52.97 456 SER A N 1
ATOM 3573 C CA . SER A 1 456 ? 1.520 22.185 -28.432 1.00 52.97 456 SER A CA 1
ATOM 3574 C C . SER A 1 456 ? 0.826 22.464 -27.094 1.00 52.97 456 SER A C 1
ATOM 3576 O O . SER A 1 456 ? 0.845 23.606 -26.644 1.00 52.97 456 SER A O 1
ATOM 3578 N N . TRP A 1 457 ? 0.294 21.440 -26.416 1.00 50.06 457 TRP A N 1
ATOM 3579 C CA . TRP A 1 457 ? -0.327 21.571 -25.098 1.00 50.06 457 TRP A CA 1
ATOM 3580 C C . TRP A 1 457 ? 0.685 22.032 -24.041 1.00 50.06 457 TRP A C 1
ATOM 3582 O O . TRP A 1 457 ? 0.419 22.994 -23.335 1.00 50.06 457 TRP A O 1
ATOM 3592 N N . PHE A 1 458 ? 1.894 21.460 -24.011 1.00 45.22 458 PHE A N 1
ATOM 3593 C CA . PHE A 1 458 ? 2.962 21.870 -23.080 1.00 45.22 458 PHE A CA 1
ATOM 3594 C C . PHE A 1 458 ? 3.555 23.259 -23.372 1.00 45.22 458 PHE A C 1
ATOM 3596 O O . PHE A 1 458 ? 4.197 23.856 -22.510 1.00 45.22 458 PHE A O 1
ATOM 3603 N N . LYS A 1 459 ? 3.344 23.787 -24.583 1.00 47.12 459 LYS A N 1
ATOM 3604 C CA . LYS A 1 459 ? 3.721 25.162 -24.950 1.00 47.12 459 LYS A CA 1
ATOM 3605 C C . LYS A 1 459 ? 2.637 26.183 -24.586 1.00 47.12 459 LYS A C 1
ATOM 3607 O O . LYS A 1 459 ? 2.907 27.382 -24.618 1.00 47.12 459 LYS A O 1
ATOM 3612 N N . ASN A 1 460 ? 1.435 25.727 -24.228 1.00 53.84 460 ASN A N 1
ATOM 3613 C CA . ASN A 1 460 ? 0.322 26.582 -23.833 1.00 53.84 460 ASN A CA 1
ATOM 3614 C C . ASN A 1 460 ? 0.522 27.103 -22.392 1.00 53.84 460 ASN A C 1
ATOM 3616 O O . ASN A 1 460 ? 0.866 26.351 -21.477 1.00 53.84 460 ASN A O 1
ATOM 3620 N N . ALA A 1 461 ? 0.295 28.403 -22.181 1.00 41.66 461 ALA A N 1
ATOM 3621 C CA . ALA A 1 461 ? 0.407 29.062 -20.881 1.00 41.66 461 ALA A CA 1
ATOM 3622 C C . ALA A 1 461 ? -0.501 28.436 -19.808 1.00 41.66 461 ALA A C 1
ATOM 3624 O O . ALA A 1 461 ? -0.103 28.354 -18.651 1.00 41.66 461 ALA A O 1
ATOM 3625 N N . GLU A 1 462 ? -1.657 27.915 -20.208 1.00 40.97 462 GLU A N 1
ATOM 3626 C CA . GLU A 1 462 ? -2.622 27.248 -19.329 1.00 40.97 462 GLU A CA 1
ATOM 3627 C C . GLU A 1 462 ? -2.122 25.880 -18.816 1.00 40.97 462 GLU A C 1
ATOM 3629 O O . GLU A 1 462 ? -2.320 25.522 -17.659 1.00 40.97 462 GLU A O 1
ATOM 3634 N N . SER A 1 463 ? -1.364 25.135 -19.629 1.00 42.19 463 SER A N 1
ATOM 3635 C CA . SER A 1 463 ? -0.715 23.879 -19.214 1.00 42.19 463 SER A CA 1
ATOM 3636 C C . SER A 1 463 ? 0.419 24.122 -18.210 1.00 42.19 463 SER A C 1
ATOM 3638 O O . SER A 1 463 ? 0.546 23.405 -17.215 1.00 42.19 463 SER A O 1
ATOM 3640 N N . ARG A 1 464 ? 1.200 25.194 -18.407 1.00 49.09 464 ARG A N 1
ATOM 3641 C CA . ARG A 1 464 ? 2.194 25.649 -17.418 1.00 49.09 464 ARG A CA 1
ATOM 3642 C C . ARG A 1 464 ? 1.533 26.101 -16.120 1.00 49.09 464 ARG A C 1
ATOM 3644 O O . ARG A 1 464 ? 2.069 25.825 -15.054 1.00 49.09 464 ARG A O 1
ATOM 3651 N N . LEU A 1 465 ? 0.362 26.735 -16.202 1.00 42.00 465 LEU A N 1
ATOM 3652 C CA . LEU A 1 465 ? -0.433 27.099 -15.032 1.00 42.00 465 LEU A CA 1
ATOM 3653 C C . LEU A 1 465 ? -0.893 25.852 -14.263 1.00 42.00 465 LEU A C 1
ATOM 3655 O O . LEU A 1 465 ? -0.778 25.831 -13.046 1.00 42.00 465 LEU A O 1
ATOM 3659 N N . ASN A 1 466 ? -1.290 24.779 -14.953 1.00 45.38 466 ASN A N 1
ATOM 3660 C CA . ASN A 1 466 ? -1.617 23.488 -14.333 1.00 45.38 466 ASN A CA 1
ATOM 3661 C C . ASN A 1 466 ? -0.389 22.779 -13.720 1.00 45.38 466 ASN A C 1
ATOM 3663 O O . ASN A 1 466 ? -0.492 22.151 -12.666 1.00 45.38 466 ASN A O 1
ATOM 3667 N N . HIS A 1 467 ? 0.799 22.926 -14.314 1.00 43.81 467 HIS A N 1
ATOM 3668 C CA . HIS A 1 467 ? 2.060 22.461 -13.722 1.00 43.81 467 HIS A CA 1
ATOM 3669 C C . HIS A 1 467 ? 2.449 23.277 -12.476 1.00 43.81 467 HIS A C 1
ATOM 3671 O O . HIS A 1 467 ? 2.824 22.701 -11.453 1.00 43.81 467 HIS A O 1
ATOM 3677 N N . HIS A 1 468 ? 2.266 24.599 -12.513 1.00 43.47 468 HIS A N 1
ATOM 3678 C CA . HIS A 1 468 ? 2.357 25.463 -11.337 1.00 43.47 468 HIS A CA 1
ATOM 3679 C C . HIS A 1 468 ? 1.276 25.157 -10.302 1.00 43.47 468 HIS A C 1
ATOM 3681 O O . HIS A 1 468 ? 1.568 25.277 -9.122 1.00 43.47 468 HIS A O 1
ATOM 3687 N N . LEU A 1 469 ? 0.093 24.679 -10.701 1.00 42.00 469 LEU A N 1
ATOM 3688 C CA . LEU A 1 469 ? -0.939 24.175 -9.795 1.00 42.00 469 LEU A CA 1
ATOM 3689 C C . LEU A 1 469 ? -0.448 22.921 -9.052 1.00 42.00 469 LEU A C 1
ATOM 3691 O O . LEU A 1 469 ? -0.649 22.811 -7.851 1.00 42.00 469 LEU A O 1
ATOM 3695 N N . SER A 1 470 ? 0.290 22.021 -9.721 1.00 47.72 470 SER A N 1
ATOM 3696 C CA . SER A 1 470 ? 0.975 20.890 -9.061 1.00 47.72 470 SER A CA 1
ATOM 3697 C C . SER A 1 470 ? 2.095 21.344 -8.112 1.00 47.72 470 SER A C 1
ATOM 3699 O O . SER A 1 470 ? 2.256 20.787 -7.028 1.00 47.72 470 SER A O 1
ATOM 3701 N N . GLY A 1 471 ? 2.809 22.419 -8.469 1.00 41.31 471 GLY A N 1
ATOM 3702 C CA . GLY A 1 471 ? 3.738 23.109 -7.574 1.00 41.31 471 GLY A CA 1
ATOM 3703 C C . GLY A 1 471 ? 3.026 23.746 -6.378 1.00 41.31 471 GLY A C 1
ATOM 3704 O O . GLY A 1 471 ? 3.500 23.616 -5.259 1.00 41.31 471 GLY A O 1
ATOM 3705 N N . LEU A 1 472 ? 1.853 24.348 -6.586 1.00 43.84 472 LEU A N 1
ATOM 3706 C CA . LEU A 1 472 ? 0.957 24.891 -5.563 1.00 43.84 472 LEU A CA 1
ATOM 3707 C C . LEU A 1 472 ? 0.398 23.794 -4.656 1.00 43.84 472 LEU A C 1
ATOM 3709 O O . LEU A 1 472 ? 0.241 24.047 -3.471 1.00 43.84 472 LEU A O 1
ATOM 3713 N N . PHE A 1 473 ? 0.182 22.573 -5.151 1.00 42.97 473 PHE A N 1
ATOM 3714 C CA . PHE A 1 473 ? -0.126 21.413 -4.311 1.00 42.97 473 PHE A CA 1
ATOM 3715 C C . PHE A 1 473 ? 1.092 20.975 -3.469 1.00 42.97 473 PHE A C 1
ATOM 3717 O O . PHE A 1 473 ? 0.938 20.673 -2.289 1.00 42.97 473 PHE A O 1
ATOM 3724 N N . GLY A 1 474 ? 2.320 21.043 -3.992 1.00 41.31 474 GLY A N 1
ATOM 3725 C CA . GLY A 1 474 ? 3.540 20.866 -3.183 1.00 41.31 474 GLY A CA 1
ATOM 3726 C C . GLY A 1 474 ? 3.738 21.973 -2.134 1.00 41.31 474 GLY A C 1
ATOM 3727 O O . GLY A 1 474 ? 4.048 21.700 -0.973 1.00 41.31 474 GLY A O 1
ATOM 3728 N N . VAL A 1 475 ? 3.466 23.227 -2.508 1.00 43.78 475 VAL A N 1
ATOM 3729 C CA . VAL A 1 475 ? 3.422 24.375 -1.589 1.00 43.78 475 VAL A CA 1
ATOM 3730 C C . VAL A 1 475 ? 2.258 24.235 -0.613 1.00 43.78 475 VAL A C 1
ATOM 3732 O O . VAL A 1 475 ? 2.387 24.685 0.513 1.00 43.78 475 VAL A O 1
ATOM 3735 N N . SER A 1 476 ? 1.165 23.555 -0.967 1.00 42.06 476 SER A N 1
ATOM 3736 C CA . SER A 1 476 ? 0.050 23.303 -0.053 1.00 42.06 476 SER A CA 1
ATOM 3737 C C . SER A 1 476 ? 0.446 22.359 1.077 1.00 42.06 476 SER A C 1
ATOM 3739 O O . SER A 1 476 ? 0.002 22.572 2.194 1.00 42.06 476 SER A O 1
ATOM 3741 N N . SER A 1 477 ? 1.367 21.410 0.862 1.00 42.25 477 SER A N 1
ATOM 3742 C CA . SER A 1 477 ? 1.955 20.627 1.959 1.00 42.25 477 SER A CA 1
ATOM 3743 C C . SER A 1 477 ? 2.881 21.463 2.848 1.00 42.25 477 SER A C 1
ATOM 3745 O O . SER A 1 477 ? 2.875 21.284 4.066 1.00 42.25 477 SER A O 1
ATOM 3747 N N . LEU A 1 478 ? 3.640 22.410 2.284 1.00 44.50 478 LEU A N 1
ATOM 3748 C CA . LEU A 1 478 ? 4.453 23.357 3.065 1.00 44.50 478 LEU A CA 1
ATOM 3749 C C . LEU A 1 478 ? 3.588 24.377 3.817 1.00 44.50 478 LEU A C 1
ATOM 3751 O O . LEU A 1 478 ? 3.875 24.686 4.966 1.00 44.50 478 LEU A O 1
ATOM 3755 N N . ALA A 1 479 ? 2.505 24.853 3.207 1.00 47.56 479 ALA A N 1
ATOM 3756 C CA . ALA A 1 479 ? 1.519 25.744 3.804 1.00 47.56 479 ALA A CA 1
ATOM 3757 C C . ALA A 1 479 ? 0.677 25.013 4.854 1.00 47.56 479 ALA A C 1
ATOM 3759 O O . ALA A 1 479 ? 0.356 25.599 5.878 1.00 47.56 479 ALA A O 1
ATOM 3760 N N . TRP A 1 480 ? 0.385 23.726 4.654 1.00 47.16 480 TRP A N 1
ATOM 3761 C CA . TRP A 1 480 ? -0.248 22.860 5.646 1.00 47.16 480 TRP A CA 1
ATOM 3762 C C . TRP A 1 480 ? 0.681 22.617 6.833 1.00 47.16 480 TRP A C 1
ATOM 3764 O O . TRP A 1 480 ? 0.270 22.766 7.977 1.00 47.16 480 TRP A O 1
ATOM 3774 N N . THR A 1 481 ? 1.962 22.350 6.576 1.00 45.03 481 THR A N 1
ATOM 3775 C CA . THR A 1 481 ? 2.990 22.253 7.624 1.00 45.03 481 THR A CA 1
ATOM 3776 C C . THR A 1 481 ? 3.141 23.584 8.365 1.00 45.03 481 THR A C 1
ATOM 3778 O O . THR A 1 481 ? 3.154 23.610 9.591 1.00 45.03 481 THR A O 1
ATOM 3781 N N . GLY A 1 482 ? 3.167 24.706 7.642 1.00 49.31 482 GLY A N 1
ATOM 3782 C CA . GLY A 1 482 ? 3.176 26.049 8.216 1.00 49.31 482 GLY A CA 1
ATOM 3783 C C . GLY A 1 482 ? 1.923 26.340 9.043 1.00 49.31 482 GLY A C 1
ATOM 3784 O O . GLY A 1 482 ? 2.028 26.883 10.135 1.00 49.31 482 GLY A O 1
ATOM 3785 N N . HIS A 1 483 ? 0.746 25.919 8.585 1.00 49.00 483 HIS A N 1
ATOM 3786 C CA . HIS A 1 483 ? -0.509 26.043 9.323 1.00 49.00 483 HIS A CA 1
ATOM 3787 C C . HIS A 1 483 ? -0.497 25.197 10.602 1.00 49.00 483 HIS A C 1
ATOM 3789 O O . HIS A 1 483 ? -0.877 25.684 11.666 1.00 49.00 483 HIS A O 1
ATOM 3795 N N . LEU A 1 484 ? 0.010 23.963 10.540 1.00 47.41 484 LEU A N 1
ATOM 3796 C CA . LEU A 1 484 ? 0.182 23.121 11.721 1.00 47.41 484 LEU A CA 1
ATOM 3797 C C . LEU A 1 484 ? 1.113 23.788 12.746 1.00 47.41 484 LEU A C 1
ATOM 3799 O O . LEU A 1 484 ? 0.759 23.885 13.918 1.00 47.41 484 LEU A O 1
ATOM 3803 N N . VAL A 1 485 ? 2.261 24.308 12.303 1.00 51.16 485 VAL A N 1
ATOM 3804 C CA . VAL A 1 485 ? 3.288 24.899 13.177 1.00 51.16 485 VAL A CA 1
ATOM 3805 C C . VAL A 1 485 ? 2.871 26.251 13.756 1.00 51.16 485 VAL A C 1
ATOM 3807 O O . VAL A 1 485 ? 3.038 26.480 14.951 1.00 51.16 485 VAL A O 1
ATOM 3810 N N . HIS A 1 486 ? 2.333 27.144 12.930 1.00 48.59 486 HIS A N 1
ATOM 3811 C CA . HIS A 1 486 ? 2.068 28.532 13.314 1.00 48.59 486 HIS A CA 1
ATOM 3812 C C . HIS A 1 486 ? 0.648 28.774 13.819 1.00 48.59 486 HIS A C 1
ATOM 3814 O O . HIS A 1 486 ? 0.412 29.802 14.440 1.00 48.59 486 HIS A O 1
ATOM 3820 N N . VAL A 1 487 ? -0.297 27.867 13.558 1.00 51.28 487 VAL A N 1
ATOM 3821 C CA . VAL A 1 487 ? -1.714 28.082 13.893 1.00 51.28 487 VAL A CA 1
ATOM 3822 C C . VAL A 1 487 ? -2.260 26.947 14.753 1.00 51.28 487 VAL A C 1
ATOM 3824 O O . VAL A 1 487 ? -2.755 27.204 15.849 1.00 51.28 487 VAL A O 1
ATOM 3827 N N . ALA A 1 488 ? -2.128 25.688 14.321 1.00 48.19 488 ALA A N 1
ATOM 3828 C CA . ALA A 1 488 ? -2.716 24.560 15.048 1.00 48.19 488 ALA A CA 1
ATOM 3829 C C . ALA A 1 488 ? -2.011 24.273 16.388 1.00 48.19 488 ALA A C 1
ATOM 3831 O O . ALA A 1 488 ? -2.682 24.031 17.391 1.00 48.19 488 ALA A O 1
ATOM 3832 N N . ILE A 1 489 ? -0.672 24.332 16.432 1.00 51.59 489 ILE A N 1
ATOM 3833 C CA . ILE A 1 489 ? 0.105 24.114 17.663 1.00 51.59 489 ILE A CA 1
ATOM 3834 C C . ILE A 1 489 ? -0.188 25.201 18.718 1.00 51.59 489 ILE A C 1
ATOM 3836 O O . ILE A 1 489 ? -0.550 24.824 19.835 1.00 51.59 489 ILE A O 1
ATOM 3840 N N . PRO A 1 490 ? -0.116 26.514 18.414 1.00 50.81 490 PRO A N 1
ATOM 3841 C CA . PRO A 1 490 ? -0.522 27.562 19.357 1.00 50.81 490 PRO A CA 1
ATOM 3842 C C . PRO A 1 490 ? -1.999 27.466 19.775 1.00 50.81 490 PRO A C 1
ATOM 3844 O O . PRO A 1 490 ? -2.303 27.502 20.968 1.00 50.81 490 PRO A O 1
ATOM 3847 N N . GLY A 1 491 ? -2.911 27.219 18.824 1.00 49.59 491 GLY A N 1
ATOM 3848 C CA . GLY A 1 491 ? -4.344 27.054 19.098 1.00 49.59 491 GLY A CA 1
ATOM 3849 C C . GLY A 1 491 ? -4.648 25.908 20.069 1.00 49.59 491 GLY A C 1
ATOM 3850 O O . GLY A 1 491 ? -5.438 26.067 20.997 1.00 49.59 491 GLY A O 1
ATOM 3851 N N . SER A 1 492 ? -3.946 24.777 19.938 1.00 45.84 492 SER A N 1
ATOM 3852 C CA . SER A 1 492 ? -4.070 23.639 20.865 1.00 45.84 492 SER A CA 1
ATOM 3853 C C . SER A 1 492 ? -3.590 23.932 22.295 1.00 45.84 492 SER A C 1
ATOM 3855 O O . SER A 1 492 ? -3.920 23.187 23.214 1.00 45.84 492 SER A O 1
ATOM 3857 N N . ARG A 1 493 ? -2.836 25.021 22.496 1.00 50.72 493 ARG A N 1
ATOM 3858 C CA . ARG A 1 493 ? -2.337 25.487 23.801 1.00 50.72 493 ARG A CA 1
ATOM 3859 C C . ARG A 1 493 ? -3.185 26.623 24.387 1.00 50.72 493 ARG A C 1
ATOM 3861 O O . ARG A 1 493 ? -2.814 27.182 25.415 1.00 50.72 493 ARG A O 1
ATOM 3868 N N . GLY A 1 494 ? -4.312 26.957 23.753 1.00 46.75 494 GLY A N 1
ATOM 3869 C CA . GLY A 1 494 ? -5.188 28.053 24.168 1.00 46.75 494 GLY A CA 1
ATOM 3870 C C . GLY A 1 494 ? -4.724 29.438 23.703 1.00 46.75 494 GLY A C 1
ATOM 3871 O O . GLY A 1 494 ? -5.274 30.440 24.155 1.00 46.75 494 GLY A O 1
ATOM 3872 N N . GLU A 1 495 ? -3.735 29.517 22.805 1.00 55.50 495 GLU A N 1
ATOM 3873 C CA . GLU A 1 495 ? -3.259 30.777 22.227 1.00 55.50 495 GLU A CA 1
ATOM 3874 C C . GLU A 1 495 ? -4.002 31.083 20.916 1.00 55.50 495 GLU A C 1
ATOM 3876 O O . GLU A 1 495 ? -4.068 30.257 20.007 1.00 55.50 495 GLU A O 1
ATOM 3881 N N . TYR A 1 496 ? -4.562 32.290 20.793 1.00 55.19 496 TYR A N 1
ATOM 3882 C CA . TYR A 1 496 ? -5.276 32.719 19.586 1.00 55.19 496 TYR A CA 1
ATOM 3883 C C . TYR A 1 496 ? -4.315 33.350 18.573 1.00 55.19 496 TYR A C 1
ATOM 3885 O O . TYR A 1 496 ? -3.849 34.475 18.771 1.00 55.19 496 TYR A O 1
ATOM 3893 N N . VAL A 1 497 ? -4.071 32.661 17.454 1.00 53.12 497 VAL A N 1
ATOM 3894 C CA . VAL A 1 497 ? -3.252 33.181 16.347 1.00 53.12 497 VAL A CA 1
ATOM 3895 C C . VAL A 1 497 ? -4.139 33.737 15.234 1.00 53.12 497 VAL A C 1
ATOM 3897 O O . VAL A 1 497 ? -5.023 33.064 14.711 1.00 53.12 497 VAL A O 1
ATOM 3900 N N . ARG A 1 498 ? -3.892 34.993 14.869 1.00 54.72 498 ARG A N 1
ATOM 3901 C CA . ARG A 1 498 ? -4.530 35.772 13.804 1.00 54.72 498 ARG A CA 1
ATOM 3902 C C . ARG A 1 498 ? -3.445 36.424 12.936 1.00 54.72 498 ARG A C 1
ATOM 3904 O O . ARG A 1 498 ? -2.273 36.473 13.294 1.00 54.72 498 ARG A O 1
ATOM 3911 N N . TRP A 1 499 ? -3.835 36.983 11.791 1.00 45.22 499 TRP A N 1
ATOM 3912 C CA . TRP A 1 499 ? -2.908 37.648 10.859 1.00 45.22 499 TRP A CA 1
ATOM 3913 C C . TRP A 1 499 ? -2.055 38.761 11.483 1.00 45.22 499 TRP A C 1
ATOM 3915 O O . TRP A 1 499 ? -0.957 39.035 11.016 1.00 45.22 499 TRP A O 1
ATOM 3925 N N . ASN A 1 500 ? -2.543 39.399 12.544 1.00 49.38 500 ASN A N 1
ATOM 3926 C CA . ASN A 1 500 ? -1.850 40.480 13.238 1.00 49.38 500 ASN A CA 1
ATOM 3927 C C . ASN A 1 500 ? -0.815 40.007 14.279 1.00 49.38 500 ASN A C 1
ATOM 3929 O O . ASN A 1 500 ? -0.051 40.839 14.759 1.00 49.38 500 ASN A O 1
ATOM 3933 N N . ASN A 1 501 ? -0.766 38.716 14.639 1.00 50.28 501 ASN A N 1
ATOM 3934 C CA . ASN A 1 501 ? 0.189 38.174 15.621 1.00 50.28 501 ASN A CA 1
ATOM 3935 C C . ASN A 1 501 ? 0.901 36.882 15.159 1.00 50.28 501 ASN A C 1
ATOM 3937 O O . ASN A 1 501 ? 1.564 36.215 15.956 1.00 50.28 501 ASN A O 1
ATOM 3941 N N . SER A 1 502 ? 0.818 36.541 13.868 1.00 42.25 502 SER A N 1
ATOM 3942 C CA . SER A 1 502 ? 1.394 35.317 13.288 1.00 42.25 502 SER A CA 1
ATOM 3943 C C . SER A 1 502 ? 2.926 35.249 13.335 1.00 42.25 502 SER A C 1
ATOM 3945 O O . SER A 1 502 ? 3.488 34.158 13.314 1.00 42.25 502 SER A O 1
ATOM 3947 N N . PHE A 1 503 ? 3.603 36.400 13.401 1.00 47.34 503 PHE A N 1
ATOM 3948 C CA . PHE A 1 503 ? 5.069 36.498 13.481 1.00 47.34 503 PHE A CA 1
ATOM 3949 C C . PHE A 1 503 ? 5.595 36.742 14.902 1.00 47.34 503 PHE A C 1
ATOM 3951 O O . PHE A 1 503 ? 6.802 36.706 15.119 1.00 47.34 503 PHE A O 1
ATOM 3958 N N . THR A 1 504 ? 4.708 37.007 15.862 1.00 49.75 504 THR A N 1
ATOM 3959 C CA . THR A 1 504 ? 5.066 37.322 17.255 1.00 49.75 504 THR A CA 1
ATOM 3960 C C . THR A 1 504 ? 4.678 36.213 18.229 1.00 49.75 504 THR A C 1
ATOM 3962 O O . THR A 1 504 ? 5.248 36.126 19.314 1.00 49.75 504 THR A O 1
ATOM 3965 N N . THR A 1 505 ? 3.749 35.336 17.842 1.00 49.84 505 THR A N 1
ATOM 3966 C CA . THR A 1 505 ? 3.372 34.160 18.632 1.00 49.84 505 THR A CA 1
ATOM 3967 C C . THR A 1 505 ? 4.371 33.039 18.369 1.00 49.84 505 THR A C 1
ATOM 3969 O O . THR A 1 505 ? 4.473 32.535 17.249 1.00 49.84 505 THR A O 1
ATOM 3972 N N . SER A 1 506 ? 5.153 32.670 19.386 1.00 49.41 506 SER A N 1
ATOM 3973 C CA . SER A 1 506 ? 6.197 31.660 19.220 1.00 49.41 506 SER A CA 1
ATOM 3974 C C . SER A 1 506 ? 5.582 30.269 19.015 1.00 49.41 506 SER A C 1
ATOM 3976 O O . SER A 1 506 ? 4.838 29.807 19.881 1.00 49.41 506 SER A O 1
ATOM 3978 N N . PRO A 1 507 ? 5.943 29.530 17.948 1.00 43.72 507 PRO A N 1
ATOM 3979 C CA . PRO A 1 507 ? 5.444 28.169 17.735 1.00 43.72 507 PRO A CA 1
ATOM 3980 C C . PRO A 1 507 ? 5.895 27.187 18.842 1.00 43.72 507 PRO A C 1
ATOM 3982 O O . PRO A 1 507 ? 5.295 26.124 19.043 1.00 43.72 507 PRO A O 1
ATOM 3985 N N . SER A 1 508 ? 6.922 27.539 19.631 1.00 42.16 508 SER A N 1
ATOM 3986 C CA . SER A 1 508 ? 7.340 26.782 20.819 1.00 42.16 508 SER A CA 1
ATOM 3987 C C . SER A 1 508 ? 8.080 27.645 21.854 1.00 42.16 508 SER A C 1
ATOM 3989 O O . SER A 1 508 ? 8.729 28.626 21.503 1.00 42.16 508 SER A O 1
ATOM 3991 N N . LYS A 1 509 ? 8.079 27.243 23.134 1.00 39.31 509 LYS A N 1
ATOM 3992 C CA . LYS A 1 509 ? 9.045 27.743 24.140 1.00 39.31 509 LYS A CA 1
ATOM 3993 C C . LYS A 1 509 ? 10.424 27.076 24.000 1.00 39.31 509 LYS A C 1
ATOM 3995 O O . LYS A 1 509 ? 11.117 26.873 24.990 1.00 39.31 509 LYS A O 1
ATOM 4000 N N . PHE A 1 510 ? 10.809 26.694 22.784 1.00 33.12 510 PHE A N 1
ATOM 4001 C CA . PHE A 1 510 ? 12.151 26.222 22.490 1.00 33.12 510 PHE A CA 1
ATOM 4002 C C . PHE A 1 510 ? 12.901 27.345 21.780 1.00 33.12 510 PHE A C 1
ATOM 4004 O O . PHE A 1 510 ? 12.729 27.590 20.586 1.00 33.12 510 PHE A O 1
ATOM 4011 N N . HIS A 1 511 ? 13.728 28.049 22.551 1.00 30.38 511 HIS A N 1
ATOM 4012 C CA . HIS A 1 511 ? 14.875 28.746 22.000 1.00 30.38 511 HIS A CA 1
ATOM 4013 C C . HIS A 1 511 ? 15.787 27.663 21.421 1.00 30.38 511 HIS A C 1
ATOM 4015 O O . HIS A 1 511 ? 16.466 26.951 22.159 1.00 30.38 511 HIS A O 1
ATOM 4021 N N . PHE A 1 512 ? 15.807 27.507 20.095 1.00 33.34 512 PHE A N 1
ATOM 4022 C CA . PHE A 1 512 ? 17.049 27.058 19.477 1.00 33.34 512 PHE A CA 1
ATOM 4023 C C . PHE A 1 512 ? 18.123 28.000 20.021 1.00 33.34 512 PHE A C 1
ATOM 4025 O O . PHE A 1 512 ? 17.938 29.212 19.942 1.00 33.34 512 PHE A O 1
ATOM 4032 N N . GLY A 1 513 ? 19.193 27.475 20.614 1.00 29.91 513 GLY A N 1
ATOM 4033 C CA . GLY A 1 513 ? 20.338 28.262 21.074 1.00 29.91 513 GLY A CA 1
ATOM 4034 C C . GLY A 1 513 ? 21.097 28.924 19.917 1.00 29.91 513 GLY A C 1
ATOM 4035 O O . GLY A 1 513 ? 22.298 28.729 19.777 1.00 29.91 513 GLY A O 1
ATOM 4036 N N . LEU A 1 514 ? 20.406 29.698 19.078 1.00 32.62 514 LEU A N 1
ATOM 4037 C CA . LEU A 1 514 ? 20.975 30.599 18.086 1.00 32.62 514 LEU A CA 1
ATOM 4038 C C . LEU A 1 514 ? 21.726 31.755 18.765 1.00 32.62 514 LEU A C 1
ATOM 4040 O O . LEU A 1 514 ? 22.674 32.271 18.183 1.00 32.62 514 LEU A O 1
ATOM 4044 N N . ASP A 1 515 ? 21.398 32.085 20.018 1.00 31.56 515 ASP A N 1
ATOM 4045 C CA . ASP A 1 515 ? 22.116 33.105 20.795 1.00 31.56 515 ASP A CA 1
ATOM 4046 C C . ASP A 1 515 ? 23.554 32.691 21.154 1.00 31.56 515 ASP A C 1
ATOM 4048 O O . ASP A 1 515 ? 24.411 33.549 21.353 1.00 31.56 515 ASP A O 1
ATOM 4052 N N . ILE A 1 516 ? 23.863 31.388 21.187 1.00 33.94 516 ILE A N 1
ATOM 4053 C CA . ILE A 1 516 ? 25.239 30.894 21.386 1.00 33.94 516 ILE A CA 1
ATOM 4054 C C . ILE A 1 516 ? 26.025 30.936 20.063 1.00 33.94 516 ILE A C 1
ATOM 4056 O O . ILE A 1 516 ? 27.228 31.182 20.068 1.00 33.94 516 ILE A O 1
ATOM 4060 N N . PHE A 1 517 ? 25.340 30.791 18.924 1.00 34.81 517 PHE A N 1
ATOM 4061 C CA . PHE A 1 517 ? 25.931 30.909 17.585 1.00 34.81 517 PHE A CA 1
ATOM 4062 C C . PHE A 1 517 ? 26.346 32.346 17.239 1.00 34.81 517 PHE A C 1
ATOM 4064 O O . PHE A 1 517 ? 27.282 32.550 16.471 1.00 34.81 517 PHE A O 1
ATOM 4071 N N . ILE A 1 518 ? 25.656 33.335 17.813 1.00 37.62 518 ILE A N 1
ATOM 4072 C CA . ILE A 1 518 ? 25.924 34.762 17.589 1.00 37.62 518 ILE A CA 1
ATOM 4073 C C . ILE A 1 518 ? 27.072 35.270 18.480 1.00 37.62 518 ILE A C 1
ATOM 4075 O O . ILE A 1 518 ? 27.752 36.221 18.102 1.00 37.62 518 ILE A O 1
ATOM 4079 N N . ASN A 1 519 ? 27.333 34.627 19.626 1.00 31.86 519 ASN A N 1
ATOM 4080 C CA . ASN A 1 519 ? 28.178 35.207 20.677 1.00 31.86 519 ASN A CA 1
ATOM 4081 C C . ASN A 1 519 ? 29.530 34.514 20.937 1.00 31.86 519 ASN A C 1
ATOM 4083 O O . ASN A 1 519 ? 30.312 35.065 21.710 1.00 31.86 519 ASN A O 1
ATOM 4087 N N . ASN A 1 520 ? 29.851 33.347 20.351 1.00 36.41 520 ASN A N 1
ATOM 4088 C CA . ASN A 1 520 ? 31.207 32.775 20.491 1.00 36.41 520 ASN A CA 1
ATOM 4089 C C . ASN A 1 520 ? 31.570 31.702 19.429 1.00 36.41 520 ASN A C 1
ATOM 4091 O O . ASN A 1 520 ? 31.283 30.520 19.629 1.00 36.41 520 ASN A O 1
ATOM 4095 N N . PRO A 1 521 ? 32.219 32.075 18.309 1.00 36.81 521 PRO A N 1
ATOM 4096 C CA . PRO A 1 521 ? 32.546 31.152 17.215 1.00 36.81 521 PRO A CA 1
ATOM 4097 C C . PRO A 1 521 ? 33.759 30.224 17.452 1.00 36.81 521 PRO A C 1
ATOM 4099 O O . PRO A 1 521 ? 33.931 29.265 16.701 1.00 36.81 521 PRO A O 1
ATOM 4102 N N . ASP A 1 522 ? 34.575 30.438 18.490 1.00 35.44 522 ASP A N 1
ATOM 4103 C CA . ASP A 1 522 ? 35.912 29.815 18.571 1.00 35.44 522 ASP A CA 1
ATOM 4104 C C . ASP A 1 522 ? 36.014 28.533 19.424 1.00 35.44 522 ASP A C 1
ATOM 4106 O O . ASP A 1 522 ? 37.045 27.859 19.415 1.00 35.44 522 ASP A O 1
ATOM 4110 N N . SER A 1 523 ? 34.965 28.119 20.141 1.00 33.97 523 SER A N 1
ATOM 4111 C CA . SER A 1 523 ? 35.048 26.966 21.060 1.00 33.97 523 SER A CA 1
ATOM 4112 C C . SER A 1 523 ? 34.713 25.601 20.433 1.00 33.97 523 SER A C 1
ATOM 4114 O O . SER A 1 523 ? 34.852 24.570 21.094 1.00 33.97 523 SER A O 1
ATOM 4116 N N . PHE A 1 524 ? 34.325 25.542 19.152 1.00 35.56 524 PHE A N 1
ATOM 4117 C CA . PHE A 1 524 ? 33.877 24.291 18.515 1.00 35.56 524 PHE A CA 1
ATOM 4118 C C . PHE A 1 524 ? 35.013 23.374 18.012 1.00 35.56 524 PHE A C 1
ATOM 4120 O O . PHE A 1 524 ? 34.768 22.222 17.655 1.00 35.56 524 PHE A O 1
ATOM 4127 N N . MET A 1 525 ? 36.273 23.821 18.034 1.00 30.17 525 MET A N 1
ATOM 4128 C CA . MET A 1 525 ? 37.402 23.010 17.542 1.00 30.17 525 MET A CA 1
ATOM 4129 C C . MET A 1 525 ? 37.762 21.810 18.441 1.00 30.17 525 MET A C 1
ATOM 4131 O O . MET A 1 525 ? 38.528 20.948 18.019 1.00 30.17 525 MET A O 1
ATOM 4135 N N . GLY A 1 526 ? 37.202 21.709 19.654 1.00 29.73 526 GLY A N 1
ATOM 4136 C CA . GLY A 1 526 ? 37.531 20.642 20.611 1.00 29.73 526 GLY A CA 1
ATOM 4137 C C . GLY A 1 526 ? 36.634 19.396 20.582 1.00 29.73 526 GLY A C 1
ATOM 4138 O O . GLY A 1 526 ? 37.033 18.360 21.102 1.00 29.73 526 GLY A O 1
ATOM 4139 N N . ILE A 1 527 ? 35.433 19.456 19.991 1.00 30.78 527 ILE A N 1
ATOM 4140 C CA . ILE A 1 527 ? 34.414 18.385 20.131 1.00 30.78 527 ILE A CA 1
ATOM 4141 C C . ILE A 1 527 ? 34.300 17.499 18.870 1.00 30.78 527 ILE A C 1
ATOM 4143 O O . ILE A 1 527 ? 33.656 16.455 18.885 1.00 30.78 527 ILE A O 1
ATOM 4147 N N . LEU A 1 528 ? 35.007 17.836 17.787 1.00 28.09 528 LEU A N 1
ATOM 4148 C CA . LEU A 1 528 ? 34.983 17.091 16.518 1.00 28.09 528 LEU A CA 1
ATOM 4149 C C . LEU A 1 528 ? 35.937 15.877 16.444 1.00 28.09 528 LEU A C 1
ATOM 4151 O O . LEU A 1 528 ? 36.062 15.275 15.380 1.00 28.09 528 LEU A O 1
ATOM 4155 N N . GLN A 1 529 ? 36.610 15.487 17.534 1.00 26.64 529 GLN A N 1
ATOM 4156 C CA . GLN A 1 529 ? 37.629 14.421 17.497 1.00 26.64 529 GLN A CA 1
ATOM 4157 C C . GLN A 1 529 ? 37.173 13.002 17.886 1.00 26.64 529 GLN A C 1
ATOM 4159 O O . GLN A 1 529 ? 37.997 12.092 17.836 1.00 26.64 529 GLN A O 1
ATOM 4164 N N . SER A 1 530 ? 35.895 12.737 18.185 1.00 24.53 530 SER A N 1
ATOM 4165 C CA . SER A 1 530 ? 35.423 11.350 18.377 1.00 24.53 530 SER A CA 1
ATOM 4166 C C . SER A 1 530 ? 34.444 10.895 17.286 1.00 24.53 530 SER A C 1
ATOM 4168 O O . SER A 1 530 ? 33.249 11.145 17.326 1.00 24.53 530 SER A O 1
ATOM 4170 N N . GLY A 1 531 ? 35.039 10.243 16.282 1.00 31.98 531 GLY A N 1
ATOM 4171 C CA . GLY A 1 531 ? 34.512 9.239 15.350 1.00 31.98 531 GLY A CA 1
ATOM 4172 C C . GLY A 1 531 ? 33.003 9.100 15.091 1.00 31.98 531 GLY A C 1
ATOM 4173 O O . GLY A 1 531 ? 32.240 8.710 15.966 1.00 31.98 531 GLY A O 1
ATOM 4174 N N . ALA A 1 532 ? 32.669 9.183 13.796 1.00 30.00 532 ALA A N 1
ATOM 4175 C CA . ALA A 1 532 ? 31.478 8.641 13.128 1.00 30.00 532 ALA A CA 1
ATOM 4176 C C . ALA A 1 532 ? 30.199 9.499 13.102 1.00 30.00 532 ALA A C 1
ATOM 4178 O O . ALA A 1 532 ? 29.128 9.012 13.423 1.00 30.00 532 ALA A O 1
ATOM 4179 N N . PHE A 1 533 ? 30.275 10.726 12.581 1.00 25.83 533 PHE A N 1
ATOM 4180 C CA . PHE A 1 533 ? 29.161 11.387 11.883 1.00 25.83 533 PHE A CA 1
ATOM 4181 C C . PHE A 1 533 ? 29.729 12.432 10.903 1.00 25.83 533 PHE A C 1
ATOM 4183 O O . PHE A 1 533 ? 30.688 13.123 11.227 1.00 25.83 533 PHE A O 1
ATOM 4190 N N . CYS A 1 534 ? 29.087 12.577 9.738 1.00 24.14 534 CYS A N 1
ATOM 4191 C CA . CYS A 1 534 ? 29.294 13.625 8.722 1.00 24.14 534 CYS A CA 1
ATOM 4192 C C . CYS A 1 534 ? 30.418 13.395 7.682 1.00 24.14 534 CYS A C 1
ATOM 4194 O O . CYS A 1 534 ? 31.605 13.393 7.996 1.00 24.14 534 CYS A O 1
ATOM 4196 N N . PRO A 1 535 ? 30.031 13.307 6.394 1.00 25.27 535 PRO A N 1
ATOM 4197 C CA . PRO A 1 535 ? 30.409 14.390 5.495 1.00 25.27 535 PRO A CA 1
ATOM 4198 C C . PRO A 1 535 ? 29.219 14.811 4.623 1.00 25.27 535 PRO A C 1
ATOM 4200 O O . PRO A 1 535 ? 29.078 14.360 3.495 1.00 25.27 535 PRO A O 1
ATOM 4203 N N . PHE A 1 536 ? 28.359 15.696 5.125 1.00 27.31 536 PHE A N 1
ATOM 4204 C CA . PHE A 1 536 ? 27.425 16.466 4.291 1.00 27.31 536 PHE A CA 1
ATOM 4205 C C . PHE A 1 536 ? 27.213 17.866 4.887 1.00 27.31 536 PHE A C 1
ATOM 4207 O O . PHE A 1 536 ? 26.108 18.278 5.212 1.00 27.31 536 PHE A O 1
ATOM 4214 N N . SER A 1 537 ? 28.305 18.618 5.034 1.00 26.83 537 SER A N 1
ATOM 4215 C CA . SER A 1 537 ? 28.253 20.077 5.236 1.00 26.83 537 SER A CA 1
ATOM 4216 C C . SER A 1 537 ? 29.377 20.843 4.520 1.00 26.83 537 SER A C 1
ATOM 4218 O O . SER A 1 537 ? 29.507 22.050 4.688 1.00 26.83 537 SER A O 1
ATOM 4220 N N . GLY A 1 538 ? 30.166 20.180 3.667 1.00 25.11 538 GLY A N 1
ATOM 4221 C CA . GLY A 1 538 ? 31.351 20.776 3.033 1.00 25.11 538 GLY A CA 1
ATOM 4222 C C . GLY A 1 538 ? 31.138 21.496 1.695 1.00 25.11 538 GLY A C 1
ATOM 4223 O O . GLY A 1 538 ? 32.119 21.944 1.117 1.00 25.11 538 GLY A O 1
ATOM 4224 N N . VAL A 1 539 ? 29.912 21.599 1.161 1.00 26.98 539 VAL A N 1
ATOM 4225 C CA . VAL A 1 539 ? 29.692 22.172 -0.195 1.00 26.98 539 VAL A CA 1
ATOM 4226 C C . VAL A 1 539 ? 28.706 23.352 -0.225 1.00 26.98 539 VAL A C 1
ATOM 4228 O O . VAL A 1 539 ? 28.552 23.990 -1.257 1.00 26.98 539 VAL A O 1
ATOM 4231 N N . PHE A 1 540 ? 28.098 23.734 0.903 1.00 27.03 540 PHE A N 1
ATOM 4232 C CA . PHE A 1 540 ? 27.157 24.871 0.954 1.00 27.03 540 PHE A CA 1
ATOM 4233 C C . PHE A 1 540 ? 27.594 26.040 1.848 1.00 27.03 540 PHE A C 1
ATOM 4235 O O . PHE A 1 540 ? 26.793 26.926 2.130 1.00 27.03 540 PHE A O 1
ATOM 4242 N N . HIS A 1 541 ? 28.864 26.094 2.262 1.00 28.00 541 HIS A N 1
ATOM 4243 C CA . HIS A 1 541 ? 29.373 27.188 3.095 1.00 28.00 541 HIS A CA 1
ATOM 4244 C C .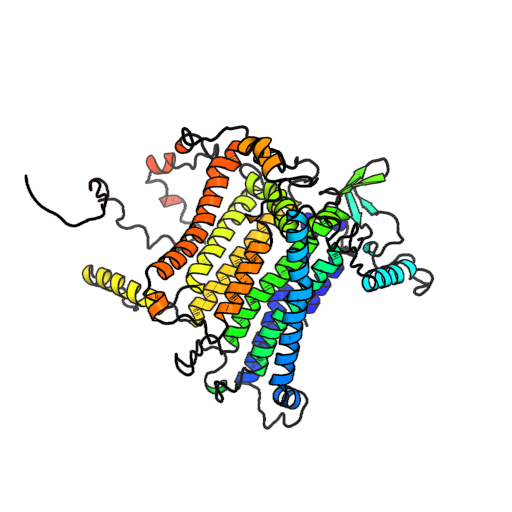 HIS A 1 541 ? 30.658 27.809 2.531 1.00 28.00 541 HIS A C 1
ATOM 4246 O O . HIS A 1 541 ? 31.729 27.739 3.122 1.00 28.00 541 HIS A O 1
ATOM 4252 N N . ALA A 1 542 ? 30.545 28.449 1.368 1.00 25.38 542 ALA A N 1
ATOM 4253 C CA . ALA A 1 542 ? 31.458 29.515 0.971 1.00 25.38 542 ALA A CA 1
ATOM 4254 C C . ALA A 1 542 ? 30.707 30.521 0.084 1.00 25.38 542 ALA A C 1
ATOM 4256 O O . ALA A 1 542 ? 30.392 30.227 -1.064 1.00 25.38 542 ALA A O 1
ATOM 4257 N N . ARG A 1 543 ? 30.465 31.721 0.634 1.00 26.08 543 ARG A N 1
ATOM 4258 C CA . ARG A 1 543 ? 29.960 32.945 -0.032 1.00 26.08 543 ARG A CA 1
ATOM 4259 C C . ARG A 1 543 ? 28.461 33.044 -0.359 1.00 26.08 543 ARG A C 1
ATOM 4261 O O . ARG A 1 543 ? 28.096 33.355 -1.485 1.00 26.08 543 ARG A O 1
ATOM 4268 N N . PHE A 1 544 ? 27.604 32.934 0.653 1.00 25.95 544 PHE A N 1
ATOM 4269 C CA . PHE A 1 544 ? 26.247 33.513 0.604 1.00 25.95 544 PHE A CA 1
ATOM 4270 C C . PHE A 1 544 ? 25.993 34.495 1.765 1.00 25.95 544 PHE A C 1
ATOM 4272 O O . PHE A 1 544 ? 24.894 34.586 2.291 1.00 25.95 544 PHE A O 1
ATOM 4279 N N . ASN A 1 545 ? 27.034 35.232 2.169 1.00 27.31 545 ASN A N 1
ATOM 4280 C CA . ASN A 1 545 ? 26.953 36.351 3.113 1.00 27.31 545 ASN A CA 1
ATOM 4281 C C . ASN A 1 545 ? 27.735 37.548 2.550 1.00 27.31 545 ASN A C 1
ATOM 4283 O O . ASN A 1 545 ? 28.861 37.813 2.955 1.00 27.31 545 ASN A O 1
ATOM 4287 N N . ALA A 1 546 ? 27.156 38.187 1.535 1.00 29.69 546 ALA A N 1
ATOM 4288 C CA . ALA A 1 546 ? 27.343 39.577 1.104 1.00 29.69 546 ALA A CA 1
ATOM 4289 C C . ALA A 1 546 ? 26.519 39.752 -0.187 1.00 29.69 546 ALA A C 1
ATOM 4291 O O . ALA A 1 546 ? 26.545 38.861 -1.023 1.00 29.69 546 ALA A O 1
ATOM 4292 N N . GLU A 1 547 ? 25.813 40.876 -0.343 1.00 27.11 547 GLU A N 1
ATOM 4293 C CA . GLU A 1 547 ? 25.023 41.279 -1.535 1.00 27.11 547 GLU A CA 1
ATOM 4294 C C . GLU A 1 547 ? 23.520 40.931 -1.605 1.00 27.11 547 GLU A C 1
ATOM 4296 O O . GLU A 1 547 ? 22.961 40.821 -2.690 1.00 27.11 547 GLU A O 1
ATOM 4301 N N . PHE A 1 548 ? 22.799 40.896 -0.479 1.00 27.36 548 PHE A N 1
ATOM 4302 C CA . PHE A 1 548 ? 21.336 41.131 -0.510 1.00 27.36 548 PHE A CA 1
ATOM 4303 C C . PHE A 1 548 ? 20.850 42.182 0.502 1.00 27.36 548 PHE A C 1
ATOM 4305 O O . PHE A 1 548 ? 19.703 42.175 0.937 1.00 27.36 548 PHE A O 1
ATOM 4312 N N . MET A 1 549 ? 21.709 43.153 0.829 1.00 29.06 549 MET A N 1
ATOM 4313 C CA . MET A 1 549 ? 21.265 44.468 1.297 1.00 29.06 549 MET A CA 1
ATOM 4314 C C . MET A 1 549 ? 21.479 45.466 0.161 1.00 29.06 549 MET A C 1
ATOM 4316 O O . MET A 1 549 ? 22.597 45.915 -0.063 1.00 29.06 549 MET A O 1
ATOM 4320 N N . GLY A 1 550 ? 20.408 45.795 -0.563 1.00 30.72 550 GLY A N 1
ATOM 4321 C CA . GLY A 1 550 ? 20.410 46.932 -1.484 1.00 30.72 550 GLY A CA 1
ATOM 4322 C C . GLY A 1 550 ? 20.039 46.633 -2.930 1.00 30.72 550 GLY A C 1
ATOM 4323 O O . GLY A 1 550 ? 20.779 47.018 -3.821 1.00 30.72 550 GLY A O 1
ATOM 4324 N N . VAL A 1 551 ? 18.862 46.059 -3.193 1.00 26.48 551 VAL A N 1
ATOM 4325 C CA . VAL A 1 551 ? 18.154 46.350 -4.452 1.00 26.48 551 VAL A CA 1
ATOM 4326 C C . VAL A 1 551 ? 16.680 46.572 -4.138 1.00 26.48 551 VAL A C 1
ATOM 4328 O O . VAL A 1 551 ? 15.983 45.697 -3.629 1.00 26.48 551 VAL A O 1
ATOM 4331 N N . ARG A 1 552 ? 16.246 47.808 -4.390 1.00 23.34 552 ARG A N 1
ATOM 4332 C CA . ARG A 1 552 ? 14.872 48.284 -4.260 1.00 23.34 552 ARG A CA 1
ATOM 4333 C C . ARG A 1 552 ? 13.944 47.527 -5.214 1.00 23.34 552 ARG A C 1
ATOM 4335 O O . ARG A 1 552 ? 14.316 47.210 -6.338 1.00 23.34 552 ARG A O 1
ATOM 4342 N N . SER A 1 553 ? 12.730 47.312 -4.722 1.00 30.03 553 SER A N 1
ATOM 4343 C CA . SER A 1 553 ? 11.480 46.984 -5.405 1.00 30.03 553 SER A CA 1
ATOM 4344 C C . SER A 1 553 ? 11.473 47.152 -6.929 1.00 30.03 553 SER A C 1
ATOM 4346 O O . SER A 1 553 ? 11.581 48.271 -7.422 1.00 30.03 553 SER A O 1
ATOM 4348 N N . TYR A 1 554 ? 11.182 46.069 -7.655 1.00 23.20 554 TYR A N 1
ATOM 4349 C CA . TYR A 1 554 ? 10.562 46.149 -8.978 1.00 23.20 554 TYR A CA 1
ATOM 4350 C C . TYR A 1 554 ? 9.325 45.255 -9.024 1.00 23.20 554 TYR A C 1
ATOM 4352 O O . TYR A 1 554 ? 9.384 44.038 -9.179 1.00 23.20 554 TYR A O 1
ATOM 4360 N N . VAL A 1 555 ? 8.191 45.928 -8.851 1.00 25.28 555 VAL A N 1
ATOM 4361 C CA . VAL A 1 555 ? 6.865 45.516 -9.302 1.00 25.28 555 VAL A CA 1
ATOM 4362 C C . VAL A 1 555 ? 6.920 45.439 -10.828 1.00 25.28 555 VAL A C 1
ATOM 4364 O O . VAL A 1 555 ? 7.208 46.445 -11.473 1.00 25.28 555 VAL A O 1
ATOM 4367 N N . ILE A 1 556 ? 6.651 44.275 -11.421 1.00 24.58 556 ILE A N 1
ATOM 4368 C CA . ILE A 1 556 ? 6.402 44.189 -12.866 1.00 24.58 556 ILE A CA 1
ATOM 4369 C C . ILE A 1 556 ? 4.900 44.357 -13.078 1.00 24.58 556 ILE A C 1
ATOM 4371 O O . ILE A 1 556 ? 4.107 43.443 -12.857 1.00 24.58 556 ILE A O 1
ATOM 4375 N N . ALA A 1 557 ? 4.539 45.580 -13.460 1.00 25.88 557 ALA A N 1
ATOM 4376 C CA . ALA A 1 557 ? 3.232 45.960 -13.958 1.00 25.88 557 ALA A CA 1
ATOM 4377 C C . ALA A 1 557 ? 3.045 45.490 -15.410 1.00 25.88 557 ALA A C 1
ATOM 4379 O O . ALA A 1 557 ? 3.979 45.474 -16.213 1.00 25.88 557 ALA A O 1
ATOM 4380 N N . TYR A 1 558 ? 1.800 45.135 -15.725 1.00 23.84 558 TYR A N 1
ATOM 4381 C CA . TYR A 1 558 ? 1.264 44.975 -17.074 1.00 23.84 558 TYR A CA 1
ATOM 4382 C C . TYR A 1 558 ? 1.519 46.237 -17.915 1.00 23.84 558 TYR A C 1
ATOM 4384 O O . TYR A 1 558 ? 1.204 47.340 -17.472 1.00 23.84 558 TYR A O 1
ATOM 4392 N N . ILE A 1 559 ? 2.017 46.075 -19.143 1.00 27.84 559 ILE A N 1
ATOM 4393 C CA . ILE A 1 559 ? 2.095 47.156 -20.135 1.00 27.84 559 ILE A CA 1
ATOM 4394 C C . ILE A 1 559 ? 0.971 46.948 -21.155 1.00 27.84 559 ILE A C 1
ATOM 4396 O O . ILE A 1 559 ? 1.020 46.024 -21.967 1.00 27.84 559 ILE A O 1
ATOM 4400 N N . GLY A 1 560 ? -0.046 47.810 -21.086 1.00 26.08 560 GLY A N 1
ATOM 4401 C CA . GLY A 1 560 ? -0.943 48.127 -22.200 1.00 26.08 560 GLY A CA 1
ATOM 4402 C C . GLY A 1 560 ? -0.369 49.281 -23.042 1.00 26.08 560 GLY A C 1
ATOM 4403 O O . GLY A 1 560 ? 0.519 49.989 -22.565 1.00 26.08 560 GLY A O 1
ATOM 4404 N N . PRO A 1 561 ? -0.818 49.452 -24.299 1.00 32.78 561 PRO A N 1
ATOM 4405 C CA . PRO A 1 561 ? -0.247 50.409 -25.247 1.00 32.78 561 PRO A CA 1
ATOM 4406 C C . PRO A 1 561 ? -0.710 51.848 -24.948 1.00 32.78 561 PRO A C 1
ATOM 4408 O O . PRO A 1 561 ? -1.701 52.027 -24.250 1.00 32.78 561 PRO A O 1
ATOM 4411 N N . TYR A 1 562 ? -0.026 52.839 -25.542 1.00 28.05 562 TYR A N 1
ATOM 4412 C CA . TYR A 1 562 ? -0.134 54.304 -25.331 1.00 28.05 562 TYR A CA 1
ATOM 4413 C C . TYR A 1 562 ? 0.568 54.770 -24.034 1.00 28.05 562 TYR A C 1
ATOM 4415 O O . TYR A 1 562 ? 0.276 54.277 -22.960 1.00 28.05 562 TYR A O 1
ATOM 4423 N N . GLY A 1 563 ? 1.530 55.693 -23.985 1.00 26.42 563 GLY A N 1
ATOM 4424 C CA . GLY A 1 563 ? 1.991 56.706 -24.926 1.00 26.42 563 GLY A CA 1
ATOM 4425 C C . GLY A 1 563 ? 2.320 57.997 -24.154 1.00 26.42 563 GLY A C 1
ATOM 4426 O O . GLY A 1 563 ? 1.436 58.820 -24.007 1.00 26.42 563 GLY A O 1
ATOM 4427 N N . ILE A 1 564 ? 3.577 58.128 -23.699 1.00 25.59 564 ILE A N 1
ATOM 4428 C CA . ILE A 1 564 ? 4.429 59.345 -23.611 1.00 25.59 564 ILE A CA 1
ATOM 4429 C C . ILE A 1 564 ? 4.021 60.556 -22.712 1.00 25.59 564 ILE A C 1
ATOM 4431 O O . ILE A 1 564 ? 2.887 61.019 -22.714 1.00 25.59 564 ILE A O 1
ATOM 4435 N N . THR A 1 565 ? 5.074 61.150 -22.102 1.00 23.88 565 THR A N 1
ATOM 4436 C CA . THR A 1 565 ? 5.292 62.531 -21.563 1.00 23.88 565 THR A CA 1
ATOM 4437 C C . THR A 1 565 ? 4.663 62.909 -20.214 1.00 23.88 565 THR A C 1
ATOM 4439 O O . THR A 1 565 ? 3.466 62.736 -20.042 1.00 23.88 565 THR A O 1
ATOM 4442 N N . VAL A 1 566 ? 5.368 63.472 -19.217 1.00 31.73 566 VAL A N 1
ATOM 4443 C CA . VAL A 1 566 ? 6.757 63.974 -19.030 1.00 31.73 566 VAL A CA 1
ATOM 4444 C C . VAL A 1 566 ? 7.304 63.410 -17.722 1.00 31.73 566 VAL A C 1
ATOM 4446 O O . VAL A 1 566 ? 6.507 63.340 -16.759 1.00 31.73 566 VAL A O 1
#

pLDDT: mean 75.88, std 25.11, range [23.2, 98.75]

Sequence (566 aa):
MLGSLTIVVAHHMYSMPPYPYLATDYGTQLSLFTHHMWIGGFLIVGAAAHAAIFMVRDYDPTTRYNDLLDRVLRHRDAIISHLNWVCIFLGFHSFGLYIHNDTMSALGRPQDMFSDTAIQLQPVFAQWIQNTHALAPGATAPGATTSTSLTWGGADLVAVGGKVALLPIPLGTADFLVHHIHAFTIHVTVLILLKGVLFARSSRLIPDKANLGFRFPCDGPGRGGTCQVSAWDHVFLGLFWMYNAISVVIFHFSWKMQSDVWGSISDQGVVTHITGGNFAQSSTTINGWLRDFLWAQASQVIQSYGSSLSAYGLFFLGAHFVWAFSLMFLFSGRGYWQELIESIVWAHNKLKVAPAIQPRALSIVQGRAVGVAHYLLGGIATTWAFFLARIIADPLHVRPIAHAIWDPHFGQPAVEAFTRGGALGPVNIAYSGVYQWWYTIAGWLHLQPKWKPSVSWFKNAESRLNHHLSGLFGVSSLAWTGHLVHVAIPGSRGEYVRWNNSFTTSPSKFHFGLDIFINNPDSFMGILQSGAFCPFSGVFHARFNAEFMGVRSYVIAYIGPYGITV

Mean predicted aligned error: 14.69 Å

Foldseek 3Di:
DQLVVLQVCLVCCQQPVPDPPVLQQVLNNLVSNLVSLVSSLVVVLVVLLVLLQCLLPPDDCVVCPPHPVVVCLVCVVVVLVVLVVVLVVLCCVQVVLQLVQLVCVQVLNNLRHDAPVHNWDFPVVVLVVLVCQLPCDCPVNPPDPGGPGQLSDNDDFDDDPQKGSWHHQDTTSLNVNLVSVLVSLVSVLCSLSSCLNSCQCADPQRRRNSVVHQDDQAPDPPPVGGGQSHSVSSSLVSLVSSLVSSVSVSLCVLCSCQQPTIAGADPVRDGQGLLPNCSRPQSSHVVSCVQSRVVQLQPLLLQCPPHPLVVLVVLLVVLQVLQLVLVCLVVDDQVVVQVVLVVVQVVCVVVVNHDPPRDGGDDNRVSSVSSSVSNSSSSSSNVVSSSNSRSVPPSVPDDRCSPQPVCPPQHPVNQVVQDPHPDPTGSDPVPRCPVVVVVVVVVVQCVDPVNPDDPVLCVDPVSVVVVVVVVVVVVVVVVVVLCSQQPVQCSVVVHHDDPVCSPPDHSDPDDPPVVVVVPDDPPPPPPPPDDDDDDDPPPPPDDPPDPPPDDDDDDDDDDDDDDDDD

Radius of gyration: 28.45 Å; Cα contacts (8 Å, |Δi|>4): 630; chains: 1; bounding box: 69×98×69 Å

Organism: Fagus sylvatica (NCBI:txid28930)

Nearest PDB structures (foldseek):
  5l8r-assembly1_A  TM=9.966E-01  e=5.919E-49  Pisum sativum
  4xk8-assembly1_A  TM=9.970E-01  e=6.238E-48  Pisum sativum
  4y28-assembly1_A  TM=9.959E-01  e=5.717E-48  Pisum sativum
  5zji-assembly1_A  TM=9.961E-01  e=7.110E-48  Zea mays
  8j7b-assembly1_A  TM=9.915E-01  e=2.972E-48  Arabidopsis thaliana

InterPro domains:
  IPR001280 Photosystem I PsaA/PsaB [PF00223] (1-389)
  IPR001280 Photosystem I PsaA/PsaB [PF00223] (392-543)
  IPR001280 Photosystem I PsaA/PsaB [PR00257] (30-56)
  IPR001280 Photosystem I PsaA/PsaB [PR00257] (78-100)
  IPR001280 Photosystem I PsaA/PsaB [PR00257] (176-194)
  IPR001280 Photosystem I PsaA/PsaB [PR00257] (207-227)
  IPR001280 Photosystem I PsaA/PsaB [PR00257] (234-255)
  IPR001280 Photosystem I PsaA/PsaB [PR00257] (309-331)
  IPR001280 Photosystem I PsaA/PsaB [PR00257] (361-389)
  IPR006243 Photosystem I PsaA [TIGR01335] (1-393)
  IPR020586 Photosystem I PsaA/PsaB, conserved site [PS00419] (218-227)
  IPR036408 Photosystem I PsaA/PsaB superfamily [G3DSA:1.20.1130.10] (1-392)
  IPR036408 Photosystem I PsaA/PsaB superfamily [G3DSA:1.20.1130.10] (393-441)
  IPR036408 Photosystem I PsaA/PsaB superfamily [G3DSA:1.20.1130.10] (442-530)
  IPR036408 Photosystem I PsaA/PsaB superfamily [SSF81558] (1-393)
  IPR036408 Photosystem I PsaA/PsaB superfamily [SSF81558] (392-519)

Secondary structure (DSSP, 8-state):
-HHHHHHHHHHHHHHS--STTGGG-HHHHHHHHHHHHHHHHHHHHHHHHHHHHHHHHT--TTTTTTSHHHHHHHTHHHHHHHHHHHHHHHHHHHHHHHHHHHHHHHTT-GGGSBSTTSB----HHHHHHHHHHHS-BTTTBTT-SS-S-GGGSSSPPEEETTEEEE------HHHHHHHHHHHHHHHHHHHHHHHHHHTSS--SS-TTHHHH-S--S-S-S-TT--TT-SHHHHHHHHHHHHHHHHHHHHHHHHHHHHHHT-EEE-TTS-EEETTTT-HHHHTTSHHHIIIIIIIHHTHHHHT-TTSTTHHHHHHHHHHHHHHHHHHHHHH--HHHHHHHHHHHHHHHHHTT---SSPP-PPPHHHHHHHHHHHHHHHHHHHHHHHHHHHHHS-TTTS--GGGTTTHHHHHHHHHHHH--SS-SS---GGGSHHHHHHHHHHHHHHTSGGGPPPHHHHHSHHHHHHHHHHHHHHHHHHHHHHHIIIIIHHHHTT----TTTTTTS-S-S---SHHHHHH-SSGGGGSTTSS----SSSSS-SS-SSS-S-----------S-----

Solvent-accessible surface area (backbone atoms only — not comparable to full-atom values): 31293 Å² total; per-residue (Å²): 106,71,17,59,50,33,34,50,49,23,60,46,42,70,58,47,54,88,50,88,73,42,47,60,35,57,45,60,44,53,47,51,33,49,51,28,38,51,53,10,47,54,43,48,52,47,51,42,45,51,51,19,44,38,48,39,74,69,63,52,69,85,86,38,66,83,38,75,66,44,49,50,57,77,45,39,67,58,56,52,52,53,47,50,49,50,32,53,51,32,41,54,74,20,58,42,51,25,33,48,23,27,42,26,48,59,69,39,34,62,73,76,19,66,24,76,89,42,44,64,49,67,41,59,70,59,54,50,50,24,50,52,44,30,54,21,38,63,60,87,33,64,91,36,91,58,42,93,34,51,39,42,34,88,64,81,77,41,67,55,95,54,22,35,42,50,43,45,62,86,72,41,22,30,53,38,46,52,53,37,41,47,51,25,32,48,46,46,24,48,47,38,30,50,48,17,32,70,38,24,39,33,44,99,89,44,65,64,33,34,81,63,41,46,75,50,56,51,74,55,71,55,95,88,50,31,72,57,64,24,26,48,41,20,41,58,54,23,51,57,33,40,49,53,30,48,54,52,52,46,49,50,49,56,47,46,39,32,12,66,47,34,31,39,43,46,100,86,71,51,75,49,32,60,56,66,52,45,44,62,74,33,55,35,22,60,54,28,45,45,50,71,43,53,55,52,48,38,51,44,18,77,62,16,66,97,48,97,45,24,64,29,30,51,43,27,55,52,13,50,51,37,27,57,56,13,47,58,38,63,77,52,60,46,67,65,51,36,57,53,48,51,56,52,48,53,55,27,51,75,69,71,67,55,66,91,72,76,88,71,53,60,52,67,58,53,30,47,50,52,12,53,51,29,33,51,50,9,52,50,40,26,51,50,18,37,51,51,26,31,55,63,48,63,57,88,78,55,79,81,61,74,59,73,66,55,53,80,76,53,42,73,68,45,47,58,74,30,31,60,69,87,54,98,54,68,45,51,72,88,67,23,33,61,60,56,48,52,51,52,50,52,53,54,46,50,69,34,87,93,51,54,82,52,80,66,44,74,71,33,70,68,46,48,48,54,52,49,46,54,48,48,52,56,46,43,54,53,49,48,52,46,41,44,45,56,38,50,49,34,43,76,71,76,39,89,66,46,92,92,40,57,89,72,58,68,65,55,99,66,78,72,71,57,70,55,69,75,71,59,84,79,72,64,84,75,74,78,79,76,82,91,79,84,94,83,72,88,84,83,79,82,87,90,84,82,88,86,84,83,80,81,88,79,85,86,73,87,84,73,85,86,81,84,91,133

=== Feature glossary ===
The record interleaves many kinds of information about one protein. Here is each kind framed as the question it answers.

Q: What known structures does this most resemble?
A: Structural nearest neighbors (via Foldseek easy-search vs the PDB). Reported per hit: target PDB id, E-value, and alignment TM-score. A TM-score above ~0.5 is the conventional threshold for 'same fold'.

Q: Where is each backbone atom in 3D?
A: The mmCIF table is the protein's shape written out atom by atom. For each backbone N, Cα, C, and carbonyl O, it records an (x, y, z) coordinate triple in Å plus the residue type, chain letter, and residue number.

Q: What are the backbone torsion angles?
A: The φ/ψ torsion pair specifies the backbone conformation at each residue. φ rotates about the N–Cα bond, ψ about the Cα–C bond. Steric clashes forbid most of the (φ, ψ) plane — the allowed regions (α-helix basin, β-sheet basin, left-handed helix) are the Ramachandran-allowed regions.

Q: Which residues are buried vs exposed?
A: Solvent-accessible surface area (SASA) is the area in Å² traced out by the centre of a 1.4 Å probe sphere (a water molecule) rolled over the protein's van der Waals surface (Shrake–Rupley / Lee–Richards construction). Buried residues have near-zero SASA; fully exposed residues can exceed 200 Å². The total SASA scales roughly with the number of surface residues.

Q: How confident is the AlphaFold model at each residue?
A: pLDDT is the predicted lDDT-Cα score: AlphaFold's confidence that the local environment of each residue (all inter-atomic distances within 15 Å) is correctly placed. It is a per-residue number between 0 and 100, with higher meaning more reliable.

Q: What does the local fold look like, residue by residue?
A: 3Di is Foldseek's structural alphabet. Each residue is assigned one of twenty discrete states based on how its Cα sits relative to its spatial (not sequential) neighbors. Aligning 3Di strings finds structural homologs roughly as well as full 3D superposition, but orders of magnitude faster.

Q: How big and how compact is the whole molecule?
A: Radius of gyration (Rg) is the root-mean-square distance of Cα atoms from their centroid — a single number for overall size and compactness. A globular domain of N residues has Rg ≈ 2.2·N^0.38 Å; an extended or disordered chain has a much larger Rg. The Cα contact count is the number of residue pairs whose Cα atoms are within 8 Å and are more than four positions apart in sequence — a standard proxy for tertiary packing density. The bounding box is the smallest axis-aligned box enclosing all Cα atoms.

Q: Which residues are in helices, strands, or loops?
A: DSSP 8-state secondary structure assigns each residue one of H (α-helix), G (3₁₀-helix), I (π-helix), E (extended β-strand), B (isolated β-bridge), T (hydrogen-bonded turn), S (bend), or '-' (coil). The assignment is computed from backbone hydrogen-bond geometry via the Kabsch–Sander algorithm.

Q: How mobile is each atom in the crystal?
A: Crystallographic B-factors measure how much each atom's electron density is smeared out, in Å². They rise in mobile loops and surface residues and fall in the buried interior. In AlphaFold models this column is repurposed to hold pLDDT instead.

Q: What if only a Cα trace is available?
A: P-SEA three-state annotation labels each residue as helix, strand, or coil based purely on the geometry of the Cα trace. It serves as a fallback when the full backbone (and thus DSSP) is unavailable.

Q: What family and function is it annotated with?
A: Database cross-references. InterPro integrates a dozen domain/family signature databases into unified entries with residue-range hits. GO terms attach function/process/location labels with evidence codes. CATH codes position the fold in a four-level structural taxonomy. Organism is the NCBI-taxonomy species name.

Q: Are the domains correctly placed relative to each other?
A: Predicted Aligned Error (PAE) is an AlphaFold confidence matrix: entry (i, j) is the expected error in the position of residue j, in ångströms, when the prediction is superimposed on the true structure at residue i. Low PAE within a block of residues means that block is internally rigid and well-predicted; high PAE between two blocks means their relative placement is uncertain even if each block individually is confident.

Q: What do the diagnostic plots show?
A: Three diagnostic plots accompany the record. The Cα contact map visualizes the tertiary structure as a 2D adjacency matrix (8 Å cutoff, sequence-local contacts suppressed). The Ramachandran plot shows the distribution of backbone (φ, ψ) torsions, with points in the α and β basins reflecting secondary structure content. The PAE plot shows AlphaFold's inter-residue confidence as a color matrix.

Q: What is the amino-acid chain?
A: Primary structure: the covalent order of the twenty standard amino acids along the backbone. Two proteins with the same sequence will (almost always) fold to the same structure; two with 30% identity often share a fold but not the details.

Q: What do the rendered images show?
A: The six renders are orthographic views along the three Cartesian axes in both directions. Representation (cartoon, sticks, or surface) and color scheme (sequence-rainbow or by-chain) vary across proteins so the training set covers all the common visualization conventions.